Protein AF-A0A536X4B2-F1 (afdb_monomer)

Foldseek 3Di:
DDPVVVVVVVVVVVVVVVVVVVPDAADALFAAQVQVPDDPQWFRQTLAWIAGLVQAIEGADLFAAAPPLLVQLLLLLLCQQLQADSLSYHYDHRDQDLSQFQQVVQLVPDLDDVQCVPVPNPDPVSVSVSRVSSNVSSVVSFRFHDPVCSCVSSVVRSQQSSLLLNLLLLQQVCVVVVHDSVQWDDHNQWIDHPVGDIDGCSVRRVSSSVGGSPDGDGDDPVSGDRPPDDDPRPCPVCVVVVVADDQVNDDDVQEKEKEKDFQLFQQKAWDDKDQPQLCPQPFFDDKDWAPFALRFGTIIMIIGRDPVSRVVSNVRMDTDIGHHPVGGDDQVVVQVVVVVVVVVCVVPVPDDDSDDDDDPPVVVVPDPDDDDDDDKDGWDAQLFPAFAKKKWFDPPLAIEIEGQARGQPVLLVLLCVLNVHPSVSYDYHHGHHSGPNPQRPGNRNSNVLSNVNVVPHRHMYMYGYDSVRSRSRTPTDDID

pLDDT: mean 91.48, std 10.87, range [38.03, 98.88]

Sequence (480 aa):
MKRRTLLLSGLGGAGALLVGWGVLPPRSRLGAARTLAPADGEVGLNGWIKIAADGSVLLAMNRSEMGQGVHTALAMLVADELDVPLASVRLIPAGHDALYGNVALFIGTLPFHPSDSEPGAETRTVKTGQWVISKVARELGINVTGGSTSVADGWDLLRVAAATARAQLLGAASLQWKLPAAELVVTNGVVSHPSGPKAHFGELAKLAAATPPGSVQTKDPKDWKLIGTTAPRTDLAAKVDGSARFGIDVRRPGQLYAVIRHCPMLGGSPGHVDVDAALKLPGVERVVRLGSYGGSTAAVAVVARSSWHAMQGAQALAIEWQAPPAGAADSRIIMRDLERAARDAAKSDDGFTFYSRGDVKAASQAAAQHIEALYRAPYLAHAAMEPINCTAQVKDGKVDIWAPTQAPGFARAIAATVAGVPEDAVTVHVTYLGGGFGRRLDVDFVGQAVRIAIETGARPVQLLWPREEDTTHDFYRPAG

Secondary structure (DSSP, 8-state):
--HHHHHHHHHHHHHHHHHHHHHSPPPPS---GGGG---TTEEE-SSSEEEETTSPEEEEE-S--SSS-HHHHHHHHHHHHHT--GGGEEEEE--S-GGG--HHHHHTTSS--GGGGSTTT--HHHHHHHHHHHHHHHHH------TT-HHHHHHHHHHHHHHHHHHHHHHHHHHHHT--GGG-EEETTEEE-TTS-EEEHHHHHHHHHHS---S--PPPGGG-SSTTS-PPPTTHHHHHHT---BGGG---TT-EEEEEEE-SSTT-EEEEEE-HHHHTSTTEEEEEEE---TTPPPEEEEEESSHHHHHHHHHH-EEEEE--TT----HHHHHHHHHHHHHHHHHHT-S--S---S-HHHHHHT-S-----------B----SS--EEEEEEETTEEEEEE--S-HHHHHHHHHHHHTS-GGGEEEEE-B-S--TTGGG--HHHHHHHHHHHTTTT--EEEE--HHHHHHT--PBPP-

Solvent-accessible surface area (backbone atoms only — not comparable to full-atom values): 25964 Å² total; per-residue (Å²): 134,61,71,68,58,56,51,51,49,48,50,50,50,51,50,49,49,52,49,48,66,66,67,53,77,67,79,80,66,50,63,43,25,77,71,38,66,57,58,93,65,40,35,28,57,22,36,45,40,31,32,28,62,89,32,35,36,36,35,50,41,64,68,60,46,46,86,80,51,56,66,38,56,58,42,32,44,32,19,41,49,43,30,32,55,60,88,45,52,42,80,40,81,44,75,96,48,42,68,52,24,42,37,44,44,59,52,71,67,51,96,61,62,70,72,42,66,35,93,93,53,51,42,72,66,48,55,50,51,45,53,53,48,41,39,53,38,45,72,66,16,54,28,50,51,50,90,88,22,65,62,72,49,40,50,65,54,42,25,50,45,23,17,35,47,43,27,7,39,41,42,24,47,16,65,74,69,72,44,65,50,88,64,50,46,64,56,70,39,29,41,32,36,93,92,63,61,67,47,44,41,27,80,30,33,69,52,12,53,74,33,73,38,80,78,68,63,65,74,55,81,89,73,49,82,46,67,96,54,94,69,84,58,78,66,44,64,36,61,74,75,65,72,51,55,36,31,85,67,68,80,58,87,77,41,34,16,28,20,56,48,65,30,92,31,68,72,12,31,71,53,64,66,51,51,66,66,15,62,69,38,76,54,32,74,50,76,44,83,42,68,61,28,76,84,44,40,9,25,40,30,16,33,10,66,36,63,67,33,4,47,54,24,50,68,47,45,50,70,43,73,36,68,21,97,89,51,62,86,51,72,70,59,51,54,53,51,52,52,48,51,54,57,49,25,71,72,69,74,71,52,89,77,85,75,88,77,85,62,61,66,62,53,56,74,70,47,95,71,86,88,89,83,90,80,76,45,69,67,40,60,66,76,42,81,46,54,53,45,18,31,12,27,35,48,97,79,30,35,45,37,34,28,39,42,26,21,60,52,58,35,34,50,40,35,11,62,63,70,74,40,60,54,89,40,38,48,78,44,74,32,36,29,51,41,42,91,61,57,25,59,58,40,21,63,41,27,50,20,39,54,52,8,64,73,49,75,49,31,31,25,34,30,37,35,50,65,67,51,38,58,76,67,45,81,46,47,76,58,84

Nearest PDB structures (foldseek):
  8gy3-assembly1_C  TM=8.428E-01  e=1.703E-28  Gluconobacter oxydans
  3hrd-assembly1_E  TM=7.434E-01  e=9.140E-15  Eubacterium barkeri
  5g5h-assembly1_C  TM=7.983E-01  e=2.208E-13  Escherichia coli K-12
  2w54-assembly2_D  TM=7.835E-01  e=1.132E-11  Rhodobacter capsulatus
  1rm6-assembly1_D  TM=6.938E-01  e=2.546E-11  Thauera aromatica

Mean predicted aligned error: 6.53 Å

Structure (mmCIF, N/CA/C/O backbone):
data_AF-A0A536X4B2-F1
#
_entry.id   AF-A0A536X4B2-F1
#
loop_
_atom_site.group_PDB
_atom_site.id
_atom_site.type_symbol
_atom_site.label_atom_id
_atom_site.label_alt_id
_atom_site.label_comp_id
_atom_site.label_asym_id
_atom_site.label_entity_id
_atom_site.label_seq_id
_atom_site.pdbx_PDB_ins_code
_atom_site.Cartn_x
_atom_site.Cartn_y
_atom_site.Cartn_z
_atom_site.occupancy
_atom_site.B_iso_or_equiv
_atom_site.auth_seq_id
_atom_site.auth_comp_id
_atom_site.auth_asym_id
_atom_site.auth_atom_id
_atom_site.pdbx_PDB_model_num
ATOM 1 N N . MET A 1 1 ? -44.313 23.819 -20.816 1.00 51.62 1 MET A N 1
ATOM 2 C CA . MET A 1 1 ? -43.383 24.646 -20.007 1.00 51.62 1 MET A CA 1
ATOM 3 C C . MET A 1 1 ? -42.485 25.457 -20.938 1.00 51.62 1 MET A C 1
ATOM 5 O O . MET A 1 1 ? -41.993 24.899 -21.909 1.00 51.62 1 MET A O 1
ATOM 9 N N . LYS A 1 2 ? -42.304 26.767 -20.708 1.00 55.44 2 LYS A N 1
ATOM 10 C CA . LYS A 1 2 ? -41.461 27.630 -21.565 1.00 55.44 2 LYS A CA 1
ATOM 11 C C . LYS A 1 2 ? -39.973 27.329 -21.300 1.00 55.44 2 LYS A C 1
ATOM 13 O O . LYS A 1 2 ? -39.578 27.268 -20.141 1.00 55.44 2 LYS A O 1
ATOM 18 N N . ARG A 1 3 ? -39.141 27.196 -22.349 1.00 48.38 3 ARG A N 1
ATOM 19 C CA . ARG A 1 3 ? -37.680 26.910 -22.274 1.00 48.38 3 ARG A CA 1
ATOM 20 C C . ARG A 1 3 ? -36.934 27.726 -21.206 1.00 48.38 3 ARG A C 1
ATOM 22 O O . ARG A 1 3 ? -36.061 27.205 -20.527 1.00 48.38 3 ARG A O 1
ATOM 29 N N . ARG A 1 4 ? -37.313 28.993 -21.027 1.00 39.91 4 ARG A N 1
ATOM 30 C CA . ARG A 1 4 ? -36.711 29.917 -20.054 1.00 39.91 4 ARG A CA 1
ATOM 31 C C . ARG A 1 4 ? -36.952 29.501 -18.596 1.00 39.91 4 ARG A C 1
ATOM 33 O O . ARG A 1 4 ? -36.060 29.647 -17.773 1.00 39.91 4 ARG A O 1
ATOM 40 N N . THR A 1 5 ? -38.118 28.933 -18.291 1.00 45.50 5 THR A N 1
ATOM 41 C CA . THR A 1 5 ? -38.454 28.421 -16.954 1.00 45.50 5 THR A CA 1
ATOM 42 C C . THR A 1 5 ? -37.692 27.134 -16.648 1.00 45.50 5 THR A C 1
ATOM 44 O O . THR A 1 5 ? -37.229 26.987 -15.528 1.00 45.50 5 THR A O 1
ATOM 47 N N . LEU A 1 6 ? -37.486 26.262 -17.647 1.00 41.88 6 LEU A N 1
ATOM 48 C CA . LEU A 1 6 ? -36.692 25.031 -17.512 1.00 41.88 6 LEU A CA 1
ATOM 49 C C . LEU A 1 6 ? -35.199 25.327 -17.265 1.00 41.88 6 LEU A C 1
ATOM 51 O O . LEU A 1 6 ? -34.562 24.673 -16.445 1.00 41.88 6 LEU A O 1
ATOM 55 N N . LEU A 1 7 ? -34.647 26.339 -17.945 1.00 41.44 7 LEU A N 1
ATOM 56 C CA . LEU A 1 7 ? -33.260 26.779 -17.754 1.00 41.44 7 LEU A CA 1
ATOM 57 C C . LEU A 1 7 ? -33.051 27.455 -16.391 1.00 41.44 7 LEU A C 1
ATOM 59 O O . LEU A 1 7 ? -32.068 27.168 -15.716 1.00 41.44 7 LEU A O 1
ATOM 63 N N . LEU A 1 8 ? -33.987 28.305 -15.955 1.00 38.03 8 LEU A N 1
ATOM 64 C CA . LEU A 1 8 ? -33.929 28.949 -14.637 1.00 38.03 8 LEU A CA 1
ATOM 65 C C . LEU A 1 8 ? -34.153 27.951 -13.490 1.00 38.03 8 LEU A C 1
ATOM 67 O O . LEU A 1 8 ? -33.460 28.035 -12.481 1.00 38.03 8 LEU A O 1
ATOM 71 N N . SER A 1 9 ? -35.052 26.972 -13.648 1.00 42.12 9 SER A N 1
ATOM 72 C CA . SER A 1 9 ? -35.222 25.891 -12.667 1.00 42.12 9 SER A CA 1
ATOM 73 C C . SER A 1 9 ? -34.020 24.944 -12.640 1.00 42.12 9 SER A C 1
ATOM 75 O O . SER A 1 9 ? -33.636 24.487 -11.569 1.00 42.12 9 SER A O 1
ATOM 77 N N . GLY A 1 10 ? -33.394 24.679 -13.793 1.00 41.19 10 GLY A N 1
ATOM 78 C CA . GLY A 1 10 ? -32.158 23.898 -13.889 1.00 41.19 10 GLY A CA 1
ATOM 79 C C . GLY A 1 10 ? -30.967 24.592 -13.222 1.00 41.19 10 GLY A C 1
ATOM 80 O O . GLY A 1 10 ? -30.239 23.956 -12.466 1.00 41.19 10 GLY A O 1
ATOM 81 N N . LEU A 1 11 ? -30.816 25.907 -13.420 1.00 45.22 11 LEU A N 1
ATOM 82 C CA . LEU A 1 11 ? -29.806 26.731 -12.741 1.00 45.22 11 LEU A CA 1
ATOM 83 C C . LEU A 1 11 ? -30.059 26.832 -11.231 1.00 45.22 11 LEU A C 1
ATOM 85 O O . LEU A 1 11 ? -29.117 26.718 -10.453 1.00 45.22 11 LEU A O 1
ATOM 89 N N . GLY A 1 12 ? -31.317 26.990 -10.807 1.00 41.44 12 GLY A N 1
ATOM 90 C CA . GLY A 1 12 ? -31.692 26.984 -9.390 1.00 41.44 12 GLY A CA 1
ATOM 91 C C . GLY A 1 12 ? -31.437 25.632 -8.716 1.00 41.44 12 GLY A C 1
ATOM 92 O O . GLY A 1 12 ? -30.899 25.592 -7.615 1.00 41.44 12 GLY A O 1
ATOM 93 N N . GLY A 1 13 ? -31.748 24.523 -9.396 1.00 43.53 13 GLY A N 1
ATOM 94 C CA . GLY A 1 13 ? -31.473 23.167 -8.915 1.00 43.53 13 GLY A CA 1
ATOM 95 C C . GLY A 1 13 ? -29.978 22.853 -8.832 1.00 43.53 13 GLY A C 1
ATOM 96 O O . GLY A 1 13 ? -29.519 22.346 -7.813 1.00 43.53 13 GLY A O 1
ATOM 97 N N . ALA A 1 14 ? -29.200 23.214 -9.857 1.00 45.81 14 ALA A N 1
ATOM 98 C CA . ALA A 1 14 ? -27.745 23.062 -9.852 1.00 45.81 14 ALA A CA 1
ATOM 99 C C . ALA A 1 14 ? -27.077 23.958 -8.794 1.00 45.81 14 ALA A C 1
ATOM 101 O O . ALA A 1 14 ? -26.202 23.497 -8.067 1.00 45.81 14 ALA A O 1
ATOM 102 N N . GLY A 1 15 ? -27.528 25.207 -8.646 1.00 43.66 15 GLY A N 1
ATOM 103 C CA . GLY A 1 15 ? -27.054 26.126 -7.609 1.00 43.66 15 GLY A CA 1
ATOM 104 C C . GLY A 1 15 ? -27.369 25.631 -6.195 1.00 43.66 15 GLY A C 1
ATOM 105 O O . GLY A 1 15 ? -26.490 25.631 -5.340 1.00 43.66 15 GLY A O 1
ATOM 106 N N . ALA A 1 16 ? -28.582 25.127 -5.953 1.00 58.78 16 ALA A N 1
ATOM 107 C CA . ALA A 1 16 ? -28.964 24.540 -4.669 1.00 58.78 16 ALA A CA 1
ATOM 108 C C . ALA A 1 16 ? -28.203 23.239 -4.362 1.00 58.78 16 ALA A C 1
ATOM 110 O O . ALA A 1 16 ? -27.830 23.014 -3.215 1.00 58.78 16 ALA A O 1
ATOM 111 N N . LEU A 1 17 ? -27.917 22.408 -5.371 1.00 64.62 17 LEU A N 1
ATOM 112 C CA . LEU A 1 17 ? -27.058 21.225 -5.234 1.00 64.62 17 LEU A CA 1
ATOM 113 C C . LEU A 1 17 ? -25.611 21.604 -4.906 1.00 64.62 17 LEU A C 1
ATOM 115 O O . LEU A 1 17 ? -25.014 20.981 -4.033 1.00 64.62 17 LEU A O 1
ATOM 119 N N . LEU A 1 18 ? -25.061 22.637 -5.550 1.00 60.50 18 LEU A N 1
ATOM 120 C CA . LEU A 1 18 ? -23.713 23.141 -5.276 1.00 60.50 18 LEU A CA 1
ATOM 121 C C . LEU A 1 18 ? -23.608 23.779 -3.889 1.00 60.50 18 LEU A C 1
ATOM 123 O O . LEU A 1 18 ? -22.629 23.540 -3.193 1.00 60.50 18 LEU A O 1
ATOM 127 N N . VAL A 1 19 ? -24.618 24.536 -3.453 1.00 66.19 19 VAL A N 1
ATOM 128 C CA . VAL A 1 19 ? -24.680 25.100 -2.094 1.00 66.19 19 VAL A CA 1
ATOM 129 C C . VAL A 1 19 ? -24.910 23.997 -1.058 1.00 66.19 19 VAL A C 1
ATOM 131 O O . VAL A 1 19 ? -24.240 23.975 -0.033 1.00 66.19 19 VAL A O 1
ATOM 134 N N . GLY A 1 20 ? -25.788 23.030 -1.329 1.00 62.34 20 GLY A N 1
ATOM 135 C CA . GLY A 1 20 ? -26.023 21.881 -0.451 1.00 62.34 20 GLY A CA 1
ATOM 136 C C . GLY A 1 20 ? -24.773 21.013 -0.292 1.00 62.34 20 GLY A C 1
ATOM 137 O O . GLY A 1 20 ? -24.362 20.704 0.828 1.00 62.34 20 GLY A O 1
ATOM 138 N N . TRP A 1 21 ? -24.097 20.699 -1.399 1.00 73.88 21 TRP A N 1
ATOM 139 C CA . TRP A 1 21 ? -22.771 20.085 -1.378 1.00 73.88 21 TRP A CA 1
ATOM 140 C C . TRP A 1 21 ? -21.725 21.019 -0.760 1.00 73.88 21 TRP A C 1
ATOM 142 O O . TRP A 1 21 ? -20.787 20.534 -0.155 1.00 73.88 21 TRP A O 1
ATOM 152 N N . GLY A 1 22 ? -21.893 22.337 -0.833 1.00 62.06 22 GLY A N 1
ATOM 153 C CA . GLY A 1 22 ? -21.042 23.366 -0.228 1.00 62.06 22 GLY A CA 1
ATOM 154 C C . GLY A 1 22 ? -21.153 23.498 1.300 1.00 62.06 22 GLY A C 1
ATOM 155 O O . GLY A 1 22 ? -20.224 23.980 1.933 1.00 62.06 22 GLY A O 1
ATOM 156 N N . VAL A 1 23 ? -22.260 23.066 1.911 1.00 71.88 23 VAL A N 1
ATOM 157 C CA . VAL A 1 23 ? -22.540 23.310 3.343 1.00 71.88 23 VAL A CA 1
ATOM 158 C C . VAL A 1 23 ? -22.526 22.027 4.180 1.00 71.88 23 VAL A C 1
ATOM 160 O O . VAL A 1 23 ? -22.183 22.065 5.360 1.00 71.88 23 VAL A O 1
ATOM 163 N N . LEU A 1 24 ? -22.855 20.870 3.597 1.00 73.38 24 LEU A N 1
ATOM 164 C CA . LEU A 1 24 ? -22.846 19.597 4.332 1.00 73.38 24 LEU A CA 1
ATOM 165 C C . LEU A 1 24 ? -21.422 19.192 4.758 1.00 73.38 24 LEU A C 1
ATOM 167 O O . LEU A 1 24 ? -20.469 19.523 4.064 1.00 73.38 24 LEU A O 1
ATOM 171 N N . PRO A 1 25 ? -21.206 18.446 5.847 1.00 71.12 25 PRO A N 1
ATOM 172 C CA . PRO A 1 25 ? -19.886 17.881 6.129 1.00 71.12 25 PRO A CA 1
ATOM 173 C C . PRO A 1 25 ? -19.488 16.828 5.071 1.00 71.12 25 PRO A C 1
ATOM 175 O O . PRO A 1 25 ? -20.355 16.301 4.362 1.00 71.12 25 PRO A O 1
ATOM 178 N N . PRO A 1 26 ? -18.189 16.493 4.935 1.00 74.06 26 PRO A N 1
ATOM 179 C CA . PRO A 1 26 ? -17.769 15.310 4.189 1.00 74.06 26 PRO A CA 1
ATOM 180 C C . PRO A 1 26 ? -18.522 14.063 4.671 1.00 74.06 26 PRO A C 1
ATOM 182 O O . PRO A 1 26 ? -18.796 13.911 5.864 1.00 74.06 26 PRO A O 1
ATOM 185 N N . ARG A 1 27 ? -18.866 13.158 3.747 1.00 78.62 27 ARG A N 1
ATOM 186 C CA . ARG A 1 27 ? -19.566 11.916 4.100 1.00 78.62 27 ARG A CA 1
ATOM 187 C C . ARG A 1 27 ? -18.757 11.104 5.108 1.00 78.62 27 ARG A C 1
ATOM 189 O O . ARG A 1 27 ? -17.552 10.919 4.932 1.00 78.62 27 ARG A O 1
ATOM 196 N N . SER A 1 28 ? -19.456 10.561 6.107 1.00 85.31 28 SER A N 1
ATOM 197 C CA . SER A 1 28 ? -18.857 9.701 7.128 1.00 85.31 28 SER A CA 1
ATOM 198 C C . SER A 1 28 ? -18.027 8.582 6.501 1.00 85.31 28 SER A C 1
ATOM 200 O O . SER A 1 28 ? -18.426 7.954 5.511 1.00 85.31 28 SER A O 1
ATOM 202 N N . ARG A 1 29 ? -16.867 8.324 7.112 1.00 91.69 29 ARG A N 1
ATOM 203 C CA . ARG A 1 29 ? -16.019 7.184 6.774 1.00 91.69 29 ARG A CA 1
ATOM 204 C C . ARG A 1 29 ? -16.223 5.984 7.681 1.00 91.69 29 ARG A C 1
ATOM 206 O O . ARG A 1 29 ? -15.416 5.074 7.634 1.00 91.69 29 ARG A O 1
ATOM 213 N N . LEU A 1 30 ? -17.281 5.944 8.481 1.00 91.06 30 LEU A N 1
ATOM 214 C CA . LEU A 1 30 ? -17.543 4.796 9.345 1.00 91.06 30 LEU A CA 1
ATOM 215 C C . LEU A 1 30 ? -17.978 3.554 8.545 1.00 91.06 30 LEU A C 1
ATOM 217 O O . LEU A 1 30 ? -17.607 2.430 8.880 1.00 91.06 30 LEU A O 1
ATOM 221 N N . GLY A 1 31 ? -18.741 3.768 7.467 1.00 89.94 31 GLY A N 1
ATOM 222 C CA . GLY A 1 31 ? -19.316 2.690 6.663 1.00 89.94 31 GLY A CA 1
ATOM 223 C C . GLY A 1 31 ? -20.360 1.878 7.435 1.00 89.94 31 GLY A C 1
ATOM 224 O O . GLY A 1 31 ? -20.694 2.184 8.578 1.00 89.94 31 GLY A O 1
ATOM 225 N N . ALA A 1 32 ? -20.890 0.838 6.800 1.00 86.56 32 ALA A N 1
ATOM 226 C CA . ALA A 1 32 ? -21.810 -0.106 7.430 1.00 86.56 32 ALA A CA 1
ATOM 227 C C . ALA A 1 32 ? -21.178 -1.500 7.475 1.00 86.56 32 ALA A C 1
ATOM 229 O O . ALA A 1 32 ? -20.250 -1.778 6.720 1.00 86.56 32 ALA A O 1
ATOM 230 N N . ALA A 1 33 ? -21.725 -2.399 8.296 1.00 82.88 33 ALA A N 1
ATOM 231 C CA . ALA A 1 33 ? -21.259 -3.786 8.392 1.00 82.88 33 ALA A CA 1
ATOM 232 C C . ALA A 1 33 ? -21.156 -4.494 7.023 1.00 82.88 33 ALA A C 1
ATOM 234 O O . ALA A 1 33 ? -20.242 -5.275 6.793 1.00 82.88 33 ALA A O 1
ATOM 235 N N . ARG A 1 34 ? -22.049 -4.170 6.075 1.00 83.94 34 ARG A N 1
ATOM 236 C CA . ARG A 1 34 ? -22.021 -4.727 4.709 1.00 83.94 34 ARG A CA 1
ATOM 237 C C . ARG A 1 34 ? -20.802 -4.315 3.874 1.00 83.94 34 ARG A C 1
ATOM 239 O O . ARG A 1 34 ? -20.481 -5.011 2.923 1.00 83.94 34 ARG A O 1
ATOM 246 N N . THR A 1 35 ? -20.154 -3.190 4.193 1.00 85.62 35 THR A N 1
ATOM 247 C CA . THR A 1 35 ? -18.964 -2.706 3.466 1.00 85.62 35 THR A CA 1
ATOM 248 C C . THR A 1 35 ? -17.761 -3.617 3.712 1.00 85.62 35 THR A C 1
ATOM 250 O O . THR A 1 35 ? -16.925 -3.793 2.835 1.00 85.62 35 THR A O 1
ATOM 253 N N . LEU A 1 36 ? -17.711 -4.246 4.887 1.00 87.06 36 LEU A N 1
ATOM 254 C CA . LEU A 1 36 ? -16.712 -5.233 5.268 1.00 87.06 36 LEU A CA 1
ATOM 255 C C . LEU A 1 36 ? -17.436 -6.554 5.561 1.00 87.06 36 LEU A C 1
ATOM 257 O O . LEU A 1 36 ? -17.617 -6.935 6.716 1.00 87.06 36 LEU A O 1
ATOM 261 N N . ALA A 1 37 ? -17.911 -7.214 4.501 1.00 84.69 37 ALA A N 1
ATOM 262 C CA . ALA A 1 37 ? -18.807 -8.367 4.596 1.00 84.69 37 ALA A CA 1
ATOM 263 C C . ALA A 1 37 ? -18.255 -9.469 5.533 1.00 84.69 37 ALA A C 1
ATOM 265 O O . ALA A 1 37 ? -17.117 -9.909 5.335 1.00 84.69 37 ALA A O 1
ATOM 266 N N . PRO A 1 38 ? -19.011 -9.898 6.564 1.00 84.44 38 PRO A N 1
ATOM 267 C CA . PRO A 1 38 ? -18.590 -10.947 7.496 1.00 84.44 38 PRO A CA 1
ATOM 268 C C . PRO A 1 38 ? -18.524 -12.319 6.823 1.00 84.44 38 PRO A C 1
ATOM 270 O O . PRO A 1 38 ? -19.389 -12.655 6.016 1.00 84.44 38 PRO A O 1
ATOM 273 N N . ALA A 1 39 ? -17.500 -13.098 7.173 1.00 89.31 39 ALA A N 1
ATOM 274 C CA . ALA A 1 39 ? -17.456 -14.530 6.903 1.00 89.31 39 ALA A CA 1
ATOM 275 C C . ALA A 1 39 ? -18.217 -15.313 7.990 1.00 89.31 39 ALA A C 1
ATOM 277 O O . ALA A 1 39 ? -18.681 -14.742 8.983 1.00 89.31 39 ALA A O 1
ATOM 278 N N . ASP A 1 40 ? -18.335 -16.630 7.819 1.00 86.94 40 ASP A N 1
ATOM 279 C CA . ASP A 1 40 ? -19.000 -17.497 8.793 1.00 86.94 40 ASP A CA 1
ATOM 280 C C . ASP A 1 40 ? -18.353 -17.384 10.182 1.00 86.94 40 ASP A C 1
ATOM 282 O O . ASP A 1 40 ? -17.142 -17.522 10.346 1.00 86.94 40 ASP A O 1
ATOM 286 N N . GLY A 1 41 ? -19.178 -17.125 11.200 1.00 88.50 41 GLY A N 1
ATOM 287 C CA . GLY A 1 41 ? -18.716 -16.929 12.578 1.00 88.50 41 GLY A CA 1
ATOM 288 C C . GLY A 1 41 ? -18.167 -15.529 12.885 1.00 88.50 41 GLY A C 1
ATOM 289 O O . GLY A 1 41 ? -17.771 -15.279 14.023 1.00 88.50 41 GLY A O 1
ATOM 290 N N . GLU A 1 42 ? -18.179 -14.606 11.923 1.00 95.12 42 GLU A N 1
ATOM 291 C CA . GLU A 1 42 ? -17.853 -13.195 12.126 1.00 95.12 42 GLU A CA 1
ATOM 292 C C . GLU A 1 42 ? -19.124 -12.342 12.169 1.00 95.12 42 GLU A C 1
ATOM 294 O O . GLU A 1 42 ? -20.132 -12.637 11.525 1.00 95.12 42 GLU A O 1
ATOM 299 N N . VAL A 1 43 ? -19.070 -11.225 12.888 1.00 96.88 43 VAL A N 1
ATOM 300 C CA . VAL A 1 43 ? -20.133 -10.220 12.887 1.00 96.88 43 VAL A CA 1
ATOM 301 C C . VAL A 1 43 ? -19.530 -8.854 12.599 1.00 96.88 43 VAL A C 1
ATOM 303 O O . VAL A 1 43 ? -18.691 -8.368 13.354 1.00 96.88 43 VAL A O 1
ATOM 306 N N . GLY A 1 44 ? -19.957 -8.224 11.506 1.00 96.06 44 GLY A N 1
ATOM 307 C CA . GLY A 1 44 ? -19.575 -6.850 11.185 1.00 96.06 44 GLY A CA 1
ATOM 308 C C . GLY A 1 44 ? -20.341 -5.846 12.040 1.00 96.06 44 GLY A C 1
ATOM 309 O O . GLY A 1 44 ? -21.564 -5.925 12.132 1.00 96.06 44 GLY A O 1
ATOM 310 N N . LEU A 1 45 ? -19.630 -4.887 12.633 1.00 95.81 45 LEU A N 1
ATOM 311 C CA . LEU A 1 45 ? -20.236 -3.782 13.387 1.00 95.81 45 LEU A CA 1
ATOM 312 C C . LEU A 1 45 ? -20.280 -2.499 12.550 1.00 95.81 45 LEU A C 1
ATOM 314 O O . LEU A 1 45 ? -21.278 -1.783 12.534 1.00 95.81 45 LEU A O 1
ATOM 318 N N . ASN A 1 46 ? -19.220 -2.237 11.786 1.00 95.81 46 ASN A N 1
ATOM 319 C CA . ASN A 1 46 ? -19.136 -1.129 10.835 1.00 95.81 46 ASN A CA 1
ATOM 320 C C . ASN A 1 46 ? -18.186 -1.488 9.676 1.00 95.81 46 ASN A C 1
ATOM 322 O O . ASN A 1 46 ? -17.807 -2.646 9.523 1.00 95.81 46 ASN A O 1
ATOM 326 N N . GLY A 1 47 ? -17.815 -0.515 8.837 1.00 95.75 47 GLY A N 1
ATOM 327 C CA . GLY A 1 47 ? -16.941 -0.750 7.682 1.00 95.75 47 GLY A CA 1
ATOM 328 C C . GLY A 1 47 ? -15.468 -1.031 8.020 1.00 95.75 47 GLY A C 1
ATOM 329 O O . GLY A 1 47 ? -14.681 -1.280 7.110 1.00 95.75 47 GLY A O 1
ATOM 330 N N . TRP A 1 48 ? -15.083 -0.997 9.298 1.00 97.69 48 TRP A N 1
ATOM 331 C CA . TRP A 1 48 ? -13.702 -1.194 9.758 1.00 97.69 48 TRP A CA 1
ATOM 332 C C . TRP A 1 48 ? -13.540 -2.356 10.728 1.00 97.69 48 TRP A C 1
ATOM 334 O O . TRP A 1 48 ? -12.465 -2.949 10.769 1.00 97.69 48 TRP A O 1
ATOM 344 N N . ILE A 1 49 ? -14.580 -2.664 11.507 1.00 98.12 49 ILE A N 1
ATOM 345 C CA . ILE A 1 49 ? -14.504 -3.594 12.633 1.00 98.12 49 ILE A CA 1
ATOM 346 C C . ILE A 1 49 ? -15.517 -4.721 12.475 1.00 98.12 49 ILE A C 1
ATOM 348 O O . ILE A 1 49 ? -16.726 -4.491 12.343 1.00 98.12 49 ILE A O 1
ATOM 352 N N . LYS A 1 50 ? -15.006 -5.946 12.594 1.00 97.81 50 LYS A N 1
ATOM 353 C CA . LYS A 1 50 ? -15.785 -7.150 12.876 1.00 97.81 50 LYS A CA 1
ATOM 354 C C . LYS A 1 50 ? -15.365 -7.752 14.210 1.00 97.81 50 LYS A C 1
ATOM 356 O O . LYS A 1 50 ? -14.255 -7.521 14.683 1.00 97.81 50 LYS A O 1
ATOM 361 N N . ILE A 1 51 ? -16.233 -8.584 14.763 1.00 98.25 51 ILE A N 1
ATOM 362 C CA . ILE A 1 51 ? -15.963 -9.408 15.936 1.00 98.25 51 ILE A CA 1
ATOM 363 C C . ILE A 1 51 ? -16.084 -10.880 15.534 1.00 98.25 51 ILE A C 1
ATOM 365 O O . ILE A 1 51 ? -17.079 -11.274 14.925 1.00 98.25 51 ILE A O 1
ATOM 369 N N . ALA A 1 52 ? -15.071 -11.682 15.854 1.00 97.56 52 ALA A N 1
ATOM 370 C CA . ALA A 1 52 ? -15.104 -13.134 15.699 1.00 97.56 52 ALA A CA 1
ATOM 371 C C . ALA A 1 52 ? -15.928 -13.797 16.811 1.00 97.56 52 ALA A C 1
ATOM 373 O O . ALA A 1 52 ? -16.104 -13.238 17.895 1.00 97.56 52 ALA A O 1
ATOM 374 N N . ALA A 1 53 ? -16.353 -15.040 16.579 1.00 96.56 53 ALA A N 1
ATOM 375 C CA . ALA A 1 53 ? -17.036 -15.857 17.580 1.00 96.56 53 ALA A CA 1
ATOM 376 C C . ALA A 1 53 ? -16.252 -16.003 18.897 1.00 96.56 53 ALA A C 1
ATOM 378 O O . ALA A 1 53 ? -16.873 -16.095 19.947 1.00 96.56 53 ALA A O 1
ATOM 379 N N . ASP A 1 54 ? -14.914 -15.974 18.863 1.00 96.50 54 ASP A N 1
ATOM 380 C CA . ASP A 1 54 ? -14.046 -16.035 20.052 1.00 96.50 54 ASP A CA 1
ATOM 381 C C . ASP A 1 54 ? -13.870 -14.675 20.768 1.00 96.50 54 ASP A C 1
ATOM 383 O O . ASP A 1 54 ? -13.202 -14.588 21.794 1.00 96.50 54 ASP A O 1
ATOM 387 N N . GLY A 1 55 ? -14.482 -13.601 20.256 1.00 97.12 55 GLY A N 1
ATOM 388 C CA . GLY A 1 55 ? -14.346 -12.236 20.768 1.00 97.12 55 GLY A CA 1
ATOM 389 C C . GLY A 1 55 ? -13.154 -11.447 20.222 1.00 97.12 55 GLY A C 1
ATOM 390 O O . GLY A 1 55 ? -13.017 -10.275 20.570 1.00 97.12 55 GLY A O 1
ATOM 391 N N . SER A 1 56 ? -12.325 -12.033 19.352 1.00 97.62 56 SER A N 1
ATOM 392 C CA . SER A 1 56 ? -11.249 -11.300 18.676 1.00 97.62 56 SER A CA 1
ATOM 393 C C . SER A 1 56 ? -11.815 -10.211 17.768 1.00 97.62 56 SER A C 1
ATOM 395 O O . SER A 1 56 ? -12.862 -10.374 17.137 1.00 97.62 56 SER A O 1
ATOM 397 N N . VAL A 1 57 ? -11.085 -9.106 17.657 1.00 98.50 57 VAL A N 1
ATOM 398 C CA . VAL A 1 57 ? -11.447 -7.964 16.817 1.00 98.50 57 VAL A CA 1
ATOM 399 C C . VAL A 1 57 ? -10.763 -8.130 15.467 1.00 98.50 57 VAL A C 1
ATOM 401 O O . VAL A 1 57 ? -9.544 -8.252 15.422 1.00 98.50 57 VAL A O 1
ATOM 404 N N . LEU A 1 58 ? -11.510 -8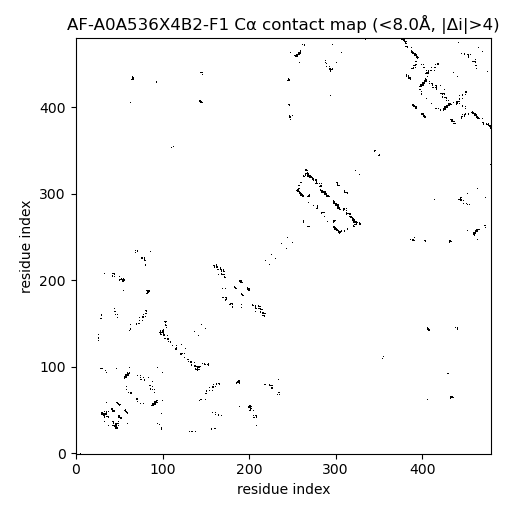.110 14.362 1.00 98.19 58 LEU A N 1
ATOM 405 C CA . LEU A 1 58 ? -10.925 -8.049 13.024 1.00 98.19 58 LEU A CA 1
ATOM 406 C C . LEU A 1 58 ? -10.983 -6.616 12.499 1.00 98.19 58 LEU A C 1
ATOM 408 O O . LEU A 1 58 ? -12.063 -6.032 12.402 1.00 98.19 58 LEU A O 1
ATOM 412 N N . LEU A 1 59 ? -9.820 -6.073 12.151 1.00 98.19 59 LEU A N 1
ATOM 413 C CA . LEU A 1 59 ? -9.639 -4.716 11.652 1.00 98.19 59 LEU A CA 1
ATOM 414 C C . LEU A 1 59 ? -9.338 -4.734 10.151 1.00 98.19 59 LEU A C 1
ATOM 416 O O . LEU A 1 59 ? -8.344 -5.324 9.723 1.00 98.19 59 LEU A O 1
ATOM 420 N N . ALA A 1 60 ? -10.158 -4.037 9.362 1.00 97.19 60 ALA A N 1
ATOM 421 C CA . ALA A 1 60 ? -9.859 -3.760 7.961 1.00 97.19 60 ALA A CA 1
ATOM 422 C C . ALA A 1 60 ? -8.583 -2.921 7.839 1.00 97.19 60 ALA A C 1
ATOM 424 O O . ALA A 1 60 ? -8.524 -1.774 8.283 1.00 97.19 60 ALA A O 1
ATOM 425 N N . MET A 1 61 ? -7.566 -3.492 7.204 1.00 95.94 61 MET A N 1
ATOM 426 C CA . MET A 1 61 ? -6.274 -2.866 6.999 1.00 95.94 61 MET A CA 1
ATOM 427 C C . MET A 1 61 ? -6.148 -2.398 5.555 1.00 95.94 61 MET A C 1
ATOM 429 O O . MET A 1 61 ? -5.961 -3.190 4.632 1.00 95.94 61 MET A O 1
ATOM 433 N N . ASN A 1 62 ? -6.250 -1.084 5.363 1.00 94.94 62 ASN A N 1
ATOM 434 C CA . ASN A 1 62 ? -6.087 -0.438 4.064 1.00 94.94 62 ASN A CA 1
ATOM 435 C C . ASN A 1 62 ? -4.657 0.058 3.809 1.00 94.94 62 ASN A C 1
ATOM 437 O O . ASN A 1 62 ? -4.401 0.630 2.754 1.00 94.94 62 ASN A O 1
ATOM 441 N N . ARG A 1 63 ? -3.733 -0.126 4.761 1.00 95.94 63 ARG A N 1
ATOM 442 C CA . ARG A 1 63 ? -2.357 0.380 4.681 1.00 95.94 63 ARG A CA 1
ATOM 443 C C . ARG A 1 63 ? -1.349 -0.731 4.426 1.00 95.94 63 ARG A C 1
ATOM 445 O O . ARG A 1 63 ? -1.500 -1.848 4.914 1.00 95.94 63 ARG A O 1
ATOM 452 N N . SER A 1 64 ? -0.289 -0.389 3.703 1.00 95.38 64 SER A N 1
ATOM 453 C CA . SER A 1 64 ? 0.807 -1.304 3.385 1.00 95.38 64 SER A CA 1
ATOM 454 C C . SER A 1 64 ? 1.896 -1.224 4.457 1.00 95.38 64 SER A C 1
ATOM 456 O O . SER A 1 64 ? 2.287 -0.134 4.885 1.00 95.38 64 SER A O 1
ATOM 458 N N . GLU A 1 65 ? 2.407 -2.378 4.882 1.00 94.62 65 GLU A N 1
ATOM 459 C CA . GLU A 1 65 ? 3.479 -2.478 5.875 1.00 94.62 65 GLU A CA 1
ATOM 460 C C . GLU A 1 65 ? 4.808 -2.818 5.201 1.00 94.62 65 GLU A C 1
ATOM 462 O O . GLU A 1 65 ? 4.909 -3.758 4.413 1.00 94.62 65 GLU A O 1
ATOM 467 N N . MET A 1 66 ? 5.829 -2.026 5.528 1.00 93.00 66 MET A N 1
ATOM 468 C CA . MET A 1 66 ? 7.135 -2.057 4.862 1.00 93.00 66 MET A CA 1
ATOM 469 C C . MET A 1 66 ? 8.322 -1.890 5.820 1.00 93.00 66 MET A C 1
ATOM 471 O O . MET A 1 66 ? 9.415 -1.530 5.405 1.00 93.00 66 MET A O 1
ATOM 475 N N . GLY A 1 67 ? 8.102 -2.103 7.119 1.00 88.88 67 GLY A N 1
ATOM 476 C CA . GLY A 1 67 ? 9.091 -1.897 8.181 1.00 88.88 67 GLY A CA 1
ATOM 477 C C . GLY A 1 67 ? 8.796 -0.704 9.094 1.00 88.88 67 GLY A C 1
ATOM 478 O O . GLY A 1 67 ? 9.468 -0.559 10.107 1.00 88.88 67 GLY A O 1
ATOM 479 N N . GLN A 1 68 ? 7.761 0.091 8.818 1.00 89.81 68 GLN A N 1
ATOM 480 C CA . GLN A 1 68 ? 7.429 1.314 9.564 1.00 89.81 68 GLN A CA 1
ATOM 481 C C . GLN A 1 68 ? 6.546 1.094 10.805 1.00 89.81 68 GLN A C 1
ATOM 483 O O . GLN A 1 68 ? 6.494 1.957 11.672 1.00 89.81 68 GLN A O 1
ATOM 488 N N . GLY A 1 69 ? 5.857 -0.049 10.914 1.00 92.62 69 GLY A N 1
ATOM 489 C CA . GLY A 1 69 ? 5.022 -0.369 12.081 1.00 92.62 69 GLY A CA 1
ATOM 490 C C . GLY A 1 69 ? 3.613 0.224 12.026 1.00 92.62 69 GLY A C 1
ATOM 491 O O . GLY A 1 69 ? 2.936 0.294 13.051 1.00 92.62 69 GLY A O 1
ATOM 492 N N . VAL A 1 70 ? 3.145 0.613 10.837 1.00 94.25 70 VAL A N 1
ATOM 493 C CA . VAL A 1 70 ? 1.814 1.206 10.640 1.00 94.25 70 VAL A CA 1
ATOM 494 C C . VAL A 1 70 ? 0.703 0.224 11.001 1.00 94.25 70 VAL A C 1
ATOM 496 O O . VAL A 1 70 ? -0.294 0.622 11.595 1.00 94.25 70 VAL A O 1
ATOM 499 N N . HIS A 1 71 ? 0.890 -1.065 10.704 1.00 95.69 71 HIS A N 1
ATOM 500 C CA . HIS A 1 71 ? -0.059 -2.119 11.079 1.00 95.69 71 HIS A CA 1
ATOM 501 C C . HIS A 1 71 ? -0.260 -2.178 12.593 1.00 95.69 71 HIS A C 1
ATOM 503 O O . HIS A 1 71 ? -1.394 -2.211 13.063 1.00 95.69 71 HIS A O 1
ATOM 509 N N . THR A 1 72 ? 0.836 -2.091 13.351 1.00 95.81 72 THR A N 1
ATOM 510 C CA . THR A 1 72 ? 0.798 -2.065 14.817 1.00 95.81 72 THR A CA 1
ATOM 511 C C . THR A 1 72 ? 0.169 -0.772 15.330 1.00 95.81 72 THR A C 1
ATOM 513 O O . THR A 1 72 ? -0.740 -0.833 16.148 1.00 95.81 72 THR A O 1
ATOM 516 N N . ALA A 1 73 ? 0.594 0.390 14.824 1.00 96.00 73 ALA A N 1
ATOM 517 C CA . ALA A 1 73 ? 0.084 1.683 15.278 1.00 96.00 73 ALA A CA 1
ATOM 518 C C . ALA A 1 73 ? -1.438 1.806 15.093 1.00 96.00 73 ALA A C 1
ATOM 520 O O . ALA A 1 73 ? -2.144 2.206 16.014 1.00 96.00 73 ALA A O 1
ATOM 521 N N . LEU A 1 74 ? -1.964 1.405 13.932 1.00 97.50 74 LEU A N 1
ATOM 522 C CA . LEU A 1 74 ? -3.403 1.441 13.660 1.00 97.50 74 LEU A CA 1
ATOM 523 C C . LEU A 1 74 ? -4.181 0.397 14.477 1.00 97.50 74 LEU A C 1
ATOM 525 O O . LEU A 1 74 ? -5.284 0.688 14.938 1.00 97.50 74 LEU A O 1
ATOM 529 N N . ALA A 1 75 ? -3.606 -0.788 14.708 1.00 97.69 75 ALA A N 1
ATOM 530 C CA . ALA A 1 75 ? -4.194 -1.783 15.602 1.00 97.69 75 ALA A CA 1
ATOM 531 C C . ALA A 1 75 ? -4.251 -1.287 17.056 1.00 97.69 75 ALA A C 1
ATOM 533 O O . ALA A 1 75 ? -5.249 -1.525 17.730 1.00 97.69 75 ALA A O 1
ATOM 534 N N . MET A 1 76 ? -3.234 -0.553 17.524 1.00 97.50 76 MET A N 1
ATOM 535 C CA . MET A 1 76 ? -3.219 0.045 18.864 1.00 97.50 76 MET A CA 1
ATOM 536 C C . MET A 1 76 ? -4.355 1.048 19.057 1.00 97.50 76 MET A C 1
ATOM 538 O O . MET A 1 76 ? -4.980 1.018 20.110 1.00 97.50 76 MET A O 1
ATOM 542 N N . LEU A 1 77 ? -4.671 1.878 18.053 1.00 98.25 77 LEU A N 1
ATOM 543 C CA . LEU A 1 77 ? -5.809 2.808 18.134 1.00 98.25 77 LEU A CA 1
ATOM 544 C C . LEU A 1 77 ? -7.120 2.072 18.430 1.00 98.25 77 LEU A C 1
ATOM 546 O O . LEU A 1 77 ? -7.899 2.493 19.279 1.00 98.25 77 LEU A O 1
ATOM 550 N N . VAL A 1 78 ? -7.348 0.957 17.735 1.00 98.56 78 VAL A N 1
ATOM 551 C CA . VAL A 1 78 ? -8.559 0.143 17.892 1.00 98.56 78 VAL A CA 1
ATOM 552 C C . VAL A 1 78 ? -8.535 -0.643 19.199 1.00 98.56 78 VAL A C 1
ATOM 554 O O . VAL A 1 78 ? -9.546 -0.690 19.896 1.00 98.56 78 VAL A O 1
ATOM 557 N N . ALA A 1 79 ? -7.393 -1.242 19.540 1.00 98.31 79 ALA A N 1
ATOM 558 C CA . ALA A 1 79 ? -7.231 -2.042 20.747 1.00 98.31 79 ALA A CA 1
ATOM 559 C C . ALA A 1 79 ? -7.465 -1.213 22.012 1.00 98.31 79 ALA A C 1
ATOM 561 O O . ALA A 1 79 ? -8.199 -1.627 22.909 1.00 98.31 79 ALA A O 1
ATOM 562 N N . ASP A 1 80 ? -6.872 -0.022 22.051 1.00 97.94 80 ASP A N 1
ATOM 563 C CA . ASP A 1 80 ? -6.971 0.892 23.176 1.00 97.94 80 ASP A CA 1
ATOM 564 C C . ASP A 1 80 ? -8.410 1.362 23.385 1.00 97.94 80 ASP A C 1
ATOM 566 O O . ASP A 1 80 ? -8.976 1.236 24.474 1.00 97.94 80 ASP A O 1
ATOM 570 N N . GLU A 1 81 ? -9.042 1.806 22.300 1.00 98.44 81 GLU A N 1
ATOM 571 C CA . GLU A 1 81 ? -10.409 2.299 22.310 1.00 98.44 81 GLU A CA 1
ATOM 572 C C . GLU A 1 81 ? -11.406 1.187 22.692 1.00 98.44 81 GLU A C 1
ATOM 574 O O . GLU A 1 81 ? -12.312 1.424 23.488 1.00 98.44 81 GLU A O 1
ATOM 579 N N . LEU A 1 82 ? -11.221 -0.051 22.224 1.00 98.44 82 LEU A N 1
ATOM 580 C CA . LEU A 1 82 ? -12.068 -1.191 22.609 1.00 98.44 82 LEU A CA 1
ATOM 581 C C . LEU A 1 82 ? -11.725 -1.805 23.976 1.00 98.44 82 LEU A C 1
ATOM 583 O O . LEU A 1 82 ? -12.476 -2.654 24.443 1.00 98.44 82 LEU A O 1
ATOM 587 N N . ASP A 1 83 ? -10.632 -1.388 24.618 1.00 98.06 83 ASP A N 1
ATOM 588 C CA . ASP A 1 83 ? -10.095 -2.024 25.829 1.00 98.06 83 ASP A CA 1
ATOM 589 C C . ASP A 1 83 ? -9.864 -3.534 25.646 1.00 98.06 83 ASP A C 1
ATOM 591 O O . ASP A 1 83 ? -10.362 -4.367 26.403 1.00 98.06 83 ASP A O 1
ATOM 595 N N . VAL A 1 84 ? -9.132 -3.897 24.590 1.00 98.25 84 VAL A N 1
ATOM 596 C CA . VAL A 1 84 ? -8.708 -5.277 24.305 1.00 98.25 84 VAL A CA 1
ATOM 597 C C . VAL A 1 84 ? -7.184 -5.380 24.293 1.00 98.25 84 VAL A C 1
ATOM 599 O O . VAL A 1 84 ? -6.502 -4.407 23.964 1.00 98.25 84 VAL A O 1
ATOM 602 N N . PRO A 1 85 ? -6.611 -6.562 24.581 1.00 96.44 85 PRO A N 1
ATOM 603 C CA . PRO A 1 85 ? -5.200 -6.800 24.319 1.00 96.44 85 PRO A CA 1
ATOM 604 C C . PRO A 1 85 ? -4.885 -6.574 22.836 1.00 96.44 85 PRO A C 1
ATOM 606 O O . PRO A 1 85 ? -5.641 -7.007 21.966 1.00 96.44 85 PRO A O 1
ATOM 609 N N . LEU A 1 86 ? -3.735 -5.965 22.532 1.00 96.50 86 LEU A N 1
ATOM 610 C CA . LEU A 1 86 ? -3.302 -5.733 21.147 1.00 96.50 86 LEU A CA 1
ATOM 611 C C . LEU A 1 86 ? -3.260 -7.033 20.321 1.00 96.50 86 LEU A C 1
ATOM 613 O O . LEU A 1 86 ? -3.646 -7.037 19.157 1.00 96.50 86 LEU A O 1
ATOM 617 N N . ALA A 1 87 ? -2.862 -8.148 20.941 1.00 94.81 87 ALA A N 1
ATOM 618 C CA . ALA A 1 87 ? -2.822 -9.468 20.305 1.00 94.81 87 ALA A CA 1
ATOM 619 C C . ALA A 1 87 ? -4.207 -10.015 19.900 1.00 94.81 87 ALA A C 1
ATOM 621 O O . ALA A 1 87 ? -4.289 -10.915 19.067 1.00 94.81 87 ALA A O 1
ATOM 622 N N . SER A 1 88 ? -5.294 -9.473 20.458 1.00 96.06 88 SER A N 1
ATOM 623 C CA . SER A 1 88 ? -6.668 -9.840 20.095 1.00 96.06 88 SER A CA 1
ATOM 624 C C . SER A 1 88 ? -7.175 -9.095 18.854 1.00 96.06 88 SER A C 1
ATOM 626 O O . SER A 1 88 ? -8.280 -9.383 18.391 1.00 96.06 88 SER A O 1
ATOM 628 N N . VAL A 1 89 ? -6.398 -8.148 18.308 1.00 97.94 89 VAL A N 1
ATOM 629 C CA . VAL A 1 89 ? -6.710 -7.448 17.055 1.00 97.94 89 VAL A CA 1
ATOM 630 C C . VAL A 1 89 ? -6.041 -8.164 15.883 1.00 97.94 89 VAL A C 1
ATOM 632 O O . VAL A 1 89 ? -4.821 -8.163 15.740 1.00 97.94 89 VAL A O 1
ATOM 635 N N . ARG A 1 90 ? -6.854 -8.760 15.011 1.00 96.56 90 ARG A N 1
ATOM 636 C CA . ARG A 1 90 ? -6.428 -9.440 13.784 1.00 96.56 90 ARG A CA 1
ATOM 637 C C . ARG A 1 90 ? -6.626 -8.513 12.590 1.00 96.56 90 ARG A C 1
ATOM 639 O O . ARG A 1 90 ? -7.701 -7.951 12.404 1.00 96.56 90 ARG A O 1
ATOM 646 N N . LEU A 1 91 ? -5.600 -8.359 11.764 1.00 95.88 91 LEU A N 1
ATOM 647 C CA . LEU A 1 91 ? -5.683 -7.535 10.560 1.00 95.88 91 LEU A CA 1
ATOM 648 C C . LEU A 1 91 ? -6.237 -8.357 9.400 1.00 95.88 91 LEU A C 1
ATOM 650 O O . LEU A 1 91 ? -5.762 -9.461 9.141 1.00 95.88 91 LEU A O 1
ATOM 654 N N . ILE A 1 92 ? -7.211 -7.804 8.685 1.00 94.50 92 ILE A N 1
ATOM 655 C CA . ILE A 1 92 ? -7.743 -8.383 7.449 1.00 94.50 92 ILE A CA 1
ATOM 656 C C . ILE A 1 92 ? -7.589 -7.382 6.303 1.00 94.50 92 ILE A C 1
ATOM 658 O O . ILE A 1 92 ? -7.690 -6.179 6.547 1.00 94.50 92 ILE A O 1
ATOM 662 N N . PRO A 1 93 ? -7.349 -7.823 5.057 1.00 91.56 93 PRO A N 1
ATOM 663 C CA . PRO A 1 93 ? -7.275 -6.909 3.924 1.00 91.56 93 PRO A CA 1
ATOM 664 C C . PRO A 1 93 ? -8.546 -6.062 3.814 1.00 91.56 93 PRO A C 1
ATOM 666 O O . PRO A 1 93 ? -9.658 -6.593 3.846 1.00 91.56 93 PRO A O 1
ATOM 669 N N . ALA A 1 94 ? -8.387 -4.746 3.683 1.00 90.12 94 ALA A N 1
ATOM 670 C CA . ALA A 1 94 ? -9.502 -3.892 3.305 1.00 90.12 94 ALA A CA 1
ATOM 671 C C . ALA A 1 94 ? -9.892 -4.165 1.844 1.00 90.12 94 ALA A C 1
ATOM 673 O O . ALA A 1 94 ? -9.024 -4.333 0.984 1.00 90.12 94 ALA A O 1
ATOM 674 N N . GLY A 1 95 ? -11.196 -4.206 1.569 1.00 85.69 95 GLY A N 1
ATOM 675 C CA . GLY A 1 95 ? -11.713 -4.337 0.208 1.00 85.69 95 GLY A CA 1
ATOM 676 C C . GLY A 1 95 ? -11.510 -3.073 -0.635 1.00 85.69 95 GLY A C 1
ATOM 677 O O . GLY A 1 95 ? -10.819 -2.126 -0.254 1.00 85.69 95 GLY A O 1
ATOM 678 N N . HIS A 1 96 ? -12.162 -3.040 -1.794 1.00 83.88 96 HIS A N 1
ATOM 679 C CA . HIS A 1 96 ? -12.126 -1.905 -2.714 1.00 83.88 96 HIS A CA 1
ATOM 680 C C . HIS A 1 96 ? -13.374 -1.036 -2.520 1.00 83.88 96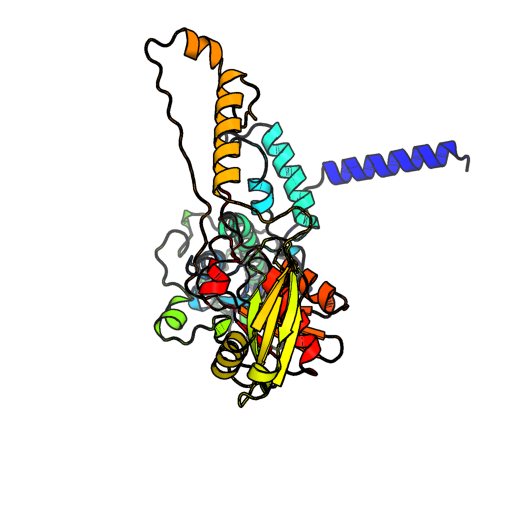 HIS A C 1
ATOM 682 O O . HIS A 1 96 ? -14.382 -1.221 -3.192 1.00 83.88 96 HIS A O 1
ATOM 688 N N . ASP A 1 97 ? -13.310 -0.104 -1.570 1.00 90.50 97 ASP A N 1
ATOM 689 C CA . ASP A 1 97 ? -14.373 0.869 -1.296 1.00 90.50 97 ASP A CA 1
ATOM 690 C C . ASP A 1 97 ? -13.752 2.247 -1.030 1.00 90.50 97 ASP A C 1
ATOM 692 O O . ASP A 1 97 ? -12.687 2.349 -0.409 1.00 90.50 97 ASP A O 1
ATOM 696 N N . ALA A 1 98 ? -14.433 3.316 -1.455 1.00 89.38 98 ALA A N 1
ATOM 697 C CA . ALA A 1 98 ? -14.003 4.692 -1.215 1.00 89.38 98 ALA A CA 1
ATOM 698 C C . ALA A 1 98 ? -13.836 5.015 0.283 1.00 89.38 98 ALA A C 1
ATOM 700 O O . ALA A 1 98 ? -13.095 5.929 0.660 1.00 89.38 98 ALA A O 1
ATOM 701 N N . LEU A 1 99 ? -14.461 4.221 1.163 1.00 91.62 99 LEU A N 1
ATOM 702 C CA . LEU A 1 99 ? -14.225 4.180 2.601 1.00 91.62 99 LEU A CA 1
ATOM 703 C C . LEU A 1 99 ? -12.741 4.229 2.967 1.00 91.62 99 LEU A C 1
ATOM 705 O O . LEU A 1 99 ? -12.351 5.010 3.840 1.00 91.62 99 LEU A O 1
ATOM 709 N N . TYR A 1 100 ? -11.946 3.438 2.255 1.00 93.62 100 TYR A N 1
ATOM 710 C CA . TYR A 1 100 ? -10.549 3.159 2.543 1.00 93.62 100 TYR A CA 1
ATOM 711 C C . TYR A 1 100 ? -9.576 4.136 1.870 1.00 93.62 100 TYR A C 1
ATOM 713 O O . TYR A 1 100 ? -8.364 3.954 1.985 1.00 93.62 100 TYR A O 1
ATOM 721 N N . GLY A 1 101 ? -10.079 5.180 1.200 1.00 92.31 101 GLY A N 1
ATOM 722 C CA . GLY A 1 101 ? -9.249 6.210 0.577 1.00 92.31 101 GLY A CA 1
ATOM 723 C C . GLY A 1 101 ? -8.400 6.997 1.580 1.00 92.31 101 GLY A C 1
ATOM 724 O O . GLY A 1 101 ? -8.795 7.190 2.727 1.00 92.31 101 GLY A O 1
ATOM 725 N N . ASN A 1 102 ? -7.230 7.469 1.155 1.00 91.75 102 ASN A N 1
ATOM 726 C CA . ASN A 1 102 ? -6.328 8.259 1.987 1.00 91.75 102 ASN A CA 1
ATOM 727 C C . ASN A 1 102 ? -6.603 9.756 1.821 1.00 91.75 102 ASN A C 1
ATOM 729 O O . ASN A 1 102 ? -6.073 10.373 0.903 1.00 91.75 102 ASN A O 1
ATOM 733 N N . VAL A 1 103 ? -7.414 10.347 2.695 1.00 90.38 103 VAL A N 1
ATOM 734 C CA . VAL A 1 103 ? -7.805 11.759 2.583 1.00 90.38 103 VAL A CA 1
ATOM 735 C C . VAL A 1 103 ? -6.669 12.679 3.029 1.00 90.38 103 VAL A C 1
ATOM 737 O O . VAL A 1 103 ? -6.405 13.686 2.369 1.00 90.38 103 VAL A O 1
ATOM 740 N N . ALA A 1 104 ? -5.954 12.313 4.098 1.00 89.50 104 ALA A N 1
ATOM 741 C CA . ALA A 1 104 ? -4.852 13.121 4.622 1.00 89.50 104 ALA A CA 1
ATOM 742 C C . ALA A 1 104 ? -3.726 13.334 3.595 1.00 89.50 104 ALA A C 1
ATOM 744 O O . ALA A 1 104 ? -3.109 14.397 3.581 1.00 89.50 104 ALA A O 1
ATOM 745 N N . LEU A 1 105 ? -3.497 12.369 2.694 1.00 89.00 105 LEU A N 1
ATOM 746 C CA . LEU A 1 105 ? -2.546 12.525 1.589 1.00 89.00 105 LEU A CA 1
ATOM 747 C C . LEU A 1 105 ? -2.882 13.733 0.711 1.00 89.00 105 LEU A C 1
ATOM 749 O O . LEU A 1 105 ? -2.009 14.553 0.460 1.00 89.00 105 LEU A O 1
ATOM 753 N N . PHE A 1 106 ? -4.138 13.873 0.282 1.00 86.00 106 PHE A N 1
ATOM 754 C CA . PHE A 1 106 ? -4.554 14.988 -0.575 1.00 86.00 106 PHE A CA 1
ATOM 755 C C . PHE A 1 106 ? -4.513 16.322 0.164 1.00 86.00 106 PHE A C 1
ATOM 757 O O . PHE A 1 106 ? -4.099 17.327 -0.408 1.00 86.00 106 PHE A O 1
ATOM 764 N N . ILE A 1 107 ? -4.881 16.336 1.447 1.00 85.31 107 ILE A N 1
ATOM 765 C CA . ILE A 1 107 ? -4.747 17.533 2.285 1.00 85.31 107 ILE A CA 1
ATOM 766 C C . ILE A 1 107 ? -3.285 18.000 2.326 1.00 85.31 107 ILE A C 1
ATOM 768 O O . ILE A 1 107 ? -3.024 19.187 2.145 1.00 85.31 107 ILE A O 1
ATOM 772 N N . GLY A 1 108 ? -2.339 17.070 2.482 1.00 81.81 108 GLY A N 1
ATOM 773 C CA . GLY A 1 108 ? -0.905 17.366 2.490 1.00 81.81 108 GLY A CA 1
ATOM 774 C C . GLY A 1 108 ? -0.333 17.858 1.154 1.00 81.81 108 GLY A C 1
ATOM 775 O O . GLY A 1 108 ? 0.793 18.338 1.134 1.00 81.81 108 GLY A O 1
ATOM 776 N N . THR A 1 109 ? -1.081 17.761 0.047 1.00 80.19 109 THR A N 1
ATOM 777 C CA . THR A 1 109 ? -0.655 18.286 -1.269 1.00 80.19 109 THR A CA 1
ATOM 778 C C . THR A 1 109 ? -1.082 19.728 -1.527 1.00 80.19 109 THR A C 1
ATOM 780 O O . THR A 1 109 ? -0.719 20.298 -2.555 1.00 80.19 109 THR A O 1
ATOM 783 N N . LEU A 1 110 ? -1.868 20.329 -0.629 1.00 82.06 110 LEU A N 1
ATOM 784 C CA . LEU A 1 110 ? -2.285 21.715 -0.793 1.00 82.06 110 LEU A CA 1
ATOM 785 C C . LEU A 1 110 ? -1.067 22.649 -0.715 1.00 82.06 110 LEU A C 1
ATOM 787 O O . LEU A 1 110 ? -0.211 22.453 0.148 1.00 82.06 110 LEU A O 1
ATOM 791 N N . PRO A 1 111 ? -0.993 23.689 -1.567 1.00 79.62 111 PRO A N 1
ATOM 792 C CA . PRO A 1 111 ? 0.141 24.609 -1.635 1.00 79.62 111 PRO A CA 1
ATOM 793 C C . PRO A 1 111 ? 0.073 25.652 -0.509 1.00 79.62 111 PRO A C 1
ATOM 795 O O . PRO A 1 111 ? 0.146 26.856 -0.744 1.00 79.62 111 PRO A O 1
ATOM 798 N N . PHE A 1 112 ? -0.148 25.193 0.718 1.00 82.12 112 PHE A N 1
ATOM 799 C CA . PHE A 1 112 ? -0.170 26.027 1.907 1.00 82.12 112 PHE A CA 1
ATOM 800 C C . PHE A 1 112 ? 1.107 25.804 2.701 1.00 82.12 112 PHE A C 1
ATOM 802 O O . PHE A 1 112 ? 1.610 24.682 2.794 1.00 82.12 112 PHE A O 1
ATOM 809 N N . HIS A 1 113 ? 1.636 26.880 3.278 1.00 79.88 113 HIS A N 1
ATOM 810 C CA . HIS A 1 113 ? 2.796 26.769 4.144 1.00 79.88 113 HIS A CA 1
ATOM 811 C C . HIS A 1 113 ? 2.417 25.956 5.399 1.00 79.88 113 HIS A C 1
ATOM 813 O O . HIS A 1 113 ? 1.340 26.189 5.957 1.00 79.88 113 HIS A O 1
ATOM 819 N N . PRO A 1 114 ? 3.265 25.026 5.882 1.00 75.94 114 PRO A N 1
ATOM 820 C CA . PRO A 1 114 ? 2.921 24.160 7.012 1.00 75.94 114 PRO A CA 1
ATOM 821 C C . PRO A 1 114 ? 2.459 24.913 8.267 1.00 75.94 114 PRO A C 1
ATOM 823 O O . PRO A 1 114 ? 1.475 24.506 8.883 1.00 75.94 114 PRO A O 1
ATOM 826 N N . SER A 1 115 ? 3.086 26.053 8.591 1.00 76.94 115 SER A N 1
ATOM 827 C CA . SER A 1 115 ? 2.692 26.885 9.745 1.00 76.94 115 SER A CA 1
ATOM 828 C C . SER A 1 115 ? 1.257 27.400 9.663 1.00 76.94 115 SER A C 1
ATOM 830 O O . SER A 1 115 ? 0.609 27.587 10.685 1.00 76.94 115 SER A O 1
ATOM 832 N N . ASP A 1 116 ? 0.740 27.611 8.452 1.00 77.62 116 ASP A N 1
ATOM 833 C CA . ASP A 1 116 ? -0.604 28.153 8.239 1.00 77.62 116 ASP A CA 1
ATOM 834 C C . ASP A 1 116 ? -1.681 27.071 8.379 1.00 77.62 116 ASP A C 1
ATOM 836 O O . ASP A 1 116 ? -2.873 27.352 8.245 1.00 77.62 116 ASP A O 1
ATOM 840 N N . SER A 1 117 ? -1.263 25.826 8.615 1.00 72.50 117 SER A N 1
ATOM 841 C CA . SER A 1 117 ? -2.116 24.663 8.846 1.00 72.50 117 SER A CA 1
ATOM 842 C C . SER A 1 117 ? -1.990 24.091 10.261 1.00 72.50 117 SER A C 1
ATOM 844 O O . SER A 1 117 ? -2.651 23.100 10.567 1.00 72.50 117 SER A O 1
ATOM 846 N N . GLU A 1 118 ? -1.172 24.704 11.126 1.00 76.19 118 GLU A N 1
ATOM 847 C CA . GLU A 1 118 ? -1.011 24.265 12.513 1.00 76.19 118 GLU A CA 1
ATOM 848 C C . GLU A 1 118 ? -2.268 24.548 13.353 1.00 76.19 118 GLU A C 1
ATOM 850 O O . GLU A 1 118 ? -2.849 25.633 13.239 1.00 76.19 118 GLU A O 1
ATOM 855 N N . PRO A 1 119 ? -2.677 23.620 14.242 1.00 72.50 119 PRO A N 1
ATOM 856 C CA . PRO A 1 119 ? -3.837 23.812 15.106 1.00 72.50 119 PRO A CA 1
ATOM 857 C C . PRO A 1 119 ? -3.800 25.148 15.858 1.00 72.50 119 PRO A C 1
ATOM 859 O O . PRO A 1 119 ? -2.893 25.407 16.646 1.00 72.50 119 PRO A O 1
ATOM 862 N N . GLY A 1 120 ? -4.803 26.000 15.628 1.00 73.81 120 GLY A N 1
ATOM 863 C CA . GLY A 1 120 ? -4.911 27.323 16.256 1.00 73.81 120 GLY A CA 1
ATOM 864 C C . GLY A 1 120 ? -4.249 28.470 15.482 1.00 73.81 120 GLY A C 1
ATOM 865 O O . GLY A 1 120 ? -4.543 29.629 15.775 1.00 73.81 120 GLY A O 1
ATOM 866 N N . ALA A 1 121 ? -3.436 28.171 14.468 1.00 74.38 121 ALA A N 1
ATOM 867 C CA . ALA A 1 121 ? -2.860 29.145 13.541 1.00 74.38 121 ALA A CA 1
ATOM 868 C C . ALA A 1 121 ? -3.550 29.135 12.165 1.00 74.38 121 ALA A C 1
ATOM 870 O O . ALA A 1 121 ? -3.198 29.936 11.295 1.00 74.38 121 ALA A O 1
ATOM 871 N N . GLU A 1 122 ? -4.538 28.255 11.937 1.00 81.00 122 GLU A N 1
ATOM 872 C CA . GLU A 1 122 ? -5.022 28.044 10.578 1.00 81.00 122 GLU A CA 1
ATOM 873 C C . GLU A 1 122 ? -5.883 29.197 10.062 1.00 81.00 122 GLU A C 1
ATOM 875 O O . GLU A 1 122 ? -6.920 29.569 10.631 1.00 81.00 122 GLU A O 1
ATOM 880 N N . THR A 1 123 ? -5.492 29.727 8.905 1.00 80.75 123 THR A N 1
ATOM 881 C CA . THR A 1 123 ? -6.244 30.791 8.238 1.00 80.75 123 THR A CA 1
ATOM 882 C C . THR A 1 123 ? -7.573 30.262 7.683 1.00 80.75 123 THR A C 1
ATOM 884 O O . THR A 1 123 ? -7.725 29.080 7.359 1.00 80.75 123 THR A O 1
ATOM 887 N N . ARG A 1 124 ? -8.571 31.143 7.512 1.00 81.88 124 ARG A N 1
ATOM 888 C CA . ARG A 1 124 ? -9.869 30.762 6.908 1.00 81.88 124 ARG A CA 1
ATOM 889 C C . ARG A 1 124 ? -9.707 30.146 5.514 1.00 81.88 124 ARG A C 1
ATOM 891 O O . ARG A 1 124 ? -10.453 29.232 5.162 1.00 81.88 124 ARG A O 1
ATOM 898 N N . THR A 1 125 ? -8.735 30.628 4.743 1.00 82.06 125 THR A N 1
ATOM 899 C CA . THR A 1 125 ? -8.413 30.117 3.406 1.00 82.06 125 THR A CA 1
ATOM 900 C C . THR A 1 125 ? -7.923 28.676 3.472 1.00 82.06 125 THR A C 1
ATOM 902 O O . THR A 1 125 ? -8.437 27.832 2.738 1.00 82.06 125 THR A O 1
ATOM 905 N N . VAL A 1 126 ? -7.013 28.371 4.403 1.00 82.06 126 VAL A N 1
ATOM 906 C CA . VAL A 1 126 ? -6.504 27.009 4.618 1.00 82.06 126 VAL A CA 1
ATOM 907 C C . VAL A 1 126 ? -7.637 26.072 5.028 1.00 82.06 126 VAL A C 1
ATOM 909 O O . VAL A 1 126 ? -7.839 25.054 4.369 1.00 82.06 126 VAL A O 1
ATOM 912 N N . LYS A 1 127 ? -8.461 26.453 6.018 1.00 83.12 127 LYS A N 1
ATOM 913 C CA . LYS A 1 127 ? -9.612 25.636 6.459 1.00 83.12 127 LYS A CA 1
ATOM 914 C C . LYS A 1 127 ? -10.584 25.341 5.316 1.00 83.12 127 LYS A C 1
ATOM 916 O O . LYS A 1 127 ? -11.046 24.212 5.167 1.00 83.12 127 LYS A O 1
ATOM 921 N N . THR A 1 128 ? -10.871 26.340 4.482 1.00 83.94 128 THR A N 1
ATOM 922 C CA . THR A 1 128 ? -11.774 26.180 3.332 1.00 83.94 128 THR A CA 1
ATOM 923 C C . THR A 1 128 ? -11.165 25.262 2.269 1.00 83.94 128 THR A C 1
ATOM 925 O O . THR A 1 128 ? -11.843 24.357 1.786 1.00 83.94 128 THR A O 1
ATOM 928 N N . GLY A 1 129 ? -9.881 25.435 1.939 1.00 83.81 129 GLY A N 1
ATOM 929 C CA . GLY A 1 129 ? -9.175 24.576 0.984 1.00 83.81 129 GLY A CA 1
ATOM 930 C C . GLY A 1 129 ? -9.104 23.118 1.445 1.00 83.81 129 GLY A C 1
ATOM 931 O O . GLY A 1 129 ? -9.442 22.212 0.682 1.00 83.81 129 GLY A O 1
ATOM 932 N N . GLN A 1 130 ? -8.763 22.893 2.717 1.00 85.00 130 GLN A N 1
ATOM 933 C CA . GLN A 1 130 ? -8.764 21.568 3.342 1.00 85.00 130 GLN A CA 1
ATOM 934 C C . GLN A 1 130 ? -10.156 20.929 3.319 1.00 85.00 130 GLN A C 1
ATOM 936 O O . GLN A 1 130 ? -10.292 19.751 2.991 1.00 85.00 130 GLN A O 1
ATOM 941 N N . TRP A 1 131 ? -11.205 21.697 3.613 1.00 83.62 131 TRP A N 1
ATOM 942 C CA . TRP A 1 131 ? -12.581 21.206 3.581 1.00 83.62 131 TRP A CA 1
ATOM 943 C C . TRP A 1 131 ? -13.009 20.780 2.167 1.00 83.62 131 TRP A C 1
ATOM 945 O O . TRP A 1 131 ? -13.551 19.685 1.998 1.00 83.62 131 TRP A O 1
ATOM 955 N N . VAL A 1 132 ? -12.710 21.587 1.140 1.00 84.25 132 VAL A N 1
ATOM 956 C CA . VAL A 1 132 ? -13.046 21.260 -0.258 1.00 84.25 132 VAL A CA 1
ATOM 957 C C . VAL A 1 132 ? -12.280 20.021 -0.716 1.00 84.25 132 VAL A C 1
ATOM 959 O O . VAL A 1 132 ? -12.892 19.083 -1.235 1.00 84.25 132 VAL A O 1
ATOM 962 N N . ILE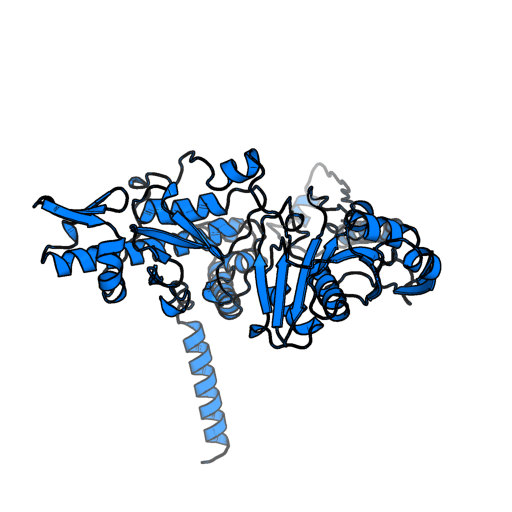 A 1 133 ? -10.960 19.975 -0.495 1.00 85.25 133 ILE A N 1
ATOM 963 C CA . ILE A 1 133 ? -10.155 18.838 -0.956 1.00 85.25 133 ILE A CA 1
ATOM 964 C C . ILE A 1 133 ? -10.537 17.554 -0.225 1.00 85.25 133 ILE A C 1
ATOM 966 O O . ILE A 1 133 ? -10.597 16.500 -0.849 1.00 85.25 133 ILE A O 1
ATOM 970 N N . SER A 1 134 ? -10.890 17.642 1.063 1.00 83.94 134 SER A N 1
ATOM 971 C CA . SER A 1 134 ? -11.351 16.488 1.838 1.00 83.94 134 SER A CA 1
ATOM 972 C C . SER A 1 134 ? -12.580 15.850 1.207 1.00 83.94 134 SER A C 1
ATOM 974 O O . SER A 1 134 ? -12.681 14.627 1.159 1.00 83.94 134 SER A O 1
ATOM 976 N N . LYS A 1 135 ? -13.509 16.656 0.682 1.00 83.62 135 LYS A N 1
ATOM 977 C CA . LYS A 1 135 ? -14.702 16.144 0.001 1.00 83.62 135 LYS A CA 1
ATOM 978 C C . LYS A 1 135 ? -14.387 15.471 -1.316 1.00 83.62 135 LYS A C 1
ATOM 980 O O . LYS A 1 135 ? -14.900 14.390 -1.575 1.00 83.62 135 LYS A O 1
ATOM 985 N N . VAL A 1 136 ? -13.550 16.099 -2.132 1.00 83.38 136 VAL A N 1
ATOM 986 C CA . VAL A 1 136 ? -13.163 15.531 -3.426 1.00 83.38 136 VAL A CA 1
ATOM 987 C C . VAL A 1 136 ? -12.394 14.228 -3.212 1.00 83.38 136 VAL A C 1
ATOM 989 O O . VAL A 1 136 ? -12.784 13.192 -3.743 1.00 83.38 136 VAL A O 1
ATOM 992 N N . ALA A 1 137 ? -11.368 14.246 -2.359 1.00 82.81 137 ALA A N 1
ATOM 993 C CA . ALA A 1 137 ? -10.577 13.069 -2.010 1.00 82.81 137 ALA A CA 1
ATOM 994 C C . ALA A 1 137 ? -11.444 11.939 -1.438 1.00 82.81 137 ALA A C 1
ATOM 996 O O . ALA A 1 137 ? -11.215 10.764 -1.732 1.00 82.81 137 ALA A O 1
ATOM 997 N N . ARG A 1 138 ? -12.473 12.291 -0.654 1.00 84.25 138 ARG A N 1
ATOM 998 C CA . ARG A 1 138 ? -13.418 11.327 -0.094 1.00 84.25 138 ARG A CA 1
ATOM 999 C C . ARG A 1 138 ? -14.207 10.583 -1.166 1.00 84.25 138 ARG A C 1
ATOM 1001 O O . ARG A 1 138 ? -14.365 9.374 -1.038 1.00 84.25 138 ARG A O 1
ATOM 1008 N N . GLU A 1 139 ? -14.703 11.287 -2.177 1.00 83.62 139 GLU A N 1
ATOM 1009 C CA . GLU A 1 139 ? -15.473 10.674 -3.266 1.00 83.62 139 GLU A CA 1
ATOM 1010 C C . GLU A 1 139 ? -14.565 9.906 -4.241 1.00 83.62 139 GLU A C 1
ATOM 1012 O O . GLU A 1 139 ? -14.977 8.877 -4.768 1.00 83.62 139 GLU A O 1
ATOM 1017 N N . LEU A 1 140 ? -13.312 10.344 -4.429 1.00 83.50 140 LEU A N 1
ATOM 1018 C CA . LEU A 1 140 ? -12.330 9.620 -5.247 1.00 83.50 140 LEU A CA 1
ATOM 1019 C C . LEU A 1 140 ? -11.910 8.282 -4.627 1.00 83.50 140 LEU A C 1
ATOM 1021 O O . LEU A 1 140 ? -11.596 7.345 -5.354 1.00 83.50 140 LEU A O 1
ATOM 1025 N N . GLY A 1 141 ? -11.865 8.182 -3.294 1.00 86.31 141 GLY A N 1
ATOM 1026 C CA . GLY A 1 141 ? -11.641 6.901 -2.622 1.00 86.31 141 GLY A CA 1
ATOM 1027 C C . GLY A 1 141 ? -10.258 6.279 -2.848 1.00 86.31 141 GLY A C 1
ATOM 1028 O O . GLY A 1 141 ? -10.084 5.079 -2.644 1.00 86.31 141 GLY A O 1
ATOM 1029 N N . ILE A 1 142 ? -9.271 7.072 -3.271 1.00 87.25 142 ILE A N 1
ATOM 1030 C CA . ILE A 1 142 ? -7.948 6.583 -3.676 1.00 87.25 142 ILE A CA 1
ATOM 1031 C C . ILE A 1 142 ? -7.197 6.025 -2.461 1.00 87.25 142 ILE A C 1
ATOM 1033 O O . ILE A 1 142 ? -6.765 6.769 -1.576 1.00 87.25 142 ILE A O 1
ATOM 1037 N N . ASN A 1 143 ? -7.043 4.700 -2.409 1.00 91.44 143 ASN A N 1
ATOM 1038 C CA . ASN A 1 143 ? -6.301 4.021 -1.352 1.00 91.44 143 ASN A CA 1
ATOM 1039 C C . ASN A 1 143 ? -4.810 3.921 -1.705 1.00 91.44 143 ASN A C 1
ATOM 1041 O O . ASN A 1 143 ? -4.417 3.140 -2.577 1.00 91.44 143 ASN A O 1
ATOM 1045 N N . VAL A 1 144 ? -3.999 4.718 -1.006 1.00 92.00 144 VAL A N 1
ATOM 1046 C CA . VAL A 1 144 ? -2.548 4.823 -1.192 1.00 92.00 144 VAL A CA 1
ATOM 1047 C C . VAL A 1 144 ? -1.852 5.008 0.156 1.00 92.00 144 VAL A C 1
ATOM 1049 O O . VAL A 1 144 ? -2.240 5.865 0.948 1.00 92.00 144 VAL A O 1
ATOM 1052 N N . THR A 1 145 ? -0.780 4.261 0.407 1.00 93.31 145 THR A N 1
ATOM 1053 C CA . THR A 1 145 ? 0.131 4.428 1.550 1.00 93.31 145 THR A CA 1
ATOM 1054 C C . THR A 1 145 ? 1.315 5.300 1.132 1.00 93.31 145 THR A C 1
ATOM 1056 O O . THR A 1 145 ? 2.261 4.800 0.540 1.00 93.31 145 THR A O 1
ATOM 1059 N N . GLY A 1 146 ? 1.293 6.600 1.431 1.00 90.12 146 GLY A N 1
ATOM 1060 C CA . GLY A 1 146 ? 2.351 7.542 1.037 1.00 90.12 146 GLY A CA 1
ATOM 1061 C C . GLY A 1 146 ? 2.305 8.851 1.830 1.00 90.12 146 GLY A C 1
ATOM 1062 O O . GLY A 1 146 ? 1.390 9.061 2.629 1.00 90.12 146 GLY A O 1
ATOM 1063 N N . GLY A 1 147 ? 3.310 9.713 1.647 1.00 85.62 147 GLY A N 1
ATOM 1064 C CA . GLY A 1 147 ? 3.380 11.034 2.295 1.00 85.62 147 GLY A CA 1
ATOM 1065 C C . GLY A 1 147 ? 3.394 11.004 3.830 1.00 85.62 147 GLY A C 1
ATOM 1066 O O . GLY A 1 147 ? 3.005 11.980 4.456 1.00 85.62 147 GLY A O 1
ATOM 1067 N N . SER A 1 148 ? 3.760 9.871 4.442 1.00 89.69 148 SER A N 1
ATOM 1068 C CA . SER A 1 148 ? 3.730 9.664 5.902 1.00 89.69 148 SER A CA 1
ATOM 1069 C C . SER A 1 148 ? 2.356 9.899 6.553 1.00 89.69 148 SER A C 1
ATOM 1071 O O . SER A 1 148 ? 2.258 10.237 7.727 1.00 89.69 148 SER A O 1
ATOM 1073 N N . THR A 1 149 ? 1.273 9.684 5.801 1.00 93.06 149 THR A N 1
ATOM 1074 C CA . THR A 1 149 ? -0.085 10.080 6.219 1.00 93.06 149 THR A CA 1
ATOM 1075 C C . THR A 1 149 ? -0.919 8.972 6.861 1.00 93.06 149 THR A C 1
ATOM 1077 O O . THR A 1 149 ? -2.011 9.243 7.344 1.00 93.06 149 THR A O 1
ATOM 1080 N N . SER A 1 150 ? -0.445 7.723 6.902 1.00 94.94 150 SER A N 1
ATOM 1081 C CA . SER A 1 150 ? -1.274 6.578 7.313 1.00 94.94 150 SER A CA 1
ATOM 1082 C C . SER A 1 150 ? -1.855 6.688 8.724 1.00 94.94 150 SER A C 1
ATOM 1084 O O . SER A 1 150 ? -3.038 6.415 8.909 1.00 94.94 150 SER A O 1
ATOM 1086 N N . VAL A 1 151 ? -1.038 7.076 9.712 1.00 95.50 151 VAL A N 1
ATOM 1087 C CA . VAL A 1 151 ? -1.507 7.257 11.097 1.00 95.50 151 VAL A CA 1
ATOM 1088 C C . VAL A 1 151 ? -2.373 8.506 11.200 1.00 95.50 151 VAL A C 1
ATOM 1090 O O . VAL A 1 151 ? -3.437 8.431 11.795 1.00 95.50 151 VAL A O 1
ATOM 1093 N N . ALA A 1 152 ? -1.977 9.613 10.563 1.00 93.44 152 ALA A N 1
ATOM 1094 C CA . ALA A 1 152 ? -2.754 10.852 10.561 1.00 93.44 152 ALA A CA 1
ATOM 1095 C C . ALA A 1 152 ? -4.166 10.662 9.970 1.00 93.44 152 ALA A C 1
ATOM 1097 O O . ALA A 1 152 ? -5.142 11.112 10.557 1.00 93.44 152 ALA A O 1
ATOM 1098 N N . ASP A 1 153 ? -4.297 9.938 8.853 1.00 94.88 153 ASP A N 1
ATOM 1099 C CA . ASP A 1 153 ? -5.594 9.625 8.232 1.00 94.88 153 ASP A CA 1
ATOM 1100 C C . ASP A 1 153 ? -6.438 8.662 9.080 1.00 94.88 153 ASP A C 1
ATOM 1102 O O . ASP A 1 153 ? -7.664 8.760 9.112 1.00 94.88 153 ASP A O 1
ATOM 1106 N N . GLY A 1 154 ? -5.780 7.705 9.742 1.00 95.75 154 GLY A N 1
ATOM 1107 C CA . GLY A 1 154 ? -6.434 6.691 10.566 1.00 95.75 154 GLY A CA 1
ATOM 1108 C C . GLY A 1 154 ? -6.764 7.145 11.988 1.00 95.75 154 GLY A C 1
ATOM 1109 O O . GLY A 1 154 ? -7.572 6.483 12.635 1.00 95.75 154 GLY A O 1
ATOM 1110 N N . TRP A 1 155 ? -6.166 8.241 12.468 1.00 96.00 155 TRP A N 1
ATOM 1111 C CA . TRP A 1 155 ? -6.170 8.644 13.877 1.00 96.00 155 TRP A CA 1
ATOM 1112 C C . TRP A 1 155 ? -7.580 8.780 14.447 1.00 96.00 155 TRP A C 1
ATOM 1114 O O . TRP A 1 155 ? -7.993 7.980 15.287 1.00 96.00 155 TRP A O 1
ATOM 1124 N N . ASP A 1 156 ? -8.350 9.747 13.951 1.00 94.12 156 ASP A N 1
ATOM 1125 C CA . ASP A 1 156 ? -9.718 9.959 14.425 1.00 94.12 156 ASP A CA 1
ATOM 1126 C C . ASP A 1 156 ? -10.660 8.884 13.894 1.00 94.12 156 ASP A C 1
ATOM 1128 O O . ASP A 1 156 ? -11.554 8.419 14.597 1.00 94.12 156 ASP A O 1
ATOM 1132 N N . LEU A 1 157 ? -10.445 8.445 12.654 1.00 95.31 157 LEU A N 1
ATOM 1133 C CA . LEU A 1 157 ? -11.330 7.506 11.984 1.00 95.31 157 LEU A CA 1
ATOM 1134 C C . LEU A 1 157 ? -11.422 6.162 12.710 1.00 95.31 157 LEU A C 1
ATOM 1136 O O . LEU A 1 157 ? -12.522 5.707 13.028 1.00 95.31 157 LEU A O 1
ATOM 1140 N N . LEU A 1 158 ? -10.283 5.523 12.975 1.00 97.94 158 LEU A N 1
ATOM 1141 C CA . LEU A 1 158 ? -10.274 4.209 13.610 1.00 97.94 158 LEU A CA 1
ATOM 1142 C C . LEU A 1 158 ? -10.716 4.290 15.068 1.00 97.94 158 LEU A C 1
ATOM 1144 O O . LEU A 1 158 ? -11.417 3.391 15.530 1.00 97.94 158 LEU A O 1
ATOM 1148 N N . ARG A 1 159 ? -10.392 5.383 15.768 1.00 97.94 159 ARG A N 1
ATOM 1149 C CA . ARG A 1 159 ? -10.882 5.625 17.130 1.00 97.94 159 ARG A CA 1
ATOM 1150 C C . ARG A 1 159 ? -12.395 5.818 17.158 1.00 97.94 159 ARG A C 1
ATOM 1152 O O . ARG A 1 159 ? -13.070 5.186 17.957 1.00 97.94 159 ARG A O 1
ATOM 1159 N N . VAL A 1 160 ? -12.976 6.598 16.247 1.00 97.44 160 VAL A N 1
ATOM 1160 C CA . VAL A 1 160 ? -14.440 6.738 16.151 1.00 97.44 160 VAL A CA 1
ATOM 1161 C C . VAL A 1 160 ? -15.099 5.412 15.759 1.00 97.44 160 VAL A C 1
ATOM 1163 O O . VAL A 1 160 ? -16.140 5.059 16.318 1.00 97.44 160 VAL A O 1
ATOM 1166 N N . ALA A 1 161 ? -14.500 4.641 14.847 1.00 97.94 161 ALA A N 1
ATOM 1167 C CA . ALA A 1 161 ? -15.011 3.323 14.478 1.00 97.94 161 ALA A CA 1
ATOM 1168 C C . ALA A 1 161 ? -15.007 2.348 15.664 1.00 97.94 161 ALA A C 1
ATOM 1170 O O . ALA A 1 161 ? -16.004 1.661 15.900 1.00 97.94 161 ALA A O 1
ATOM 1171 N N . ALA A 1 162 ? -13.925 2.330 16.440 1.00 98.44 162 ALA A N 1
ATOM 1172 C CA . ALA A 1 162 ? -13.789 1.518 17.641 1.00 98.44 162 ALA A CA 1
ATOM 1173 C C . ALA A 1 162 ? -14.707 1.985 18.777 1.00 98.44 162 ALA A C 1
ATOM 1175 O O . ALA A 1 162 ? -15.389 1.161 19.381 1.00 98.44 162 ALA A O 1
ATOM 1176 N N . ALA A 1 163 ? -14.829 3.291 19.011 1.00 98.25 163 ALA A N 1
ATOM 1177 C CA . ALA A 1 163 ? -15.764 3.854 19.982 1.00 98.25 163 ALA A CA 1
ATOM 1178 C C . ALA A 1 163 ? -17.219 3.516 19.629 1.00 98.25 163 ALA A C 1
ATOM 1180 O O . ALA A 1 163 ? -18.010 3.175 20.506 1.00 98.25 163 ALA A O 1
ATOM 1181 N N . THR A 1 164 ? -17.562 3.553 18.337 1.00 97.88 164 THR A N 1
ATOM 1182 C CA . THR A 1 164 ? -18.890 3.154 17.855 1.00 97.88 164 THR A CA 1
ATOM 1183 C C . THR A 1 164 ? -19.144 1.676 18.135 1.00 97.88 164 THR A C 1
ATOM 1185 O O . THR A 1 164 ? -20.172 1.337 18.714 1.00 97.88 164 THR A O 1
ATOM 1188 N N . ALA A 1 165 ? -18.192 0.804 17.789 1.00 98.00 165 ALA A N 1
ATOM 1189 C CA . ALA A 1 165 ? -18.285 -0.624 18.079 1.00 98.00 165 ALA A CA 1
ATOM 1190 C C . ALA A 1 165 ? -18.421 -0.894 19.590 1.00 98.00 165 ALA A C 1
ATOM 1192 O O . ALA A 1 165 ? -19.292 -1.664 19.995 1.00 98.00 165 ALA A O 1
ATOM 1193 N N . ARG A 1 166 ? -17.636 -0.208 20.437 1.00 98.12 166 ARG A N 1
ATOM 1194 C CA . ARG A 1 166 ? -17.749 -0.289 21.903 1.00 98.12 166 ARG A CA 1
ATOM 1195 C C . ARG A 1 166 ? -19.146 0.103 22.376 1.00 98.12 166 ARG A C 1
ATOM 1197 O O . ARG A 1 166 ? -19.735 -0.615 23.175 1.00 98.12 166 ARG A O 1
ATOM 1204 N N . ALA A 1 167 ? -19.684 1.213 21.879 1.00 97.88 167 ALA A N 1
ATOM 1205 C CA . ALA A 1 167 ? -21.001 1.695 22.277 1.00 97.88 167 ALA A CA 1
ATOM 1206 C C . ALA A 1 167 ? -22.120 0.714 21.878 1.00 97.88 167 ALA A C 1
ATOM 1208 O O . ALA A 1 167 ? -23.019 0.455 22.674 1.00 97.88 167 ALA A O 1
ATOM 1209 N N . GLN A 1 168 ? -22.023 0.081 20.702 1.00 97.75 168 GLN A N 1
ATOM 1210 C CA . GLN A 1 168 ? -22.948 -0.984 20.287 1.00 97.75 168 GLN A CA 1
ATOM 1211 C C . GLN A 1 168 ? -22.855 -2.227 21.180 1.00 97.75 168 GLN A C 1
ATOM 1213 O O . GLN A 1 168 ? -23.883 -2.796 21.541 1.00 97.75 168 GLN A O 1
ATOM 1218 N N . LEU A 1 169 ? -21.642 -2.641 21.560 1.00 98.31 169 LEU A N 1
ATOM 1219 C CA . LEU A 1 169 ? -21.412 -3.783 22.456 1.00 98.31 169 LEU A CA 1
ATOM 1220 C C . LEU A 1 169 ? -21.959 -3.519 23.867 1.00 98.31 169 LEU A C 1
ATOM 1222 O O . LEU A 1 169 ? -22.639 -4.373 24.434 1.00 98.31 169 LEU A O 1
ATOM 1226 N N . LEU A 1 170 ? -21.724 -2.322 24.410 1.00 97.88 170 LEU A N 1
ATOM 1227 C CA . LEU A 1 170 ? -22.285 -1.892 25.693 1.00 97.88 170 LEU A CA 1
ATOM 1228 C C . LEU A 1 170 ? -23.812 -1.773 25.630 1.00 97.88 170 LEU A C 1
ATOM 1230 O O . LEU A 1 170 ? -24.497 -2.212 26.549 1.00 97.88 170 LEU A O 1
ATOM 1234 N N . GLY A 1 171 ? -24.358 -1.238 24.536 1.00 97.50 171 GLY A N 1
ATOM 1235 C CA . GLY A 1 171 ? -25.800 -1.177 24.306 1.00 97.50 171 GLY A CA 1
ATOM 1236 C C . GLY A 1 171 ? -26.435 -2.567 24.241 1.00 97.50 171 GLY A C 1
ATOM 1237 O O . GLY A 1 171 ? -27.458 -2.806 24.877 1.00 97.50 171 GLY A O 1
ATOM 1238 N N . ALA A 1 172 ? -25.800 -3.511 23.545 1.00 98.06 172 ALA A N 1
ATOM 1239 C CA . ALA A 1 172 ? -26.249 -4.898 23.486 1.00 98.06 172 ALA A CA 1
ATOM 1240 C C . ALA A 1 172 ? -26.267 -5.557 24.870 1.00 98.06 172 ALA A C 1
ATOM 1242 O O . ALA A 1 172 ? -27.278 -6.139 25.258 1.00 98.06 172 ALA A O 1
ATOM 1243 N N . ALA A 1 173 ? -25.189 -5.412 25.643 1.00 98.19 173 ALA A N 1
ATOM 1244 C CA . ALA A 1 173 ? -25.127 -5.910 27.015 1.00 98.19 173 ALA A CA 1
ATOM 1245 C C . ALA A 1 173 ? -26.182 -5.247 27.919 1.00 98.19 173 ALA A C 1
ATOM 1247 O O . ALA A 1 173 ? -26.865 -5.929 28.679 1.00 98.19 173 ALA A O 1
ATOM 1248 N N . SER A 1 174 ? -26.375 -3.933 27.786 1.00 97.81 174 SER A N 1
ATOM 1249 C CA . SER A 1 174 ? -27.395 -3.169 28.511 1.00 97.81 174 SER A CA 1
ATOM 1250 C C . SER A 1 174 ? -28.804 -3.695 28.227 1.00 97.81 174 SER A C 1
ATOM 1252 O O . SER A 1 174 ? -29.562 -3.944 29.164 1.00 97.81 174 SER A O 1
ATOM 1254 N N . LEU A 1 175 ? -29.137 -3.953 26.958 1.00 97.19 175 LEU A N 1
ATOM 1255 C CA . LEU A 1 175 ? -30.421 -4.534 26.556 1.00 97.19 175 LEU A CA 1
ATOM 1256 C C . LEU A 1 175 ? -30.587 -5.975 27.053 1.00 97.19 175 LEU A C 1
ATOM 1258 O O . LEU A 1 175 ? -31.649 -6.334 27.561 1.00 97.19 175 LEU A O 1
ATOM 1262 N N . GLN A 1 176 ? -29.540 -6.793 26.929 1.00 97.69 176 GLN A N 1
ATOM 1263 C CA . GLN A 1 176 ? -29.563 -8.199 27.326 1.00 97.69 176 GLN A CA 1
ATOM 1264 C C . GLN A 1 176 ? -29.708 -8.367 28.844 1.00 97.69 176 GLN A C 1
ATOM 1266 O O . GLN A 1 176 ? -30.453 -9.235 29.298 1.00 97.69 176 GLN A O 1
ATOM 1271 N N . TRP A 1 177 ? -29.015 -7.543 29.632 1.00 98.19 177 TRP A N 1
ATOM 1272 C CA . TRP A 1 177 ? -29.009 -7.628 31.095 1.00 98.19 177 TRP A CA 1
ATOM 1273 C C . TRP A 1 177 ? -30.028 -6.706 31.763 1.00 98.19 177 TRP A C 1
ATOM 1275 O O . TRP A 1 177 ? -30.261 -6.841 32.961 1.00 98.19 177 TRP A O 1
ATOM 1285 N N . LYS A 1 178 ? -30.663 -5.806 30.999 1.00 97.62 178 LYS A N 1
ATOM 1286 C CA . LYS A 1 178 ? -31.574 -4.760 31.492 1.00 97.62 178 LYS A CA 1
ATOM 1287 C C . LYS A 1 178 ? -30.908 -3.856 32.539 1.00 97.62 178 LYS A C 1
ATOM 1289 O O . LYS A 1 178 ? -31.521 -3.510 33.545 1.00 97.62 178 LYS A O 1
ATOM 1294 N N . LEU A 1 179 ? -29.649 -3.493 32.296 1.00 97.44 179 LEU A N 1
ATOM 1295 C CA . LEU A 1 179 ? -28.824 -2.661 33.181 1.00 97.44 179 LEU A CA 1
ATOM 1296 C C . LEU A 1 179 ? -28.406 -1.368 32.472 1.00 97.44 179 LEU A C 1
ATOM 1298 O O . LEU A 1 179 ? -28.250 -1.389 31.248 1.00 97.44 179 LEU A O 1
ATOM 1302 N N . PRO A 1 180 ? -28.203 -0.246 33.183 1.00 96.00 180 PRO A N 1
ATOM 1303 C CA . PRO A 1 180 ? -27.767 1.003 32.563 1.00 96.00 180 PRO A CA 1
ATOM 1304 C C . PRO A 1 180 ? -26.399 0.854 31.884 1.00 96.00 180 PRO A C 1
ATOM 1306 O O . PRO A 1 180 ? -25.437 0.411 32.503 1.00 96.00 180 PRO A O 1
ATOM 1309 N N . ALA A 1 181 ? -26.278 1.280 30.621 1.00 93.94 181 ALA A N 1
ATOM 1310 C CA . ALA A 1 181 ? -25.016 1.187 29.876 1.00 93.94 181 ALA A CA 1
ATOM 1311 C C . ALA A 1 181 ? -23.848 1.932 30.555 1.00 93.94 181 ALA A C 1
ATOM 1313 O O . ALA A 1 181 ? -22.698 1.535 30.396 1.00 93.94 181 ALA A O 1
ATOM 1314 N N . ALA A 1 182 ? -24.143 2.983 31.329 1.00 94.31 182 ALA A N 1
ATOM 1315 C CA . ALA A 1 182 ? -23.152 3.753 32.082 1.00 94.31 182 ALA A CA 1
ATOM 1316 C C . ALA A 1 182 ? -22.527 2.981 33.261 1.00 94.31 182 ALA A C 1
ATOM 1318 O O . ALA A 1 182 ? -21.468 3.372 33.741 1.00 94.31 182 ALA A O 1
ATOM 1319 N N . GLU A 1 183 ? -23.161 1.898 33.724 1.00 96.62 183 GLU A N 1
ATOM 1320 C CA . GLU A 1 183 ? -22.655 1.041 34.809 1.00 96.62 183 GLU A CA 1
ATOM 1321 C C . GLU A 1 183 ? -21.838 -0.150 34.275 1.00 96.62 183 GLU A C 1
ATOM 1323 O O . GLU A 1 183 ? -21.265 -0.923 35.045 1.00 96.62 183 GLU A O 1
ATOM 1328 N N . LEU A 1 184 ? -21.782 -0.317 32.950 1.00 97.44 184 LEU A N 1
ATOM 1329 C CA . LEU A 1 184 ? -21.052 -1.392 32.292 1.00 97.44 184 LEU A CA 1
ATOM 1330 C C . LEU A 1 184 ? -19.603 -0.986 32.031 1.00 97.44 184 LEU A C 1
ATOM 1332 O O . LEU A 1 184 ? -19.319 0.104 31.535 1.00 97.44 184 LEU A O 1
ATOM 1336 N N . VAL A 1 185 ? -18.682 -1.908 32.296 1.00 96.75 185 VAL A N 1
ATOM 1337 C CA . VAL A 1 185 ? -17.246 -1.698 32.095 1.00 96.75 185 VAL A CA 1
ATOM 1338 C C . VAL A 1 185 ? -16.715 -2.712 31.097 1.00 96.75 185 VAL A C 1
ATOM 1340 O O . VAL A 1 185 ? -17.071 -3.892 31.152 1.00 96.75 185 VAL A O 1
ATOM 1343 N N . VAL A 1 186 ? -15.835 -2.254 30.205 1.00 97.88 186 VAL A N 1
ATOM 1344 C CA . VAL A 1 186 ? -15.054 -3.123 29.323 1.00 97.88 186 VAL A CA 1
ATOM 1345 C C . VAL A 1 186 ? -13.636 -3.232 29.859 1.00 97.88 186 VAL A C 1
ATOM 1347 O O . VAL A 1 186 ? -12.958 -2.220 30.012 1.00 97.88 186 VAL A O 1
ATOM 1350 N N . THR A 1 187 ? -13.186 -4.458 30.104 1.00 97.38 187 THR A N 1
ATOM 1351 C CA . THR A 1 187 ? -11.795 -4.747 30.462 1.00 97.38 187 THR A CA 1
ATOM 1352 C C . THR A 1 187 ? -11.331 -5.960 29.673 1.00 97.38 187 THR A C 1
ATOM 1354 O O . THR A 1 187 ? -11.946 -7.022 29.760 1.00 97.38 187 THR A O 1
ATOM 1357 N N . ASN A 1 188 ? -10.241 -5.820 28.919 1.00 97.00 188 ASN A N 1
ATOM 1358 C CA . ASN A 1 188 ? -9.646 -6.895 28.118 1.00 97.00 188 ASN A CA 1
ATOM 1359 C C . ASN A 1 188 ? -10.656 -7.647 27.218 1.00 97.00 188 ASN A C 1
ATOM 1361 O O . ASN A 1 188 ? -10.614 -8.872 27.118 1.00 97.00 188 ASN A O 1
ATOM 1365 N N . GLY A 1 189 ? -11.578 -6.926 26.571 1.00 97.56 189 GLY A N 1
ATOM 1366 C CA . GLY A 1 189 ? -12.589 -7.501 25.669 1.00 97.56 189 GLY A CA 1
ATOM 1367 C C . GLY A 1 189 ? -13.775 -8.189 26.344 1.00 97.56 189 GLY A C 1
ATOM 1368 O O . GLY A 1 189 ? -14.569 -8.849 25.670 1.00 97.56 189 GLY A O 1
ATOM 1369 N N . VAL A 1 190 ? -13.908 -8.036 27.662 1.00 98.44 190 VAL A N 1
ATOM 1370 C CA . VAL A 1 190 ? -15.043 -8.537 28.439 1.00 98.44 190 VAL A CA 1
ATOM 1371 C C . VAL A 1 190 ? -15.863 -7.356 28.931 1.00 98.44 190 VAL A C 1
ATOM 1373 O O . VAL A 1 190 ? -15.349 -6.482 29.629 1.00 98.44 190 VAL A O 1
ATOM 1376 N N . VAL A 1 191 ? -17.148 -7.345 28.578 1.00 98.62 191 VAL A N 1
ATOM 1377 C CA . VAL A 1 191 ? -18.132 -6.434 29.165 1.00 98.62 191 VAL A CA 1
ATOM 1378 C C . VAL A 1 191 ? -18.598 -7.040 30.482 1.00 98.62 191 VAL A C 1
ATOM 1380 O O . VAL A 1 191 ? -18.867 -8.240 30.547 1.00 98.62 191 VAL A O 1
ATOM 1383 N N . SER A 1 192 ? -18.692 -6.235 31.535 1.00 98.56 192 SER A N 1
ATOM 1384 C CA . SER A 1 192 ? -19.104 -6.696 32.862 1.00 98.56 192 SER A CA 1
ATOM 1385 C C . SER A 1 192 ? -19.867 -5.630 33.640 1.00 98.56 192 SER A C 1
ATOM 1387 O O . SER A 1 192 ? -19.768 -4.440 33.339 1.00 98.56 192 SER A O 1
ATOM 1389 N N . HIS A 1 193 ? -20.621 -6.073 34.644 1.00 98.31 193 HIS A N 1
ATOM 1390 C CA . HIS A 1 193 ? -21.330 -5.218 35.590 1.00 98.31 193 HIS A CA 1
ATOM 1391 C C . HIS A 1 193 ? -21.055 -5.660 37.043 1.00 98.31 193 HIS A C 1
ATOM 1393 O O . HIS A 1 193 ? -20.970 -6.868 37.290 1.00 98.31 193 HIS A O 1
ATOM 1399 N N . PRO A 1 194 ? -20.987 -4.742 38.031 1.00 96.50 194 PRO A N 1
ATOM 1400 C CA . PRO A 1 194 ? -20.749 -5.088 39.439 1.00 96.50 194 PRO A CA 1
ATOM 1401 C C . PRO A 1 194 ? -21.748 -6.080 40.055 1.00 96.50 194 PRO A C 1
ATOM 1403 O O . PRO A 1 194 ? -21.405 -6.790 40.995 1.00 96.50 194 PRO A O 1
ATOM 1406 N N . SER A 1 195 ? -22.971 -6.169 39.522 1.00 96.75 195 SER A N 1
ATOM 1407 C CA . SER A 1 195 ? -23.977 -7.148 39.971 1.00 96.75 195 SER A CA 1
ATOM 1408 C C . SER A 1 195 ? -23.694 -8.595 39.540 1.00 96.75 195 SER A C 1
ATOM 1410 O O . SER A 1 195 ? -24.410 -9.494 39.977 1.00 96.75 195 SER A O 1
ATOM 1412 N N . GLY A 1 196 ? -22.683 -8.840 38.695 1.00 97.19 196 GLY A N 1
ATOM 1413 C CA . GLY A 1 196 ? -22.237 -10.184 38.308 1.00 97.19 196 GLY A CA 1
ATOM 1414 C C . GLY A 1 196 ? -22.255 -10.539 36.810 1.00 97.19 196 GLY A C 1
ATOM 1415 O O . GLY A 1 196 ? -21.405 -11.342 36.413 1.00 97.19 196 GLY A O 1
ATOM 1416 N N . PRO A 1 197 ? -23.153 -10.002 35.952 1.00 97.88 197 PRO A N 1
ATOM 1417 C CA . PRO A 1 197 ? -23.158 -10.332 34.529 1.00 97.88 197 PRO A CA 1
ATOM 1418 C C . PRO A 1 197 ? -21.836 -9.995 33.837 1.00 97.88 197 PRO A C 1
ATOM 1420 O O . PRO A 1 197 ? -21.242 -8.941 34.073 1.00 97.88 197 PRO A O 1
ATOM 1423 N N . LYS A 1 198 ? -21.395 -10.901 32.961 1.00 98.25 198 LYS A N 1
ATOM 1424 C CA . LYS A 1 198 ? -20.220 -10.734 32.105 1.00 98.25 198 LYS A CA 1
ATOM 1425 C C . LYS A 1 198 ? -20.410 -11.476 30.786 1.00 98.25 198 LYS A C 1
ATOM 1427 O O . LYS A 1 198 ? -21.026 -12.538 30.778 1.00 98.25 198 LYS A O 1
ATOM 1432 N N . ALA A 1 199 ? -19.870 -10.926 29.707 1.00 98.44 199 ALA A N 1
ATOM 1433 C CA . ALA A 1 199 ? -19.820 -11.566 28.395 1.00 98.44 199 ALA A CA 1
ATOM 1434 C C . ALA A 1 199 ? -18.631 -11.023 27.596 1.00 98.44 199 ALA A C 1
ATOM 1436 O O . ALA A 1 199 ? -18.312 -9.832 27.683 1.00 98.44 199 ALA A O 1
ATOM 1437 N N . HIS A 1 200 ? -17.972 -11.876 26.815 1.00 98.12 200 HIS A N 1
ATOM 1438 C CA . HIS A 1 200 ? -16.974 -11.406 25.855 1.00 98.12 200 HIS A CA 1
ATOM 1439 C C . HIS A 1 200 ? -17.653 -10.875 24.585 1.00 98.12 200 HIS A C 1
ATOM 1441 O O . HIS A 1 200 ? -18.835 -11.117 24.329 1.00 98.12 200 HIS A O 1
ATOM 1447 N N . PHE A 1 201 ? -16.912 -10.139 23.755 1.00 98.50 201 PHE A N 1
ATOM 1448 C CA . PHE A 1 201 ? -17.494 -9.489 22.575 1.00 98.50 201 PHE A CA 1
ATOM 1449 C C . PHE A 1 201 ? -18.201 -10.443 21.606 1.00 98.50 201 PHE A C 1
ATOM 1451 O O . PHE A 1 201 ? -19.214 -10.060 21.029 1.00 98.50 201 PHE A O 1
ATOM 1458 N N . GLY A 1 202 ? -17.716 -11.677 21.448 1.00 97.75 202 GLY A N 1
ATOM 1459 C CA . GLY A 1 202 ? -18.303 -12.672 20.543 1.00 97.75 202 GLY A CA 1
ATOM 1460 C C . GLY A 1 202 ? -19.736 -13.058 20.924 1.00 97.75 202 GLY A C 1
ATOM 1461 O O . GLY A 1 202 ? -20.584 -13.213 20.047 1.00 97.75 202 GLY A O 1
ATOM 1462 N N . GLU A 1 203 ? -20.034 -13.121 22.225 1.00 98.38 203 GLU A N 1
ATOM 1463 C CA . GLU A 1 203 ? -21.380 -13.397 22.747 1.00 98.38 203 GLU A CA 1
ATOM 1464 C C . GLU A 1 203 ? -22.350 -12.236 22.484 1.00 98.38 203 GLU A C 1
ATOM 1466 O O . GLU A 1 203 ? -23.538 -12.452 22.247 1.00 98.38 203 GLU A O 1
ATOM 1471 N N . LEU A 1 204 ? -21.840 -11.000 22.485 1.00 98.31 204 LEU A N 1
ATOM 1472 C CA . LEU A 1 204 ? -22.636 -9.779 22.325 1.00 98.31 204 LEU A CA 1
ATOM 1473 C C . LEU A 1 204 ? -22.755 -9.319 20.867 1.00 98.31 204 LEU A C 1
ATOM 1475 O O . LEU A 1 204 ? -23.673 -8.570 20.533 1.00 98.31 204 LEU A O 1
ATOM 1479 N N . ALA A 1 205 ? -21.846 -9.749 19.988 1.00 97.44 205 ALA A N 1
ATOM 1480 C CA . ALA A 1 205 ? -21.647 -9.147 18.673 1.00 97.44 205 ALA A CA 1
ATOM 1481 C C . ALA A 1 205 ? -22.909 -9.144 17.800 1.00 97.44 205 ALA A C 1
ATOM 1483 O O . ALA A 1 205 ? -23.215 -8.137 17.163 1.00 97.44 205 ALA A O 1
ATOM 1484 N N . LYS A 1 206 ? -23.676 -10.245 17.794 1.00 96.50 206 LYS A N 1
ATOM 1485 C CA . LYS A 1 206 ? -24.918 -10.351 17.004 1.00 96.50 206 LYS A CA 1
ATOM 1486 C C . LYS A 1 206 ? -25.960 -9.321 17.435 1.00 96.50 206 LYS A C 1
ATOM 1488 O O . LYS A 1 206 ? -26.566 -8.676 16.583 1.00 96.50 206 LYS A O 1
ATOM 1493 N N . LEU A 1 207 ? -26.152 -9.154 18.744 1.00 96.94 207 LEU A N 1
ATOM 1494 C CA . LEU A 1 207 ? -27.074 -8.155 19.278 1.00 96.94 207 LEU A CA 1
ATOM 1495 C C . LEU A 1 207 ? -26.521 -6.738 19.063 1.00 96.94 207 LEU A C 1
ATOM 1497 O O . LEU A 1 207 ? -27.273 -5.842 18.689 1.00 96.94 207 LEU A O 1
ATOM 1501 N N . ALA A 1 208 ? -25.207 -6.547 19.203 1.00 96.81 208 ALA A N 1
ATOM 1502 C CA . ALA A 1 208 ? -24.528 -5.275 18.957 1.00 96.81 208 ALA A CA 1
ATOM 1503 C C . ALA A 1 208 ? -24.705 -4.778 17.516 1.00 96.81 208 ALA A C 1
ATOM 1505 O O . ALA A 1 208 ? -25.014 -3.608 17.309 1.00 96.81 208 ALA A O 1
ATOM 1506 N N . ALA A 1 209 ? -24.609 -5.661 16.519 1.00 94.94 209 ALA A N 1
ATOM 1507 C CA . ALA A 1 209 ? -24.842 -5.307 15.118 1.00 94.94 209 ALA A CA 1
ATOM 1508 C C . ALA A 1 209 ? -26.270 -4.792 14.845 1.00 94.94 209 ALA A C 1
ATOM 1510 O O . ALA A 1 209 ? -26.470 -3.991 13.933 1.00 94.94 209 ALA A O 1
ATOM 1511 N N . ALA A 1 210 ? -27.255 -5.222 15.642 1.00 93.31 210 ALA A N 1
ATOM 1512 C CA . ALA A 1 210 ? -28.639 -4.750 15.573 1.00 93.31 210 ALA A CA 1
ATOM 1513 C C . ALA A 1 210 ? -28.921 -3.548 16.495 1.00 93.31 210 ALA A C 1
ATOM 1515 O O . ALA A 1 210 ? -30.008 -2.973 16.442 1.00 93.31 210 ALA A O 1
ATOM 1516 N N . THR A 1 211 ? -27.963 -3.166 17.341 1.00 91.69 211 THR A N 1
ATOM 1517 C CA . THR A 1 211 ? -28.131 -2.109 18.338 1.00 91.69 211 THR A CA 1
ATOM 1518 C C . THR A 1 211 ? -27.572 -0.793 17.787 1.00 91.69 211 THR A C 1
ATOM 1520 O O . THR A 1 211 ? -26.402 -0.737 17.390 1.00 91.69 211 THR A O 1
ATOM 1523 N N . PRO A 1 212 ? -28.368 0.292 17.741 1.00 91.19 212 PRO A N 1
ATOM 1524 C CA . PRO A 1 212 ? -27.847 1.617 17.434 1.00 91.19 212 PRO A CA 1
ATOM 1525 C C . PRO A 1 212 ? -26.805 2.024 18.487 1.00 91.19 212 PRO A C 1
ATOM 1527 O O . PRO A 1 212 ? -27.033 1.800 19.674 1.00 91.19 212 PRO A O 1
ATOM 1530 N N . PRO A 1 213 ? -25.687 2.659 18.101 1.00 85.88 213 PRO A N 1
ATOM 1531 C CA . PRO A 1 213 ? -24.588 2.954 19.023 1.00 85.88 213 PRO A CA 1
ATOM 1532 C C . PRO A 1 213 ? -24.942 3.944 20.144 1.00 85.88 213 PRO A C 1
ATOM 1534 O O . PRO A 1 213 ? -24.173 4.090 21.084 1.00 85.88 213 PRO A O 1
ATOM 1537 N N . GLY A 1 214 ? -26.075 4.649 20.066 1.00 87.62 214 GLY A N 1
ATOM 1538 C CA . GLY A 1 214 ? -26.408 5.700 21.027 1.00 87.62 214 GLY A CA 1
ATOM 1539 C C . GLY A 1 214 ? -25.376 6.834 20.997 1.00 87.62 214 GLY A C 1
ATOM 1540 O O . GLY A 1 214 ? -25.035 7.331 19.923 1.00 87.62 214 GLY A O 1
ATOM 1541 N N . SER A 1 215 ? -24.892 7.251 22.171 1.00 88.12 215 SER A N 1
ATOM 1542 C CA . SER A 1 215 ? -23.840 8.269 22.287 1.00 88.12 215 SER A CA 1
ATOM 1543 C C . SER A 1 215 ? -22.461 7.654 22.047 1.00 88.12 215 SER A C 1
ATOM 1545 O O . SER A 1 215 ? -22.050 6.739 22.759 1.00 88.12 215 SER A O 1
ATOM 1547 N N . VAL A 1 216 ? -21.733 8.184 21.063 1.00 94.12 216 VAL A N 1
ATOM 1548 C CA . VAL A 1 216 ? -20.371 7.754 20.724 1.00 94.12 216 VAL A CA 1
ATOM 1549 C C . VAL A 1 216 ? -19.382 8.803 21.208 1.00 94.12 216 VAL A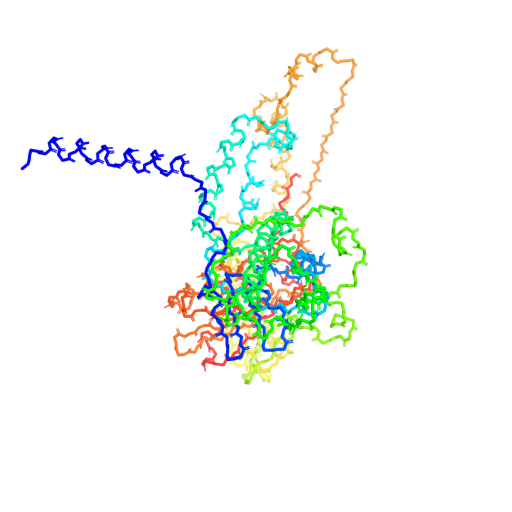 C 1
ATOM 1551 O O . VAL A 1 216 ? -19.462 9.961 20.805 1.00 94.12 216 VAL A O 1
ATOM 1554 N N . GLN A 1 217 ? -18.441 8.389 22.053 1.00 93.50 217 GLN A N 1
ATOM 1555 C CA . GLN A 1 217 ? -17.338 9.218 22.539 1.00 93.50 217 GLN A CA 1
ATOM 1556 C C . GLN A 1 217 ? -16.048 8.408 22.496 1.00 93.50 217 GLN A C 1
ATOM 1558 O O . GLN A 1 217 ? -16.029 7.254 22.931 1.00 93.50 217 GLN A O 1
ATOM 1563 N N . THR A 1 218 ? -14.977 8.999 21.974 1.00 97.19 218 THR A N 1
ATOM 1564 C CA . THR A 1 218 ? -13.648 8.382 22.036 1.00 97.19 218 THR A CA 1
ATOM 1565 C C . THR A 1 218 ? -13.069 8.490 23.445 1.00 97.19 218 THR A C 1
ATOM 1567 O O . THR A 1 218 ? -13.370 9.459 24.142 1.00 97.19 218 THR A O 1
ATOM 1570 N N . LYS A 1 219 ? -12.210 7.552 23.854 1.00 96.69 219 LYS A N 1
ATOM 1571 C CA . LYS A 1 219 ? -11.512 7.609 25.148 1.00 96.69 219 LYS A CA 1
ATOM 1572 C C . LYS A 1 219 ? -10.682 8.888 25.283 1.00 96.69 219 LYS A C 1
ATOM 1574 O O . LYS A 1 219 ? -10.054 9.321 24.311 1.00 96.69 219 LYS A O 1
ATOM 1579 N N . ASP A 1 220 ? -10.657 9.459 26.484 1.00 96.44 220 ASP A N 1
ATOM 1580 C CA . ASP A 1 220 ? -9.784 10.586 26.815 1.00 96.44 220 ASP A CA 1
ATOM 1581 C C . ASP A 1 220 ? -8.313 10.129 26.802 1.00 96.44 220 ASP A C 1
ATOM 1583 O O . ASP A 1 220 ? -8.041 8.990 27.191 1.00 96.44 220 ASP A O 1
ATOM 1587 N N . PRO A 1 221 ? -7.355 10.978 26.381 1.00 96.12 221 PRO A N 1
ATOM 1588 C CA . PRO A 1 221 ? -5.932 10.650 26.417 1.00 96.12 221 PRO A CA 1
ATOM 1589 C C . PRO A 1 221 ? -5.416 10.069 27.734 1.00 96.12 221 PRO A C 1
ATOM 1591 O O . PRO A 1 221 ? -4.542 9.205 27.717 1.00 96.12 221 PRO A O 1
ATOM 1594 N N . LYS A 1 222 ? -5.962 10.504 28.876 1.00 96.69 222 LYS A N 1
ATOM 1595 C CA . LYS A 1 222 ? -5.560 9.987 30.195 1.00 96.69 222 LYS A CA 1
ATOM 1596 C C . LYS A 1 222 ? -5.977 8.529 30.441 1.00 96.69 222 LYS A C 1
ATOM 1598 O O . LYS A 1 222 ? -5.425 7.891 31.331 1.00 96.69 222 LYS A O 1
ATOM 1603 N N . ASP A 1 223 ? -6.960 8.033 29.688 1.00 95.94 223 ASP A N 1
ATOM 1604 C CA . ASP A 1 223 ? -7.529 6.689 29.827 1.00 95.94 223 ASP A CA 1
ATOM 1605 C C . ASP A 1 223 ? -6.902 5.689 28.837 1.00 95.94 223 ASP A C 1
ATOM 1607 O O . ASP A 1 223 ? -7.280 4.511 28.813 1.00 95.94 223 ASP A O 1
ATOM 1611 N N . TRP A 1 224 ? -5.960 6.146 28.004 1.00 97.12 224 TRP A N 1
ATOM 1612 C CA . TRP A 1 224 ? -5.217 5.278 27.099 1.00 97.12 224 TRP A CA 1
ATOM 1613 C C . TRP A 1 224 ? -4.262 4.367 27.872 1.00 97.12 224 TRP A C 1
ATOM 1615 O O . TRP A 1 224 ? -3.579 4.781 28.808 1.00 97.12 224 TRP A O 1
ATOM 1625 N N . LYS A 1 225 ? -4.196 3.104 27.453 1.00 95.50 225 LYS A N 1
ATOM 1626 C CA . LYS A 1 225 ? -3.343 2.055 28.035 1.00 95.50 225 LYS A CA 1
ATOM 1627 C C . LYS A 1 225 ? -2.213 1.629 27.094 1.00 95.50 225 LYS A C 1
ATOM 1629 O O . LYS A 1 225 ? -1.184 1.146 27.553 1.00 95.50 225 LYS A O 1
ATOM 1634 N N . LEU A 1 226 ? -2.412 1.777 25.785 1.00 94.75 226 LEU A N 1
ATOM 1635 C CA . LEU A 1 226 ? -1.499 1.381 24.715 1.00 94.75 226 LEU A CA 1
ATOM 1636 C C . LEU A 1 226 ? -0.966 2.594 23.948 1.00 94.75 226 LEU A C 1
ATOM 1638 O O . LEU A 1 226 ? 0.230 2.649 23.659 1.00 94.75 226 LEU A O 1
ATOM 1642 N N . ILE A 1 227 ? -1.819 3.562 23.598 1.00 95.38 227 ILE A N 1
ATOM 1643 C CA . ILE A 1 227 ? -1.399 4.744 22.828 1.00 95.38 227 ILE A CA 1
ATOM 1644 C C . ILE A 1 227 ? -0.355 5.535 23.632 1.00 95.38 227 ILE A C 1
ATOM 1646 O O . ILE A 1 227 ? -0.541 5.804 24.813 1.00 95.38 227 ILE A O 1
ATOM 1650 N N . GLY A 1 228 ? 0.763 5.892 22.990 1.00 91.81 228 GLY A N 1
ATOM 1651 C CA . GLY A 1 228 ? 1.885 6.585 23.638 1.00 91.81 228 GLY A CA 1
ATOM 1652 C C . GLY A 1 228 ? 2.856 5.672 24.400 1.00 91.81 228 GLY A C 1
ATOM 1653 O O . GLY A 1 228 ? 3.867 6.154 24.903 1.00 91.81 228 GLY A O 1
ATOM 1654 N N . THR A 1 229 ? 2.599 4.361 24.455 1.00 93.06 229 THR A N 1
ATOM 1655 C CA . THR A 1 229 ? 3.497 3.379 25.085 1.00 93.06 229 THR A CA 1
ATOM 1656 C C . THR A 1 229 ? 4.382 2.662 24.061 1.00 93.06 229 THR A C 1
ATOM 1658 O O . THR A 1 229 ? 4.106 2.651 22.859 1.00 93.06 229 THR A O 1
ATOM 1661 N N . THR A 1 230 ? 5.449 2.018 24.542 1.00 90.69 230 THR A N 1
ATOM 1662 C CA . THR A 1 230 ? 6.239 1.085 23.726 1.00 90.69 230 THR A CA 1
ATOM 1663 C C . THR A 1 230 ? 5.560 -0.285 23.727 1.00 90.69 230 THR A C 1
ATOM 1665 O O . THR A 1 230 ? 5.725 -1.060 24.666 1.00 90.69 230 THR A O 1
ATOM 1668 N N . ALA A 1 231 ? 4.794 -0.590 22.678 1.00 87.88 231 ALA A N 1
ATOM 1669 C CA . ALA A 1 231 ? 4.171 -1.900 22.490 1.00 87.88 231 ALA A CA 1
ATOM 1670 C C . ALA A 1 231 ? 5.010 -2.795 21.554 1.00 87.88 231 ALA A C 1
ATOM 1672 O O . ALA A 1 231 ? 5.560 -2.299 20.563 1.00 87.88 231 ALA A O 1
ATOM 1673 N N . PRO A 1 232 ? 5.089 -4.119 21.802 1.00 89.38 232 PRO A N 1
ATOM 1674 C CA . PRO A 1 232 ? 5.670 -5.053 20.847 1.00 89.38 232 PRO A CA 1
ATOM 1675 C C . PRO A 1 232 ? 4.950 -4.984 19.499 1.00 89.38 232 PRO A C 1
ATOM 1677 O O . PRO A 1 232 ? 3.721 -4.991 19.419 1.00 89.38 232 PRO A O 1
ATOM 1680 N N . ARG A 1 233 ? 5.730 -4.942 18.421 1.00 91.38 233 ARG A N 1
ATOM 1681 C CA . ARG A 1 233 ? 5.206 -4.919 17.057 1.00 91.38 233 ARG A CA 1
ATOM 1682 C C . ARG A 1 233 ? 4.507 -6.232 16.711 1.00 91.38 233 ARG A C 1
ATOM 1684 O O . ARG A 1 233 ? 5.116 -7.297 16.774 1.00 91.38 233 ARG A O 1
ATOM 1691 N N . THR A 1 234 ? 3.255 -6.131 16.272 1.00 89.25 234 THR A N 1
ATOM 1692 C CA . THR A 1 234 ? 2.414 -7.276 15.868 1.00 89.25 234 THR A CA 1
ATOM 1693 C C . THR A 1 234 ? 2.992 -8.062 14.691 1.00 89.25 234 THR A C 1
ATOM 1695 O O . THR A 1 234 ? 2.757 -9.257 14.563 1.00 89.25 234 THR A O 1
ATOM 1698 N N . ASP A 1 235 ? 3.794 -7.408 13.853 1.00 90.94 235 ASP A N 1
ATOM 1699 C CA . ASP A 1 235 ? 4.425 -7.982 12.668 1.00 90.94 235 ASP A CA 1
ATOM 1700 C C . ASP A 1 235 ? 5.877 -8.436 12.901 1.00 90.94 235 ASP A C 1
ATOM 1702 O O . ASP A 1 235 ? 6.521 -8.928 11.976 1.00 90.94 235 ASP A O 1
ATOM 1706 N N . LEU A 1 236 ? 6.419 -8.264 14.114 1.00 92.19 236 LEU A N 1
ATOM 1707 C CA . LEU A 1 236 ? 7.831 -8.534 14.396 1.00 92.19 236 LEU A CA 1
ATOM 1708 C C . LEU A 1 236 ? 8.157 -10.025 14.392 1.00 92.19 236 LEU A C 1
ATOM 1710 O O . LEU A 1 236 ? 9.126 -10.412 13.749 1.00 92.19 236 LEU A O 1
ATOM 1714 N N . ALA A 1 237 ? 7.361 -10.848 15.083 1.00 92.00 237 ALA A N 1
ATOM 1715 C CA . ALA A 1 237 ? 7.633 -12.281 15.213 1.00 92.00 237 ALA A CA 1
ATOM 1716 C C . ALA A 1 237 ? 7.819 -12.934 13.835 1.00 92.00 237 ALA A C 1
ATOM 1718 O O . ALA A 1 237 ? 8.869 -13.515 13.569 1.00 92.00 237 ALA A O 1
ATOM 1719 N N . ALA A 1 238 ? 6.875 -12.682 12.922 1.00 93.38 238 ALA A N 1
ATOM 1720 C CA . ALA A 1 238 ? 6.911 -13.224 11.570 1.00 93.38 238 ALA A CA 1
ATOM 1721 C C . ALA A 1 238 ? 8.117 -12.741 10.742 1.00 93.38 238 ALA A C 1
ATOM 1723 O O . ALA A 1 238 ? 8.628 -13.454 9.880 1.00 93.38 238 ALA A O 1
ATOM 1724 N N . LYS A 1 239 ? 8.587 -11.510 10.976 1.00 93.81 239 LYS A N 1
ATOM 1725 C CA . LYS A 1 239 ? 9.767 -10.964 10.289 1.00 93.81 239 LYS A CA 1
ATOM 1726 C C . LYS A 1 239 ? 11.073 -11.552 10.818 1.00 93.81 239 LYS A C 1
ATOM 1728 O O . LYS A 1 239 ? 12.025 -11.662 10.053 1.00 93.81 239 LYS A O 1
ATOM 1733 N N . VAL A 1 240 ? 11.125 -11.909 12.101 1.00 94.81 240 VAL A N 1
ATOM 1734 C CA . VAL A 1 240 ? 12.324 -12.463 12.747 1.00 94.81 240 VAL A CA 1
ATOM 1735 C C . VAL A 1 240 ? 12.471 -13.960 12.474 1.00 94.81 240 VAL A C 1
ATOM 1737 O O . VAL A 1 240 ? 13.587 -14.422 12.260 1.00 94.81 240 VAL A O 1
ATOM 1740 N N . ASP A 1 241 ? 11.370 -14.715 12.443 1.00 95.69 241 ASP A N 1
ATOM 1741 C CA . ASP A 1 241 ? 11.392 -16.166 12.202 1.00 95.69 241 ASP A CA 1
ATOM 1742 C C . ASP A 1 241 ? 11.287 -16.568 10.715 1.00 95.69 241 ASP A C 1
ATOM 1744 O O . ASP A 1 241 ? 11.351 -17.751 10.382 1.00 95.69 241 ASP A O 1
ATOM 1748 N N . GLY A 1 242 ? 11.139 -15.593 9.810 1.00 95.25 242 GLY A N 1
ATOM 1749 C CA . GLY A 1 242 ? 11.035 -15.818 8.364 1.00 95.25 242 GLY A CA 1
ATOM 1750 C C . GLY A 1 242 ? 9.668 -16.325 7.886 1.00 95.25 242 GLY A C 1
ATOM 1751 O O . GLY A 1 242 ? 9.527 -16.720 6.726 1.00 95.25 242 GLY A O 1
ATOM 1752 N N . SER A 1 243 ? 8.642 -16.331 8.741 1.00 95.88 243 SER A N 1
ATOM 1753 C CA . SER A 1 243 ? 7.276 -16.702 8.348 1.00 95.88 243 SER A CA 1
ATOM 1754 C C . SER A 1 243 ? 6.509 -15.572 7.649 1.00 95.88 243 SER A C 1
ATOM 1756 O O . SER A 1 243 ? 5.529 -15.847 6.949 1.00 95.88 243 SER A O 1
ATOM 1758 N N . ALA A 1 244 ? 6.966 -14.319 7.768 1.00 94.88 244 ALA A N 1
ATOM 1759 C CA . ALA A 1 244 ? 6.439 -13.184 7.017 1.00 94.88 244 ALA A CA 1
ATOM 1760 C C . ALA A 1 244 ? 6.505 -13.457 5.507 1.00 94.88 244 ALA A C 1
ATOM 1762 O O . ALA A 1 244 ? 7.475 -14.015 5.000 1.00 94.88 244 ALA A O 1
ATOM 1763 N N . ARG A 1 245 ? 5.452 -13.067 4.784 1.00 95.50 245 ARG A N 1
ATOM 1764 C CA . ARG A 1 245 ? 5.341 -13.275 3.335 1.00 95.50 245 ARG A CA 1
ATOM 1765 C C . ARG A 1 245 ? 5.445 -11.946 2.595 1.00 95.50 245 ARG A C 1
ATOM 1767 O O . ARG A 1 245 ? 4.514 -11.136 2.627 1.00 95.50 245 ARG A O 1
ATOM 1774 N N . PHE A 1 246 ? 6.574 -11.742 1.930 1.00 97.75 246 PHE A N 1
ATOM 1775 C CA . PHE A 1 246 ? 6.798 -10.655 0.981 1.00 97.75 246 PHE A CA 1
ATOM 1776 C C . PHE A 1 246 ? 6.304 -11.061 -0.415 1.00 97.75 246 PHE A C 1
ATOM 1778 O O . PHE A 1 246 ? 5.908 -12.211 -0.633 1.00 97.75 246 PHE A O 1
ATOM 1785 N N . GLY A 1 247 ? 6.281 -10.140 -1.381 1.00 97.19 247 GLY A N 1
ATOM 1786 C CA . GLY A 1 247 ? 5.766 -10.470 -2.719 1.00 97.19 247 GLY A CA 1
ATOM 1787 C C . GLY A 1 247 ? 6.617 -11.514 -3.426 1.00 97.19 247 GLY A C 1
ATOM 1788 O O . GLY A 1 247 ? 6.083 -12.404 -4.094 1.00 97.19 247 GLY A O 1
ATOM 1789 N N . ILE A 1 248 ? 7.934 -11.477 -3.203 1.00 96.00 248 ILE A N 1
ATOM 1790 C CA . ILE A 1 248 ? 8.849 -12.466 -3.772 1.00 96.00 248 ILE A CA 1
ATOM 1791 C C . ILE A 1 248 ? 8.626 -13.878 -3.203 1.00 96.00 248 ILE A C 1
ATOM 1793 O O . ILE A 1 248 ? 8.938 -14.862 -3.877 1.00 96.00 248 ILE A O 1
ATOM 1797 N N . ASP A 1 249 ? 8.003 -14.011 -2.029 1.00 97.50 249 ASP A N 1
ATOM 1798 C CA . ASP A 1 249 ? 7.704 -15.299 -1.385 1.00 97.50 249 ASP A CA 1
ATOM 1799 C C . ASP A 1 249 ? 6.424 -15.954 -1.908 1.00 97.50 249 ASP A C 1
ATOM 1801 O O . ASP A 1 249 ? 6.129 -17.103 -1.574 1.00 97.50 249 ASP A O 1
ATOM 1805 N N . VAL A 1 250 ? 5.647 -15.253 -2.738 1.00 97.94 250 VAL A N 1
ATOM 1806 C CA . VAL A 1 250 ? 4.389 -15.779 -3.272 1.00 97.94 250 VAL A CA 1
ATOM 1807 C C . VAL A 1 250 ? 4.658 -17.031 -4.109 1.00 97.94 250 VAL A C 1
ATOM 1809 O O . VAL A 1 250 ? 5.463 -17.035 -5.047 1.00 97.94 250 VAL A O 1
ATOM 1812 N N . ARG A 1 251 ? 3.977 -18.122 -3.750 1.00 96.81 251 ARG A N 1
ATOM 1813 C CA . ARG A 1 251 ? 3.991 -19.403 -4.465 1.00 96.81 251 ARG A CA 1
ATOM 1814 C C . ARG A 1 251 ? 2.557 -19.851 -4.721 1.00 96.81 251 ARG A C 1
ATOM 1816 O O . ARG A 1 251 ? 1.758 -19.954 -3.790 1.00 96.81 251 ARG A O 1
ATOM 1823 N N . ARG A 1 252 ? 2.230 -20.125 -5.982 1.00 97.56 252 ARG A N 1
ATOM 1824 C CA . ARG A 1 252 ? 0.928 -20.620 -6.441 1.00 97.56 252 ARG A CA 1
ATOM 1825 C C . ARG A 1 252 ? 1.086 -21.986 -7.124 1.00 97.56 252 ARG A C 1
ATOM 1827 O O . ARG A 1 252 ? 2.140 -22.261 -7.702 1.00 97.56 252 ARG A O 1
ATOM 1834 N N . PRO A 1 253 ? 0.059 -22.852 -7.096 1.00 97.12 253 PRO A N 1
ATOM 1835 C CA . PRO A 1 253 ? 0.100 -24.115 -7.828 1.00 97.12 253 PRO A CA 1
ATOM 1836 C C . PRO A 1 253 ? 0.374 -23.895 -9.323 1.00 97.12 253 PRO A C 1
ATOM 1838 O O . PRO A 1 253 ? -0.296 -23.088 -9.964 1.00 97.12 253 PRO A O 1
ATOM 1841 N N . GLY A 1 254 ? 1.369 -24.602 -9.871 1.00 96.31 254 GLY A N 1
ATOM 1842 C CA . GLY A 1 254 ? 1.748 -24.500 -11.287 1.00 96.31 254 GLY A CA 1
ATOM 1843 C C . GLY A 1 254 ? 2.377 -23.161 -11.700 1.00 96.31 254 GLY A C 1
ATOM 1844 O O . GLY A 1 254 ? 2.370 -22.844 -12.888 1.00 96.31 254 GLY A O 1
ATOM 1845 N N . GLN A 1 255 ? 2.879 -22.375 -10.740 1.00 98.31 255 GLN A N 1
ATOM 1846 C CA . GLN A 1 255 ? 3.471 -21.059 -10.982 1.00 98.31 255 GLN A CA 1
ATOM 1847 C C . GLN A 1 255 ? 4.704 -21.113 -11.890 1.00 98.31 255 GLN A C 1
ATOM 1849 O O . GLN A 1 255 ? 5.612 -21.920 -11.694 1.00 98.31 255 GLN A O 1
ATOM 1854 N N . LEU A 1 256 ? 4.738 -20.188 -12.845 1.00 98.81 256 LEU A N 1
ATOM 1855 C CA . LEU A 1 256 ? 5.902 -19.841 -13.650 1.00 98.81 256 LEU A CA 1
ATOM 1856 C C . LEU A 1 256 ? 6.625 -18.627 -13.065 1.00 98.81 256 LEU A C 1
ATOM 1858 O O . LEU A 1 256 ? 6.108 -17.906 -12.209 1.00 98.81 256 LEU A O 1
ATOM 1862 N N . TYR A 1 257 ? 7.811 -18.362 -13.586 1.00 98.88 257 TYR A N 1
ATOM 1863 C CA . TYR A 1 257 ? 8.622 -17.208 -13.229 1.00 98.88 257 TYR A CA 1
ATOM 1864 C C . TYR A 1 257 ? 8.973 -16.437 -14.487 1.00 98.88 257 TYR A C 1
ATOM 1866 O O . TYR A 1 257 ? 9.230 -17.041 -15.526 1.00 98.88 257 TYR A O 1
ATOM 1874 N N . ALA A 1 258 ? 8.987 -15.114 -14.390 1.00 98.88 258 ALA A N 1
ATOM 1875 C CA . ALA A 1 258 ? 9.389 -14.239 -15.470 1.00 98.88 258 ALA A CA 1
ATOM 1876 C C . ALA A 1 258 ? 10.493 -13.289 -15.014 1.00 98.88 258 ALA A C 1
ATOM 1878 O O . ALA A 1 258 ? 10.429 -12.745 -13.913 1.00 98.88 258 ALA A O 1
ATOM 1879 N N . VAL A 1 259 ? 11.486 -13.078 -15.872 1.00 98.75 259 VAL A N 1
ATOM 1880 C CA . VAL A 1 259 ? 12.550 -12.088 -15.672 1.00 98.75 259 VAL A CA 1
ATOM 1881 C C . VAL A 1 259 ? 12.540 -11.134 -16.849 1.00 98.75 259 VAL A C 1
ATOM 1883 O O . VAL A 1 259 ? 12.475 -11.566 -18.000 1.00 98.75 259 VAL A O 1
ATOM 1886 N N . ILE A 1 260 ? 12.571 -9.842 -16.548 1.00 98.19 260 ILE A N 1
ATOM 1887 C CA . ILE A 1 260 ? 12.443 -8.766 -17.529 1.00 98.19 260 ILE A CA 1
ATOM 1888 C C . ILE A 1 260 ? 13.794 -8.136 -17.865 1.00 98.19 260 ILE A C 1
ATOM 1890 O O . ILE A 1 260 ? 14.700 -8.106 -17.035 1.00 98.19 260 ILE A O 1
ATOM 1894 N N . ARG A 1 261 ? 13.898 -7.641 -19.097 1.00 98.06 261 ARG A N 1
ATOM 1895 C CA . ARG A 1 261 ? 14.959 -6.784 -19.620 1.00 98.06 261 ARG A CA 1
ATOM 1896 C C . ARG A 1 261 ? 14.306 -5.564 -20.250 1.00 98.06 261 ARG A C 1
ATOM 1898 O O . ARG A 1 261 ? 13.594 -5.700 -21.249 1.00 98.06 261 ARG A O 1
ATOM 1905 N N . HIS A 1 262 ? 14.502 -4.398 -19.660 1.00 97.69 262 HIS A N 1
ATOM 1906 C CA . HIS A 1 262 ? 13.935 -3.154 -20.159 1.00 97.69 262 HIS A CA 1
ATOM 1907 C C . HIS A 1 262 ? 14.807 -2.522 -21.235 1.00 97.69 262 HIS A C 1
ATOM 1909 O O . HIS A 1 262 ? 16.021 -2.729 -21.296 1.00 97.69 262 HIS A O 1
ATOM 1915 N N . CYS A 1 263 ? 14.174 -1.712 -22.082 1.00 96.81 263 CYS A N 1
ATOM 1916 C CA . CYS A 1 263 ? 14.908 -0.801 -22.936 1.00 96.81 263 CYS A CA 1
ATOM 1917 C C . CYS A 1 263 ? 15.641 0.222 -22.054 1.00 96.81 263 CYS A C 1
ATOM 1919 O O . CYS A 1 263 ? 14.966 0.959 -21.327 1.00 96.81 263 CYS A O 1
ATOM 1921 N N . PRO A 1 264 ? 16.981 0.332 -22.168 1.00 94.81 264 PRO A N 1
ATOM 1922 C CA . PRO A 1 264 ? 17.793 1.204 -21.317 1.00 94.81 264 PRO A CA 1
ATOM 1923 C C . PRO A 1 264 ? 17.589 2.696 -21.613 1.00 94.81 264 PRO A C 1
ATOM 1925 O O . PRO A 1 264 ? 18.061 3.556 -20.877 1.00 94.81 264 PRO A O 1
ATOM 1928 N N . MET A 1 265 ? 16.917 3.021 -22.718 1.00 93.06 265 MET A N 1
ATOM 1929 C CA . MET A 1 265 ? 16.596 4.389 -23.108 1.00 93.06 265 MET A CA 1
ATOM 1930 C C . MET A 1 265 ? 15.139 4.684 -22.763 1.00 93.06 265 MET A C 1
ATOM 1932 O O . MET A 1 265 ? 14.236 4.014 -23.272 1.00 93.06 265 MET A O 1
ATOM 1936 N N . LEU A 1 266 ? 14.911 5.712 -21.940 1.00 89.50 266 LEU A N 1
ATOM 1937 C CA . LEU A 1 266 ? 13.570 6.201 -21.613 1.00 89.50 266 LEU A CA 1
ATOM 1938 C C . LEU A 1 266 ? 12.785 6.527 -22.893 1.00 89.50 266 LEU A C 1
ATOM 1940 O O . LEU A 1 266 ? 13.289 7.216 -23.774 1.00 89.50 266 LEU A O 1
ATOM 1944 N N . GLY A 1 267 ? 11.567 5.992 -23.013 1.00 89.50 267 GLY A N 1
ATOM 1945 C CA . GLY A 1 267 ? 10.729 6.122 -24.214 1.00 89.50 267 GLY A CA 1
ATOM 1946 C C . GLY A 1 267 ? 11.181 5.300 -25.432 1.00 89.50 267 GLY A C 1
ATOM 1947 O O . GLY A 1 267 ? 10.529 5.362 -26.473 1.00 89.50 267 GLY A O 1
ATOM 1948 N N . GLY A 1 268 ? 12.281 4.549 -25.329 1.00 94.50 268 GLY A N 1
ATOM 1949 C CA . GLY A 1 268 ? 12.750 3.632 -26.367 1.00 94.50 268 GLY A CA 1
ATOM 1950 C C . GLY A 1 268 ? 11.991 2.302 -26.382 1.00 94.50 268 GLY A C 1
ATOM 1951 O O . GLY A 1 268 ? 11.058 2.077 -25.603 1.00 94.50 268 GLY A O 1
ATOM 1952 N N . SER A 1 269 ? 12.396 1.402 -27.280 1.00 95.50 269 SER A N 1
ATOM 1953 C CA . SER A 1 269 ? 11.737 0.103 -27.452 1.00 95.50 269 SER A CA 1
ATOM 1954 C C . SER A 1 269 ? 12.687 -1.025 -27.879 1.00 95.50 269 SER A C 1
ATOM 1956 O O . SER A 1 269 ? 13.787 -0.753 -28.367 1.00 95.50 269 SER A O 1
ATOM 1958 N N . PRO A 1 270 ? 12.296 -2.303 -27.706 1.00 96.00 270 PRO A N 1
ATOM 1959 C CA . PRO A 1 270 ? 13.025 -3.412 -28.306 1.00 96.00 270 PRO A CA 1
ATOM 1960 C C . PRO A 1 270 ? 12.854 -3.388 -29.834 1.00 96.00 270 PRO A C 1
ATOM 1962 O O . PRO A 1 270 ? 11.729 -3.385 -30.341 1.00 96.00 270 PRO A O 1
ATOM 1965 N N . GLY A 1 271 ? 13.968 -3.424 -30.560 1.00 94.75 271 GLY A N 1
ATOM 1966 C CA . GLY A 1 271 ? 14.074 -3.682 -31.995 1.00 94.75 271 GLY A CA 1
ATOM 1967 C C . GLY A 1 271 ? 14.125 -5.183 -32.285 1.00 94.75 271 GLY A C 1
ATOM 1968 O O . GLY A 1 271 ? 13.306 -5.939 -31.761 1.00 94.75 271 GLY A O 1
ATOM 1969 N N . HIS A 1 272 ? 15.057 -5.655 -33.113 1.00 96.69 272 HIS A N 1
ATOM 1970 C CA . HIS A 1 272 ? 15.207 -7.098 -33.308 1.00 96.69 272 HIS A CA 1
ATOM 1971 C C . HIS A 1 272 ? 15.584 -7.796 -31.986 1.00 96.69 272 HIS A C 1
ATOM 1973 O O . HIS A 1 272 ? 16.378 -7.283 -31.197 1.00 96.69 272 HIS A O 1
ATOM 1979 N N . VAL A 1 273 ? 14.970 -8.951 -31.724 1.00 97.50 273 VAL A N 1
ATOM 1980 C CA . VAL A 1 273 ? 15.225 -9.771 -30.533 1.00 97.50 273 VAL A CA 1
ATOM 1981 C C . VAL A 1 273 ? 15.514 -11.185 -31.011 1.00 97.50 273 VAL A C 1
ATOM 1983 O O . VAL A 1 273 ? 14.595 -11.860 -31.478 1.00 97.50 273 VAL A O 1
ATOM 1986 N N . ASP A 1 274 ? 16.760 -11.630 -30.876 1.00 97.44 274 ASP A N 1
ATOM 1987 C CA . ASP A 1 274 ? 17.110 -13.033 -31.091 1.00 97.44 274 ASP A CA 1
ATOM 1988 C C . ASP A 1 274 ? 16.756 -13.827 -29.828 1.00 97.44 274 ASP A C 1
ATOM 1990 O O . ASP A 1 274 ? 17.279 -13.591 -28.732 1.00 97.44 274 ASP A O 1
ATOM 1994 N N . VAL A 1 275 ? 15.808 -14.748 -29.991 1.00 97.88 275 VAL A N 1
ATOM 1995 C CA . VAL A 1 275 ? 15.256 -15.576 -28.917 1.00 97.88 275 VAL A CA 1
ATOM 1996 C C . VAL A 1 275 ? 15.796 -17.003 -28.937 1.00 97.88 275 VAL A C 1
ATOM 1998 O O . VAL A 1 275 ? 15.550 -17.746 -27.987 1.00 97.88 275 VAL A O 1
ATOM 2001 N N . ASP A 1 276 ? 16.524 -17.407 -29.980 1.00 97.31 276 ASP A N 1
ATOM 2002 C CA . ASP A 1 276 ? 16.844 -18.814 -30.233 1.00 97.31 276 ASP A CA 1
ATOM 2003 C C . ASP A 1 276 ? 17.727 -19.400 -29.134 1.00 97.31 276 ASP A C 1
ATOM 2005 O O . ASP A 1 276 ? 17.489 -20.516 -28.665 1.00 97.31 276 ASP A O 1
ATOM 2009 N N . ALA A 1 277 ? 18.739 -18.646 -28.697 1.00 97.19 277 ALA A N 1
ATOM 2010 C CA . ALA A 1 277 ? 19.613 -19.060 -27.605 1.00 97.19 277 ALA A CA 1
ATOM 2011 C C . ALA A 1 277 ? 18.830 -19.237 -26.295 1.00 97.19 277 ALA A C 1
ATOM 2013 O O . ALA A 1 277 ? 19.011 -20.239 -25.605 1.00 97.19 277 ALA A O 1
ATOM 2014 N N . ALA A 1 278 ? 17.914 -18.313 -25.986 1.00 97.88 278 AL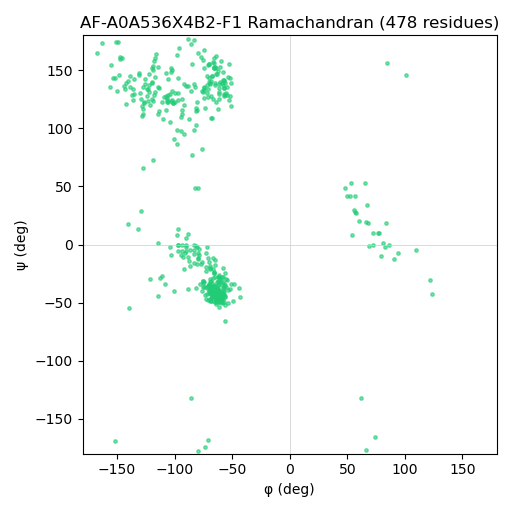A A N 1
ATOM 2015 C CA . ALA A 1 278 ? 17.096 -18.372 -24.780 1.00 97.88 278 ALA A CA 1
ATOM 2016 C C . ALA A 1 278 ? 16.103 -19.545 -24.808 1.00 97.88 278 ALA A C 1
ATOM 2018 O O . ALA A 1 278 ? 15.995 -20.273 -23.826 1.00 97.88 278 ALA A O 1
ATOM 2019 N N . LEU A 1 279 ? 15.406 -19.768 -25.928 1.00 98.06 279 LEU A N 1
ATOM 2020 C CA . LEU A 1 279 ? 14.399 -20.831 -26.059 1.00 98.06 279 LEU A CA 1
ATOM 2021 C C . LEU A 1 279 ? 14.996 -22.246 -26.065 1.00 98.06 279 LEU A C 1
ATOM 2023 O O . LEU A 1 279 ? 14.291 -23.205 -25.759 1.00 98.06 279 LEU A O 1
ATOM 2027 N N . LYS A 1 280 ? 16.287 -22.393 -26.386 1.00 98.00 280 LYS A N 1
ATOM 2028 C CA . LYS A 1 280 ? 17.008 -23.675 -26.293 1.00 98.00 280 LYS A CA 1
ATOM 2029 C C . LYS A 1 280 ? 17.395 -24.042 -24.858 1.00 98.00 280 LYS A C 1
ATOM 2031 O O . LYS A 1 280 ? 17.727 -25.202 -24.608 1.00 98.00 280 LYS A O 1
ATOM 2036 N N . LEU A 1 281 ? 17.383 -23.092 -23.919 1.00 98.25 281 LEU A N 1
ATOM 2037 C CA . LEU A 1 281 ? 17.758 -23.367 -22.535 1.00 98.25 281 LEU A CA 1
ATOM 2038 C C . LEU A 1 281 ? 16.676 -24.194 -21.821 1.00 98.25 281 LEU A C 1
ATOM 2040 O O . LEU A 1 281 ? 15.485 -23.888 -21.928 1.00 98.25 281 LEU A O 1
ATOM 2044 N N . PRO A 1 282 ? 17.064 -25.216 -21.033 1.00 97.56 282 PRO A N 1
ATOM 2045 C CA . PRO A 1 282 ? 16.114 -26.006 -20.265 1.00 97.56 282 PRO A CA 1
ATOM 2046 C C . PRO A 1 282 ? 15.224 -25.140 -19.372 1.00 97.56 282 PRO A C 1
ATOM 2048 O O . PRO A 1 282 ? 15.687 -24.231 -18.686 1.00 97.56 282 PRO A O 1
ATOM 2051 N N . GLY A 1 283 ? 13.929 -25.445 -19.362 1.00 97.75 283 GLY A N 1
ATOM 2052 C CA . GLY A 1 283 ? 12.958 -24.791 -18.489 1.00 97.75 283 GLY A CA 1
ATOM 2053 C C . GLY A 1 283 ? 12.486 -23.410 -18.947 1.00 97.75 283 GLY A C 1
ATOM 2054 O O . GLY A 1 283 ? 11.512 -22.932 -18.363 1.00 97.75 283 GLY A O 1
ATOM 2055 N N . VAL A 1 284 ? 13.100 -22.798 -19.967 1.00 98.69 284 VAL A N 1
ATOM 2056 C CA . VAL A 1 284 ? 12.556 -21.610 -20.642 1.00 98.69 284 VAL A CA 1
ATOM 2057 C C . VAL A 1 284 ? 11.357 -22.033 -21.485 1.00 98.69 284 VAL A C 1
ATOM 2059 O O . VAL A 1 284 ? 11.422 -23.005 -22.231 1.00 98.69 284 VAL A O 1
ATOM 2062 N N . GLU A 1 285 ? 10.236 -21.329 -21.339 1.00 98.25 285 GLU A N 1
ATOM 2063 C CA . GLU A 1 285 ? 8.994 -21.670 -22.040 1.00 98.25 285 GLU A CA 1
ATOM 2064 C C . GLU A 1 285 ? 8.648 -20.686 -23.152 1.00 98.25 285 GLU A C 1
ATOM 2066 O O . GLU A 1 285 ? 8.050 -21.087 -24.148 1.00 98.25 285 GLU A O 1
ATOM 2071 N N . ARG A 1 286 ? 8.963 -19.397 -22.975 1.00 98.00 286 ARG A N 1
ATOM 2072 C CA . ARG A 1 286 ? 8.680 -18.357 -23.974 1.00 98.00 286 ARG A CA 1
ATOM 2073 C C . ARG A 1 286 ? 9.396 -17.047 -23.675 1.00 98.00 286 ARG A C 1
ATOM 2075 O O . ARG A 1 286 ? 9.809 -16.788 -22.546 1.00 98.00 286 ARG A O 1
ATOM 2082 N N . VAL A 1 287 ? 9.426 -16.193 -24.691 1.00 98.44 287 VAL A N 1
ATOM 2083 C CA . VAL A 1 287 ? 9.849 -14.795 -24.615 1.00 98.44 287 VAL A CA 1
ATOM 2084 C C . VAL A 1 287 ? 8.653 -13.910 -24.968 1.00 98.44 287 VAL A C 1
ATOM 2086 O O . VAL A 1 287 ? 7.965 -14.159 -25.955 1.00 98.44 287 VAL A O 1
ATOM 2089 N N . VAL A 1 288 ? 8.380 -12.895 -24.153 1.00 98.31 288 VAL A N 1
ATOM 2090 C CA . VAL A 1 288 ? 7.228 -11.995 -24.276 1.00 98.31 288 VAL A CA 1
ATOM 2091 C C . VAL A 1 288 ? 7.731 -10.574 -24.491 1.00 98.31 288 VAL A C 1
ATOM 2093 O O . VAL A 1 288 ? 8.475 -10.047 -23.669 1.00 98.31 288 VAL A O 1
ATOM 2096 N N . ARG A 1 289 ? 7.310 -9.928 -25.581 1.00 97.38 289 ARG A N 1
ATOM 2097 C CA . ARG A 1 289 ? 7.571 -8.498 -25.812 1.00 97.38 289 ARG A CA 1
ATOM 2098 C C . ARG A 1 289 ? 6.529 -7.662 -25.072 1.00 97.38 289 ARG A C 1
ATOM 2100 O O . ARG A 1 289 ? 5.341 -7.983 -25.091 1.00 97.38 289 ARG A O 1
ATOM 2107 N N . LEU A 1 290 ? 6.974 -6.585 -24.439 1.00 97.25 290 LEU A N 1
ATOM 2108 C CA . LEU A 1 290 ? 6.164 -5.711 -23.599 1.00 97.25 290 LEU A CA 1
ATOM 2109 C C . LEU A 1 290 ? 6.260 -4.273 -24.109 1.00 97.25 290 LEU A C 1
ATOM 2111 O O . LEU A 1 290 ? 7.350 -3.776 -24.392 1.00 97.25 290 LEU A O 1
ATOM 2115 N N . GLY A 1 291 ? 5.112 -3.603 -24.212 1.00 94.94 291 GLY A N 1
ATOM 2116 C CA . GLY A 1 291 ? 5.066 -2.150 -24.370 1.00 94.94 291 GLY A CA 1
ATOM 2117 C C . GLY A 1 291 ? 5.422 -1.424 -23.068 1.00 94.94 291 GLY A C 1
ATOM 2118 O O . GLY A 1 291 ? 5.775 -2.050 -22.070 1.00 94.94 291 GLY A O 1
ATOM 2119 N N . SER A 1 292 ? 5.294 -0.099 -23.086 1.00 93.38 292 SER A N 1
ATOM 2120 C CA . SER A 1 292 ? 5.343 0.722 -21.873 1.00 93.38 292 SER A CA 1
ATOM 2121 C C . SER A 1 292 ? 4.041 0.568 -21.084 1.00 93.38 292 SER A C 1
ATOM 2123 O O . SER A 1 292 ? 2.952 0.667 -21.653 1.00 93.38 292 SER A O 1
ATOM 2125 N N . TYR A 1 293 ? 4.152 0.352 -19.775 1.00 94.50 293 TYR A N 1
ATOM 2126 C CA . TYR A 1 293 ? 3.013 0.307 -18.857 1.00 94.50 293 TYR A CA 1
ATOM 2127 C C . TYR A 1 293 ? 3.278 1.208 -17.661 1.00 94.50 293 TYR A C 1
ATOM 2129 O O . TYR A 1 293 ? 4.339 1.117 -17.047 1.00 94.50 293 TYR A O 1
ATOM 2137 N N . GLY A 1 294 ? 2.320 2.071 -17.318 1.00 89.25 294 GLY A N 1
ATOM 2138 C CA . GLY A 1 294 ? 2.399 2.892 -16.105 1.00 89.25 294 GLY A CA 1
ATOM 2139 C C . GLY A 1 294 ? 3.663 3.755 -16.001 1.00 89.25 294 GLY A C 1
ATOM 2140 O O . GLY A 1 294 ? 4.132 3.976 -14.896 1.00 89.25 294 GLY A O 1
ATOM 2141 N N . GLY A 1 295 ? 4.240 4.191 -17.128 1.00 90.19 295 GLY A N 1
ATOM 2142 C CA . GLY A 1 295 ? 5.457 5.013 -17.166 1.00 90.19 295 GLY A CA 1
ATOM 2143 C C . GLY A 1 295 ? 6.778 4.246 -17.327 1.00 90.19 295 GLY A C 1
ATOM 2144 O O . GLY A 1 295 ? 7.799 4.883 -17.564 1.00 90.19 295 GLY A O 1
ATOM 2145 N N . SER A 1 296 ? 6.778 2.907 -17.267 1.00 93.50 296 SER A N 1
ATOM 2146 C CA . SER A 1 296 ? 7.978 2.101 -17.572 1.00 93.50 296 SER A CA 1
ATOM 2147 C C . SER A 1 296 ? 8.427 2.243 -19.028 1.00 93.50 296 SER A C 1
ATOM 2149 O O . SER A 1 296 ? 7.647 2.623 -19.903 1.00 93.50 296 SER A O 1
ATOM 2151 N N . THR A 1 297 ? 9.671 1.880 -19.333 1.00 93.69 297 THR A N 1
ATOM 2152 C CA . THR A 1 297 ? 10.094 1.675 -20.725 1.00 93.69 297 THR A CA 1
ATOM 2153 C C . THR A 1 297 ? 9.547 0.359 -21.277 1.00 93.69 297 THR A C 1
ATOM 2155 O O . THR A 1 297 ? 9.173 -0.548 -20.531 1.00 93.69 297 THR A O 1
ATOM 2158 N N . ALA A 1 298 ? 9.472 0.249 -22.606 1.00 96.69 298 ALA A N 1
ATOM 2159 C CA . ALA A 1 298 ? 9.152 -1.024 -23.243 1.00 96.69 298 ALA A CA 1
ATOM 2160 C C . ALA A 1 298 ? 10.259 -2.057 -22.974 1.00 96.69 298 ALA A C 1
ATOM 2162 O O . ALA A 1 298 ? 11.418 -1.703 -22.756 1.00 96.69 298 ALA A O 1
ATOM 2163 N N . ALA A 1 299 ? 9.905 -3.340 -22.988 1.00 97.75 299 ALA A N 1
ATOM 2164 C CA . ALA A 1 299 ? 10.758 -4.393 -22.448 1.00 97.75 299 ALA A CA 1
ATOM 2165 C C . ALA A 1 299 ? 10.553 -5.746 -23.140 1.00 97.75 299 ALA A C 1
ATOM 2167 O O . ALA A 1 299 ? 9.654 -5.934 -23.964 1.00 97.75 299 ALA A O 1
ATOM 2168 N N . VAL A 1 300 ? 11.384 -6.717 -22.773 1.00 98.31 300 VAL A N 1
ATOM 2169 C CA . VAL A 1 300 ? 11.228 -8.132 -23.114 1.00 98.31 300 VAL A CA 1
ATOM 2170 C C . VAL A 1 300 ? 11.307 -8.947 -21.828 1.00 98.31 300 VAL A C 1
ATOM 2172 O O . VAL A 1 300 ? 12.172 -8.698 -20.996 1.00 98.31 300 VAL A O 1
ATOM 2175 N N . ALA A 1 301 ? 10.422 -9.922 -21.648 1.00 98.62 301 ALA A N 1
ATOM 2176 C CA . ALA A 1 301 ? 10.439 -10.826 -20.504 1.00 98.62 301 ALA A CA 1
ATOM 2177 C C . ALA A 1 301 ? 10.612 -12.279 -20.944 1.00 98.62 301 ALA A C 1
ATOM 2179 O O . ALA A 1 301 ? 9.994 -12.722 -21.909 1.00 98.62 301 ALA A O 1
ATOM 2180 N N . VAL A 1 302 ? 11.417 -13.040 -20.209 1.00 98.88 302 VAL A N 1
ATOM 2181 C CA . VAL A 1 302 ? 11.564 -14.486 -20.398 1.00 98.88 302 VAL A CA 1
ATOM 2182 C C . VAL A 1 302 ? 10.773 -15.208 -19.328 1.00 98.88 302 VAL A C 1
ATOM 2184 O O . VAL A 1 302 ? 10.997 -14.972 -18.145 1.00 98.88 302 VAL A O 1
ATOM 2187 N N . VAL A 1 303 ? 9.867 -16.094 -19.742 1.00 98.88 303 VAL A N 1
ATOM 2188 C CA . VAL A 1 303 ? 9.037 -16.909 -18.850 1.00 98.88 303 VAL A CA 1
ATOM 2189 C C . VAL A 1 303 ? 9.592 -18.328 -18.794 1.00 98.88 303 VAL A C 1
ATOM 2191 O O . VAL A 1 303 ? 9.858 -18.940 -19.830 1.00 98.88 303 VAL A O 1
ATOM 2194 N N . ALA A 1 304 ? 9.738 -18.868 -17.588 1.00 98.81 304 ALA A N 1
ATOM 2195 C CA . ALA A 1 304 ? 10.344 -20.166 -17.342 1.00 98.81 304 ALA A CA 1
ATOM 2196 C C . ALA A 1 304 ? 9.763 -20.872 -16.103 1.00 98.81 304 ALA A C 1
ATOM 2198 O O . ALA A 1 304 ? 8.982 -20.310 -15.334 1.00 98.81 304 ALA A O 1
ATOM 2199 N N . ARG A 1 305 ? 10.182 -22.123 -15.886 1.00 98.06 305 ARG A N 1
ATOM 2200 C CA . ARG A 1 305 ? 9.729 -22.982 -14.772 1.00 98.06 305 ARG A CA 1
ATOM 2201 C C . ARG A 1 305 ? 10.341 -22.649 -13.410 1.00 98.06 305 ARG A C 1
ATOM 2203 O O . ARG A 1 305 ? 9.856 -23.123 -12.390 1.00 98.06 305 ARG A O 1
ATOM 2210 N N . SER A 1 306 ? 11.418 -21.871 -13.382 1.00 97.62 306 SER A N 1
ATOM 2211 C CA . SER A 1 306 ? 12.033 -21.360 -12.153 1.00 97.62 306 SER A CA 1
ATOM 2212 C C . SER A 1 306 ? 12.607 -19.968 -12.400 1.00 97.62 306 SER A C 1
ATOM 2214 O O . SER A 1 306 ? 12.878 -19.603 -13.547 1.00 97.62 306 SER A O 1
ATOM 2216 N N . SER A 1 307 ? 12.828 -19.205 -11.328 1.00 95.62 307 SER A N 1
ATOM 2217 C CA . SER A 1 307 ? 13.506 -17.907 -11.408 1.00 95.62 307 SER A CA 1
ATOM 2218 C C . SER A 1 307 ? 14.894 -18.035 -12.039 1.00 95.62 307 SER A C 1
ATOM 2220 O O . SER A 1 307 ? 15.241 -17.233 -12.897 1.00 95.62 307 SER A O 1
ATOM 2222 N N . TRP A 1 308 ? 15.647 -19.088 -11.703 1.00 97.31 308 TRP A N 1
ATOM 2223 C CA . TRP A 1 308 ? 16.956 -19.362 -12.303 1.00 97.31 308 TRP A CA 1
ATOM 2224 C C . TRP A 1 308 ? 16.881 -19.540 -13.824 1.00 97.31 308 TRP A C 1
ATOM 2226 O O . TRP A 1 308 ? 17.602 -18.862 -14.550 1.00 97.31 308 TRP A O 1
ATOM 2236 N N . HIS A 1 309 ? 15.977 -20.391 -14.324 1.00 98.50 309 HIS A N 1
ATOM 2237 C CA . HIS A 1 309 ? 15.822 -20.588 -15.770 1.00 98.50 309 HIS A CA 1
ATOM 2238 C C . HIS A 1 309 ? 15.396 -19.291 -16.477 1.00 98.50 309 HIS A C 1
ATOM 2240 O O . HIS A 1 309 ? 15.899 -18.993 -17.557 1.00 98.50 309 HIS A O 1
ATOM 2246 N N . ALA A 1 310 ? 14.521 -18.491 -15.856 1.00 98.56 310 ALA A N 1
ATOM 2247 C CA . ALA A 1 310 ? 14.111 -17.198 -16.403 1.00 98.56 310 ALA A CA 1
ATOM 2248 C C . ALA A 1 310 ? 15.290 -16.211 -16.466 1.00 98.56 310 ALA A C 1
ATOM 2250 O O . ALA A 1 310 ? 15.466 -15.543 -17.482 1.00 98.56 310 ALA A O 1
ATOM 2251 N N . MET A 1 311 ? 16.131 -16.159 -15.425 1.00 97.94 311 MET A N 1
ATOM 2252 C CA . MET A 1 311 ? 17.335 -15.319 -15.396 1.00 97.94 311 MET A CA 1
ATOM 2253 C C . MET A 1 311 ? 18.338 -15.735 -16.473 1.00 97.94 311 MET A C 1
ATOM 2255 O O . MET A 1 311 ? 18.815 -14.880 -17.214 1.00 97.94 311 MET A O 1
ATOM 2259 N N . GLN A 1 312 ? 18.621 -17.035 -16.600 1.00 98.38 312 GLN A N 1
ATOM 2260 C CA . GLN A 1 312 ? 19.532 -17.551 -17.626 1.00 98.38 312 GLN A CA 1
ATOM 2261 C C . GLN A 1 312 ? 19.015 -17.254 -19.038 1.00 98.38 312 GLN A C 1
ATOM 2263 O O . GLN A 1 312 ? 19.764 -16.776 -19.886 1.00 98.38 312 GLN A O 1
ATOM 2268 N N . GLY A 1 313 ? 17.716 -17.448 -19.280 1.00 98.50 313 GLY A N 1
ATOM 2269 C CA . GLY A 1 313 ? 17.105 -17.091 -20.557 1.00 98.50 313 GLY A CA 1
ATOM 2270 C C . GLY A 1 313 ? 17.157 -15.591 -20.850 1.00 98.50 313 GLY A C 1
ATOM 2271 O O . GLY A 1 313 ? 17.505 -15.208 -21.960 1.00 98.50 313 GLY A O 1
ATOM 2272 N N . ALA A 1 314 ? 16.886 -14.731 -19.865 1.00 98.12 314 ALA A N 1
ATOM 2273 C CA . ALA A 1 314 ? 16.957 -13.276 -20.029 1.00 98.12 314 ALA A CA 1
ATOM 2274 C C . ALA A 1 314 ? 18.388 -12.757 -20.274 1.00 98.12 314 ALA A C 1
ATOM 2276 O O . ALA A 1 314 ? 18.569 -11.729 -20.932 1.00 98.12 314 ALA A O 1
ATOM 2277 N N . GLN A 1 315 ? 19.401 -13.457 -19.756 1.00 97.38 315 GLN A N 1
ATOM 2278 C CA . GLN A 1 315 ? 20.815 -13.187 -20.035 1.00 97.38 315 GLN A CA 1
ATOM 2279 C C . GLN A 1 315 ? 21.227 -13.644 -21.440 1.00 97.38 315 GLN A C 1
ATOM 2281 O O . GLN A 1 315 ? 22.068 -12.998 -22.057 1.00 97.38 315 GLN A O 1
ATOM 2286 N N . ALA A 1 316 ? 20.623 -14.718 -21.957 1.00 98.06 316 ALA A N 1
ATOM 2287 C CA . ALA A 1 316 ? 20.918 -15.264 -23.282 1.00 98.06 316 ALA A CA 1
ATOM 2288 C C . ALA A 1 316 ? 20.269 -14.493 -24.448 1.00 98.06 316 ALA A C 1
ATOM 2290 O O . ALA A 1 316 ? 20.580 -14.778 -25.602 1.00 98.06 316 ALA A O 1
ATOM 2291 N N . LEU A 1 317 ? 19.367 -13.542 -24.176 1.00 97.81 317 LEU A N 1
ATOM 2292 C CA . LEU A 1 317 ? 18.750 -12.717 -25.216 1.00 97.81 317 LEU A CA 1
ATOM 2293 C C . LEU A 1 317 ? 19.756 -11.724 -25.809 1.00 97.81 317 LEU A C 1
ATOM 2295 O O . LEU A 1 317 ? 20.315 -10.894 -25.087 1.00 97.81 317 LEU A O 1
ATOM 2299 N N . ALA A 1 318 ? 19.888 -11.730 -27.135 1.00 96.38 318 ALA A N 1
ATOM 2300 C CA . ALA A 1 318 ? 20.496 -10.628 -27.870 1.00 96.38 318 ALA A CA 1
ATOM 2301 C C . ALA A 1 318 ? 19.387 -9.667 -28.323 1.00 96.38 318 ALA A C 1
ATOM 2303 O O . ALA A 1 318 ? 18.487 -10.041 -29.077 1.00 96.38 318 ALA A O 1
ATOM 2304 N N . ILE A 1 319 ? 19.427 -8.435 -27.810 1.00 97.69 319 ILE A N 1
ATOM 2305 C CA . ILE A 1 319 ? 18.384 -7.430 -28.030 1.00 97.69 319 ILE A CA 1
ATOM 2306 C C . IL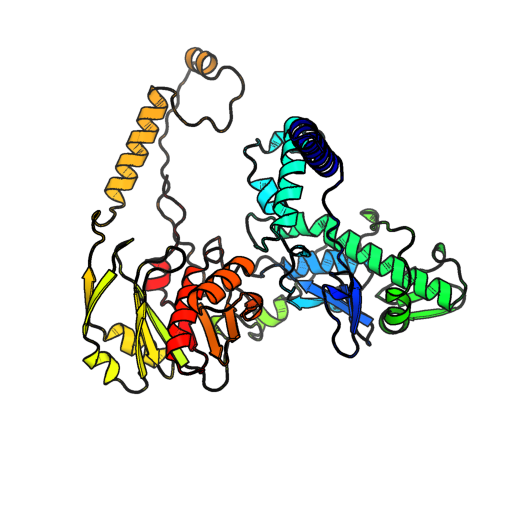E A 1 319 ? 19.006 -6.200 -28.676 1.00 97.69 319 ILE A C 1
ATOM 2308 O O . ILE A 1 319 ? 19.864 -5.544 -28.085 1.00 97.69 319 ILE A O 1
ATOM 2312 N N . GLU A 1 320 ? 18.528 -5.856 -29.865 1.00 97.50 320 GLU A N 1
ATOM 2313 C CA . GLU A 1 320 ? 18.799 -4.562 -30.472 1.00 97.50 320 GLU A CA 1
ATOM 2314 C C . GLU A 1 320 ? 17.833 -3.534 -29.885 1.00 97.50 320 GLU A C 1
ATOM 2316 O O . GLU A 1 320 ? 16.619 -3.652 -30.041 1.00 97.50 320 GLU A O 1
ATOM 2321 N N . TRP A 1 321 ? 18.348 -2.518 -29.195 1.00 97.06 321 TRP A N 1
ATOM 2322 C CA . TRP A 1 321 ? 17.518 -1.464 -28.612 1.00 97.06 321 TRP A CA 1
ATOM 2323 C C . TRP A 1 321 ? 17.355 -0.288 -29.568 1.00 97.06 321 TRP A C 1
ATOM 2325 O O . TRP A 1 321 ? 18.317 0.172 -30.179 1.00 97.06 321 TRP A O 1
ATOM 2335 N N . GLN A 1 322 ? 16.138 0.239 -29.647 1.00 95.38 322 GLN A N 1
ATOM 2336 C CA . GLN A 1 322 ? 15.812 1.417 -30.440 1.00 95.38 322 GLN A CA 1
ATOM 2337 C C . GLN A 1 322 ? 15.612 2.625 -29.528 1.00 95.38 322 GLN A C 1
ATOM 2339 O O . GLN A 1 322 ? 14.850 2.570 -28.558 1.00 95.38 322 GLN A O 1
ATOM 2344 N N . ALA A 1 323 ? 16.298 3.721 -29.851 1.00 94.38 323 ALA A N 1
ATOM 2345 C CA . ALA A 1 323 ? 16.138 4.994 -29.162 1.00 94.38 323 ALA A CA 1
ATOM 2346 C C . ALA A 1 323 ? 14.731 5.578 -29.395 1.00 94.38 323 ALA A C 1
ATOM 2348 O O . ALA A 1 323 ? 14.124 5.319 -30.439 1.00 94.38 323 ALA A O 1
ATOM 2349 N N . PRO A 1 324 ? 14.205 6.392 -28.462 1.00 93.50 324 PRO A N 1
ATOM 2350 C CA . PRO A 1 324 ? 13.000 7.174 -28.726 1.00 93.50 324 PRO A CA 1
ATOM 2351 C C . PRO A 1 324 ? 13.224 8.138 -29.908 1.00 93.50 324 PRO A C 1
ATOM 2353 O O . PRO A 1 324 ? 14.344 8.623 -30.094 1.00 93.50 324 PRO A O 1
ATOM 2356 N N . PRO A 1 325 ? 12.168 8.522 -30.653 1.00 90.38 325 PRO A N 1
ATOM 2357 C CA . PRO A 1 325 ? 12.280 9.493 -31.747 1.00 90.38 325 PRO A CA 1
ATOM 2358 C C . PRO A 1 325 ? 12.890 10.843 -31.337 1.00 90.38 325 PRO A C 1
ATOM 2360 O O . PRO A 1 325 ? 13.536 11.497 -32.147 1.00 90.38 325 PRO A O 1
ATOM 2363 N N . ALA A 1 326 ? 12.705 11.250 -30.077 1.00 89.62 326 ALA A N 1
ATOM 2364 C CA . ALA A 1 326 ? 13.251 12.491 -29.525 1.00 89.62 326 ALA A CA 1
ATOM 2365 C C . ALA A 1 326 ? 14.747 12.409 -29.146 1.00 89.62 326 ALA A C 1
ATOM 2367 O O . ALA A 1 326 ? 15.326 13.415 -28.743 1.00 89.62 326 ALA A O 1
ATOM 2368 N N . GLY A 1 327 ? 15.376 11.235 -29.270 1.00 90.44 327 GLY A N 1
ATOM 2369 C CA . GLY A 1 327 ? 16.727 10.972 -28.775 1.00 90.44 327 GLY A CA 1
ATOM 2370 C C . GLY A 1 327 ? 16.758 10.587 -27.291 1.00 90.44 327 GLY A C 1
ATOM 2371 O O . GLY A 1 327 ? 15.841 10.880 -26.525 1.00 90.44 327 GLY A O 1
ATOM 2372 N N . ALA A 1 328 ? 17.808 9.869 -26.889 1.00 89.31 328 ALA A N 1
ATOM 2373 C CA . ALA A 1 328 ? 17.970 9.418 -25.510 1.00 89.31 328 ALA A CA 1
ATOM 2374 C C . ALA A 1 328 ? 18.285 10.590 -24.565 1.00 89.31 328 ALA A C 1
ATOM 2376 O O . ALA A 1 328 ? 19.023 11.510 -24.919 1.00 89.31 328 ALA A O 1
ATOM 2377 N N . ALA A 1 329 ? 17.749 10.530 -23.345 1.00 89.44 329 ALA A N 1
ATOM 2378 C CA . ALA A 1 329 ? 18.060 11.498 -22.300 1.00 89.44 329 ALA A CA 1
ATOM 2379 C C . ALA A 1 329 ? 19.527 11.380 -21.838 1.00 89.44 329 ALA A C 1
ATOM 2381 O O . ALA A 1 329 ? 20.067 10.278 -21.743 1.00 89.44 329 ALA A O 1
ATOM 2382 N N . ASP A 1 330 ? 20.149 12.514 -21.497 1.00 90.69 330 ASP A N 1
ATOM 2383 C CA . ASP A 1 330 ? 21.505 12.582 -20.939 1.00 90.69 330 ASP A CA 1
ATOM 2384 C C . ASP A 1 330 ? 21.495 13.403 -19.645 1.00 90.69 330 ASP A C 1
ATOM 2386 O O . ASP A 1 330 ? 21.221 14.608 -19.650 1.00 90.69 330 ASP A O 1
ATOM 2390 N N . SER A 1 331 ? 21.830 12.757 -18.527 1.00 90.25 331 SER A N 1
ATOM 2391 C CA . SER A 1 331 ? 21.841 13.388 -17.204 1.00 90.25 331 SER A CA 1
ATOM 2392 C C . SER A 1 331 ? 22.783 14.592 -17.117 1.00 90.25 331 SER A C 1
ATOM 2394 O O . SER A 1 331 ? 22.518 15.514 -16.351 1.00 90.25 331 SER A O 1
ATOM 2396 N N . ARG A 1 332 ? 23.864 14.642 -17.908 1.00 92.31 332 ARG A N 1
ATOM 2397 C CA . ARG A 1 332 ? 24.786 15.791 -17.937 1.00 92.31 332 ARG A CA 1
ATOM 2398 C C . ARG A 1 332 ? 24.123 17.007 -18.571 1.00 92.31 332 ARG A C 1
ATOM 2400 O O . ARG A 1 332 ? 24.311 18.121 -18.088 1.00 92.31 332 ARG A O 1
ATOM 2407 N N . ILE A 1 333 ? 23.345 16.790 -19.633 1.00 93.75 333 ILE A N 1
ATOM 2408 C CA . ILE A 1 333 ? 22.575 17.846 -20.298 1.00 93.75 333 ILE A CA 1
ATOM 2409 C C . ILE A 1 333 ? 21.480 18.345 -19.353 1.00 93.75 333 ILE A C 1
ATOM 2411 O O . ILE A 1 333 ? 21.404 19.547 -19.111 1.00 93.75 333 ILE A O 1
ATOM 2415 N N . ILE A 1 334 ? 20.722 17.428 -18.742 1.00 93.75 334 ILE A N 1
ATOM 2416 C CA . ILE A 1 334 ? 19.662 17.764 -17.780 1.00 93.75 334 ILE A CA 1
ATOM 2417 C C . ILE A 1 334 ? 20.217 18.598 -16.618 1.00 93.75 334 ILE A C 1
ATOM 2419 O O . ILE A 1 334 ? 19.712 19.686 -16.356 1.00 93.75 334 ILE A O 1
ATOM 2423 N N . MET A 1 335 ? 21.291 18.149 -15.959 1.00 93.88 335 MET A N 1
ATOM 2424 C CA . MET A 1 335 ? 21.871 18.880 -14.823 1.00 93.88 335 MET A CA 1
ATOM 2425 C C . MET A 1 335 ? 22.410 20.256 -15.211 1.00 93.88 335 MET A C 1
ATOM 2427 O O . MET A 1 335 ? 22.252 21.214 -14.456 1.00 93.88 335 MET A O 1
ATOM 2431 N N . ARG A 1 336 ? 23.041 20.372 -16.385 1.00 95.06 336 ARG A N 1
ATOM 2432 C CA . ARG A 1 336 ? 23.519 21.659 -16.905 1.00 95.06 336 ARG A CA 1
ATOM 2433 C C . ARG A 1 336 ? 22.359 22.629 -17.119 1.00 95.06 336 ARG A C 1
ATOM 2435 O O . ARG A 1 336 ? 22.497 23.816 -16.836 1.00 95.06 336 ARG A O 1
ATOM 2442 N N . ASP A 1 337 ? 21.243 22.141 -17.647 1.00 94.88 337 ASP A N 1
ATOM 2443 C CA . ASP A 1 337 ? 20.102 22.987 -17.981 1.00 94.88 337 ASP A CA 1
ATOM 2444 C C . ASP A 1 337 ? 19.280 23.357 -16.733 1.00 94.88 337 ASP A C 1
ATOM 2446 O O . ASP A 1 337 ? 18.856 24.506 -16.628 1.00 94.88 337 ASP A O 1
ATOM 2450 N N . LEU A 1 338 ? 19.175 22.465 -15.738 1.00 94.06 338 LEU A N 1
ATOM 2451 C CA . LEU A 1 338 ? 18.633 22.784 -14.408 1.00 94.06 338 LEU A CA 1
ATOM 2452 C C . LEU A 1 338 ? 19.461 23.860 -13.694 1.00 94.06 338 LEU A C 1
ATOM 2454 O O . LEU A 1 338 ? 18.907 24.842 -13.205 1.00 94.06 338 LEU A O 1
ATOM 2458 N N . GLU A 1 339 ? 20.791 23.724 -13.682 1.00 93.56 339 GLU A N 1
ATOM 2459 C CA . GLU A 1 339 ? 21.669 24.742 -13.095 1.00 93.56 339 GLU A CA 1
ATOM 2460 C C . GLU A 1 339 ? 21.505 26.095 -13.795 1.00 93.56 339 GLU A C 1
ATOM 2462 O O . GLU A 1 339 ? 21.445 27.132 -13.133 1.00 93.56 339 GLU A O 1
ATOM 2467 N N . ARG A 1 340 ? 21.440 26.098 -15.131 1.00 93.44 340 ARG A N 1
ATOM 2468 C CA . ARG A 1 340 ? 21.225 27.325 -15.901 1.00 93.44 340 ARG A CA 1
ATOM 2469 C C . ARG A 1 340 ? 19.909 27.987 -15.503 1.00 93.44 340 ARG A C 1
ATOM 2471 O O . ARG A 1 340 ? 19.924 29.164 -15.162 1.00 93.44 340 ARG A O 1
ATOM 2478 N N . ALA A 1 341 ? 18.818 27.223 -15.473 1.00 91.38 341 ALA A N 1
ATOM 2479 C CA . ALA A 1 341 ? 17.505 27.726 -15.086 1.00 91.38 341 ALA A CA 1
ATOM 2480 C C . ALA A 1 341 ? 17.505 28.306 -13.662 1.00 91.38 341 ALA A C 1
ATOM 2482 O O . ALA A 1 341 ? 16.978 29.393 -13.450 1.00 91.38 341 ALA A O 1
ATOM 2483 N N . ALA A 1 342 ? 18.154 27.638 -12.701 1.00 90.19 342 ALA A N 1
ATOM 2484 C CA . ALA A 1 342 ? 18.270 28.138 -11.330 1.00 90.19 342 ALA A CA 1
ATOM 2485 C C . ALA A 1 342 ? 19.047 29.465 -11.253 1.00 90.19 342 ALA A C 1
ATOM 2487 O O . ALA A 1 342 ? 18.648 30.385 -10.540 1.00 90.19 342 ALA A O 1
ATOM 2488 N N . ARG A 1 343 ? 20.147 29.587 -12.008 1.00 90.38 343 ARG A N 1
ATOM 2489 C CA . ARG A 1 343 ? 20.957 30.815 -12.064 1.00 90.38 343 ARG A CA 1
ATOM 2490 C C . ARG A 1 343 ? 20.242 31.964 -12.757 1.00 90.38 343 ARG A C 1
ATOM 2492 O O . ARG A 1 343 ? 20.445 33.110 -12.369 1.00 90.38 343 ARG A O 1
ATOM 2499 N N . ASP A 1 344 ? 19.472 31.669 -13.795 1.00 90.50 344 ASP A N 1
ATOM 2500 C CA . ASP A 1 344 ? 18.705 32.682 -14.507 1.00 90.50 344 ASP A CA 1
ATOM 2501 C C . ASP A 1 344 ? 17.568 33.192 -13.615 1.00 90.50 344 ASP A C 1
ATOM 2503 O O . ASP A 1 344 ? 17.503 34.398 -13.384 1.00 90.50 344 ASP A O 1
ATOM 2507 N N . ALA A 1 345 ? 16.814 32.292 -12.973 1.00 86.62 345 ALA A N 1
ATOM 2508 C CA . ALA A 1 345 ? 15.759 32.654 -12.025 1.00 86.62 345 ALA A CA 1
ATOM 2509 C C . ALA A 1 345 ? 16.263 33.494 -10.839 1.00 86.62 345 ALA A C 1
ATOM 2511 O O . ALA A 1 345 ? 15.600 34.438 -10.411 1.00 86.62 345 ALA A O 1
ATOM 2512 N N . ALA A 1 346 ? 17.466 33.201 -10.332 1.00 83.19 346 ALA A N 1
ATOM 2513 C CA . ALA A 1 346 ? 18.091 33.987 -9.268 1.00 83.19 346 ALA A CA 1
ATOM 2514 C C . ALA A 1 346 ? 18.451 35.425 -9.697 1.00 83.19 346 ALA A C 1
ATOM 2516 O O . ALA A 1 346 ? 18.557 36.307 -8.847 1.00 83.19 346 ALA A O 1
ATOM 2517 N N . LYS A 1 347 ? 18.653 35.680 -10.998 1.00 84.31 347 LYS A N 1
ATOM 2518 C CA . LYS A 1 347 ? 18.984 37.015 -11.528 1.00 84.31 347 LYS A CA 1
ATOM 2519 C C . LYS A 1 347 ? 17.749 37.840 -11.863 1.00 84.31 347 LYS A C 1
ATOM 2521 O O . LYS A 1 347 ? 17.780 39.058 -11.699 1.00 84.31 347 LYS A O 1
ATOM 2526 N N . SER A 1 348 ? 16.715 37.206 -12.408 1.00 82.25 348 SER A N 1
ATOM 2527 C CA . SER A 1 348 ? 15.512 37.881 -12.906 1.00 82.25 348 SER A CA 1
ATOM 2528 C C . SER A 1 348 ? 14.387 37.984 -11.879 1.00 82.25 348 SER A C 1
ATOM 2530 O O . SER A 1 348 ? 13.445 38.733 -12.127 1.00 82.25 348 SER A O 1
ATOM 2532 N N . ASP A 1 349 ? 14.485 37.284 -10.743 1.00 74.06 349 ASP A N 1
ATOM 2533 C CA . ASP A 1 349 ? 13.410 37.167 -9.742 1.00 74.06 349 ASP A CA 1
ATOM 2534 C C . ASP A 1 349 ? 12.105 36.594 -10.350 1.00 74.06 349 ASP A C 1
ATOM 2536 O O . ASP A 1 349 ? 11.000 36.873 -9.891 1.00 74.06 349 ASP A O 1
ATOM 2540 N N . ASP A 1 350 ? 12.229 35.798 -11.422 1.00 76.94 350 ASP A N 1
ATOM 2541 C CA . ASP A 1 350 ? 11.116 35.172 -12.160 1.00 76.94 350 ASP A CA 1
ATOM 2542 C C . ASP A 1 350 ? 10.857 33.708 -11.758 1.00 76.94 350 ASP A C 1
ATOM 2544 O O . ASP A 1 350 ? 10.053 33.005 -12.379 1.00 76.94 350 ASP A O 1
ATOM 2548 N N . GLY A 1 351 ? 11.528 33.246 -10.700 1.00 81.50 351 GLY A N 1
ATOM 2549 C CA . GLY A 1 351 ? 11.360 31.905 -10.160 1.00 81.50 351 GLY A CA 1
ATOM 2550 C C . GLY A 1 351 ? 9.972 31.671 -9.556 1.00 81.50 351 GLY A C 1
ATOM 2551 O O . GLY A 1 351 ? 9.276 32.584 -9.107 1.00 81.50 351 GLY A O 1
ATOM 2552 N N . PHE A 1 352 ? 9.566 30.400 -9.480 1.00 82.94 352 PHE A N 1
ATOM 2553 C CA . PHE A 1 352 ? 8.337 30.029 -8.782 1.00 82.94 352 PHE A CA 1
ATOM 2554 C C . PHE A 1 352 ? 8.488 30.258 -7.271 1.00 82.94 352 PHE A C 1
ATOM 2556 O O . PHE A 1 352 ? 9.190 29.521 -6.577 1.00 82.94 352 PHE A O 1
ATOM 2563 N N . THR A 1 353 ? 7.802 31.272 -6.746 1.00 82.69 353 THR A N 1
ATOM 2564 C CA . THR A 1 353 ? 7.795 31.559 -5.308 1.00 82.69 353 THR A CA 1
ATOM 2565 C C . THR A 1 353 ? 6.800 30.651 -4.589 1.00 82.69 353 THR A C 1
ATOM 2567 O O . THR A 1 353 ? 5.595 30.890 -4.621 1.00 82.69 353 THR A O 1
ATOM 2570 N N . PHE A 1 354 ? 7.301 29.617 -3.906 1.00 79.31 354 PHE A N 1
ATOM 2571 C CA . PHE A 1 354 ? 6.465 28.751 -3.062 1.00 79.31 354 PHE A CA 1
ATOM 2572 C C . PHE A 1 354 ? 5.984 29.461 -1.786 1.00 79.31 354 PHE A C 1
ATOM 2574 O O . PHE A 1 354 ? 4.867 29.238 -1.327 1.00 79.31 354 PHE A O 1
ATOM 2581 N N . TYR A 1 355 ? 6.822 30.323 -1.209 1.00 81.94 355 TYR A N 1
ATOM 2582 C CA . TYR A 1 355 ? 6.514 31.083 -0.002 1.00 81.94 355 TYR A CA 1
ATOM 2583 C C . TYR A 1 355 ? 7.293 32.398 0.009 1.00 81.94 355 TYR A C 1
ATOM 2585 O O . TYR A 1 355 ? 8.447 32.441 -0.413 1.00 81.94 355 TYR A O 1
ATOM 2593 N N . SER A 1 356 ? 6.671 33.462 0.513 1.00 82.69 356 SER A N 1
ATOM 2594 C CA . SER A 1 356 ? 7.300 34.771 0.685 1.00 82.69 356 SER A CA 1
ATOM 2595 C C . SER A 1 356 ? 6.848 35.402 1.996 1.00 82.69 356 SER A C 1
ATOM 2597 O O . SER A 1 356 ? 5.680 35.304 2.377 1.00 82.69 356 SER A O 1
ATOM 2599 N N . ARG A 1 357 ? 7.779 36.056 2.694 1.00 84.25 357 ARG A N 1
ATOM 2600 C CA . ARG A 1 357 ? 7.512 36.784 3.936 1.00 84.25 357 ARG A CA 1
ATOM 2601 C C . ARG A 1 357 ? 8.346 38.059 3.982 1.00 84.25 357 ARG A C 1
ATOM 2603 O O . ARG A 1 357 ? 9.570 37.995 4.009 1.00 84.25 357 ARG A O 1
ATOM 2610 N N . GLY A 1 358 ? 7.666 39.198 4.092 1.00 89.06 358 GLY A N 1
ATOM 2611 C CA . GLY A 1 358 ? 8.306 40.515 4.091 1.00 89.06 358 GLY A CA 1
ATOM 2612 C C . GLY A 1 358 ? 8.789 40.941 2.702 1.00 89.06 358 GLY A C 1
ATOM 2613 O O . GLY A 1 358 ? 8.399 40.353 1.696 1.00 89.06 358 GLY A O 1
ATOM 2614 N N . ASP A 1 359 ? 9.627 41.977 2.660 1.00 88.94 359 ASP A N 1
ATOM 2615 C CA . ASP A 1 359 ? 10.260 42.470 1.432 1.00 88.94 359 ASP A CA 1
ATOM 2616 C C . ASP A 1 359 ? 11.701 41.950 1.349 1.00 88.94 359 ASP A C 1
ATOM 2618 O O . ASP A 1 359 ? 12.643 42.547 1.879 1.00 88.94 359 ASP A O 1
ATOM 2622 N N . VAL A 1 360 ? 11.860 40.787 0.712 1.00 86.12 360 VAL A N 1
ATOM 2623 C CA . VAL A 1 360 ? 13.160 40.119 0.543 1.00 86.12 360 VAL A CA 1
ATOM 2624 C C . VAL A 1 360 ? 14.132 40.994 -0.252 1.00 86.12 360 VAL A C 1
ATOM 2626 O O . VAL A 1 360 ? 15.328 41.002 0.038 1.00 86.12 360 VAL A O 1
ATOM 2629 N N . LYS A 1 361 ? 13.631 41.778 -1.214 1.00 85.12 361 LYS A N 1
ATOM 2630 C CA . LYS A 1 361 ? 14.453 42.639 -2.067 1.00 85.12 361 LYS A CA 1
ATOM 2631 C C . LYS A 1 361 ? 15.043 43.798 -1.275 1.00 85.12 361 LYS A C 1
ATOM 2633 O O . LYS A 1 361 ? 16.252 44.015 -1.335 1.00 85.12 361 LYS A O 1
ATOM 2638 N N . ALA A 1 362 ? 14.219 44.497 -0.496 1.00 90.75 362 ALA A N 1
ATOM 2639 C CA . ALA A 1 362 ? 14.688 45.561 0.386 1.00 90.75 362 ALA A CA 1
ATOM 2640 C C . ALA A 1 362 ? 15.663 45.024 1.447 1.00 90.75 362 ALA A C 1
ATOM 2642 O O . ALA A 1 362 ? 16.716 45.619 1.677 1.00 90.75 362 ALA A O 1
ATOM 2643 N N . ALA A 1 363 ? 15.352 43.870 2.052 1.00 90.44 363 ALA A N 1
ATOM 2644 C CA . ALA A 1 363 ? 16.223 43.231 3.038 1.00 90.44 363 ALA A CA 1
ATOM 2645 C C . ALA A 1 363 ? 17.583 42.829 2.443 1.00 90.44 363 ALA A C 1
ATOM 2647 O O . ALA A 1 363 ? 18.613 43.048 3.077 1.00 90.44 363 ALA A O 1
ATOM 2648 N N . SER A 1 364 ? 17.595 42.290 1.220 1.00 87.56 364 SER A N 1
ATOM 2649 C CA . SER A 1 364 ? 18.824 41.946 0.503 1.00 87.56 364 SER A CA 1
ATOM 2650 C C . SER A 1 364 ? 19.659 43.193 0.200 1.00 87.56 364 SER A C 1
ATOM 2652 O O . SER A 1 364 ? 20.842 43.213 0.505 1.00 87.56 364 SER A O 1
ATOM 2654 N N . GLN A 1 365 ? 19.055 44.275 -0.308 1.00 90.00 365 GLN A N 1
ATOM 2655 C CA . GLN A 1 365 ? 19.773 45.523 -0.618 1.00 90.00 365 GLN A CA 1
ATOM 2656 C C . GLN A 1 365 ? 20.415 46.189 0.607 1.00 90.00 365 GLN A C 1
ATOM 2658 O O . GLN A 1 365 ? 21.445 46.846 0.477 1.00 90.00 365 GLN A O 1
ATOM 2663 N N . ALA A 1 366 ? 19.805 46.041 1.784 1.00 94.88 366 ALA A N 1
ATOM 2664 C CA . ALA A 1 366 ? 20.316 46.592 3.035 1.00 94.88 366 ALA A CA 1
ATOM 2665 C C . ALA A 1 366 ? 21.319 45.668 3.754 1.00 94.88 366 ALA A C 1
ATOM 2667 O O . ALA A 1 366 ? 21.857 46.047 4.797 1.00 94.88 366 ALA A O 1
ATOM 2668 N N . ALA A 1 367 ? 21.553 44.451 3.251 1.00 94.56 367 ALA A N 1
ATOM 2669 C CA . ALA A 1 367 ? 22.391 43.469 3.924 1.00 94.56 367 ALA A CA 1
ATOM 2670 C C . ALA A 1 367 ? 23.876 43.869 3.884 1.00 94.56 367 ALA A C 1
ATOM 2672 O O . ALA A 1 367 ? 24.429 44.202 2.842 1.00 94.56 367 ALA A O 1
ATOM 2673 N N . ALA A 1 368 ? 24.559 43.777 5.029 1.00 96.56 368 ALA A N 1
ATOM 2674 C CA . ALA A 1 368 ? 26.001 44.033 5.110 1.00 96.56 368 ALA A CA 1
ATOM 2675 C C . ALA A 1 368 ? 26.853 42.908 4.485 1.00 96.56 368 ALA A C 1
ATOM 2677 O O . ALA A 1 368 ? 28.024 43.115 4.175 1.00 96.56 368 ALA A O 1
ATOM 2678 N N . GLN A 1 369 ? 26.279 41.712 4.322 1.00 95.69 369 GLN A N 1
ATOM 2679 C CA . GLN A 1 369 ? 26.948 40.545 3.760 1.00 95.69 369 GLN A CA 1
ATOM 2680 C C . GLN A 1 369 ? 25.967 39.720 2.926 1.00 95.69 369 GLN A C 1
ATOM 2682 O O . GLN A 1 369 ? 24.854 39.434 3.365 1.00 95.69 369 GLN A O 1
ATOM 2687 N N . HIS A 1 370 ? 26.427 39.283 1.754 1.00 89.94 370 HIS A N 1
ATOM 2688 C CA . HIS A 1 370 ? 25.711 38.363 0.877 1.00 89.94 370 HIS A CA 1
ATOM 2689 C C . HIS A 1 370 ? 26.466 37.037 0.803 1.00 89.94 370 HIS A C 1
ATOM 2691 O O . HIS A 1 370 ? 27.686 37.021 0.634 1.00 89.94 370 HIS A O 1
ATOM 2697 N N . ILE A 1 371 ? 25.740 35.928 0.925 1.00 91.12 371 ILE A N 1
ATOM 2698 C CA . ILE A 1 371 ? 26.271 34.579 0.727 1.00 91.12 371 ILE A CA 1
ATOM 2699 C C . ILE A 1 371 ? 25.419 33.922 -0.350 1.00 91.12 371 ILE A C 1
ATOM 2701 O O . ILE A 1 371 ? 24.203 33.824 -0.204 1.00 91.12 371 ILE A O 1
ATOM 2705 N N . GLU A 1 372 ? 26.067 33.471 -1.417 1.00 87.25 372 GLU A N 1
ATOM 2706 C CA . GLU A 1 372 ? 25.438 32.705 -2.488 1.00 87.25 372 GLU A CA 1
ATOM 2707 C C . GLU A 1 372 ? 26.031 31.295 -2.504 1.00 87.25 372 GLU A C 1
ATOM 2709 O O . GLU A 1 372 ? 27.247 31.116 -2.402 1.00 87.25 372 GLU A O 1
ATOM 2714 N N . ALA A 1 373 ? 25.170 30.290 -2.635 1.00 91.62 373 ALA A N 1
ATOM 2715 C CA . ALA A 1 373 ? 25.573 28.902 -2.786 1.00 91.62 373 ALA A CA 1
ATOM 2716 C C . ALA A 1 373 ? 24.647 28.194 -3.778 1.00 91.62 373 ALA A C 1
ATOM 2718 O O . ALA A 1 373 ? 23.432 28.381 -3.752 1.00 91.62 373 ALA A O 1
ATOM 2719 N N . LEU A 1 374 ? 25.236 27.356 -4.634 1.00 89.56 374 L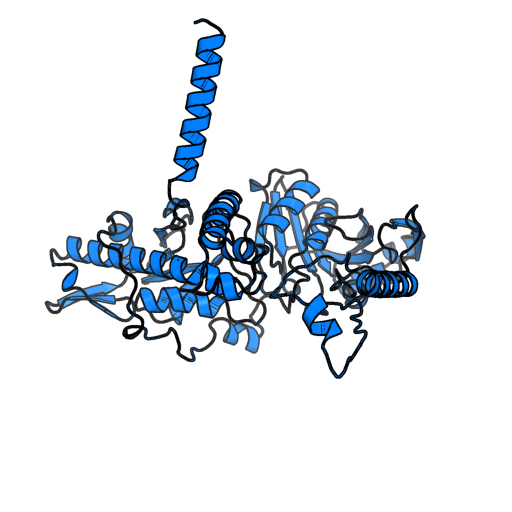EU A N 1
ATOM 2720 C CA . LEU A 1 374 ? 24.498 26.447 -5.503 1.00 89.56 374 LEU A CA 1
ATOM 2721 C C . LEU A 1 374 ? 24.546 25.042 -4.906 1.00 89.56 374 LEU A C 1
ATOM 2723 O O . LEU A 1 374 ? 25.622 24.464 -4.751 1.00 89.56 374 LEU A O 1
ATOM 2727 N N . TYR A 1 375 ? 23.373 24.483 -4.642 1.00 93.38 375 TYR A N 1
ATOM 2728 C CA . TYR A 1 375 ? 23.204 23.096 -4.228 1.00 93.38 375 TYR A CA 1
ATOM 2729 C C . TYR A 1 375 ? 22.694 22.281 -5.413 1.00 93.38 375 TYR A C 1
ATOM 2731 O O . TYR A 1 375 ? 22.004 22.815 -6.276 1.00 93.38 375 TYR A O 1
ATOM 2739 N N . ARG A 1 376 ? 23.069 21.002 -5.471 1.00 91.19 376 ARG A N 1
ATOM 2740 C CA . ARG A 1 376 ? 22.596 20.066 -6.495 1.00 91.19 376 ARG A CA 1
ATOM 2741 C C . ARG A 1 376 ? 22.214 18.749 -5.849 1.00 91.19 376 ARG A C 1
ATOM 2743 O O . ARG A 1 376 ? 22.923 18.277 -4.959 1.00 91.19 376 ARG A O 1
ATOM 2750 N N . ALA A 1 377 ? 21.153 18.136 -6.346 1.00 93.50 377 ALA A N 1
ATOM 2751 C CA . ALA A 1 377 ? 20.734 16.790 -6.001 1.00 93.50 377 ALA A CA 1
ATOM 2752 C C . ALA A 1 377 ? 20.741 15.917 -7.268 1.00 93.50 377 ALA A C 1
ATOM 2754 O O . ALA A 1 377 ? 20.104 16.279 -8.257 1.00 93.50 377 ALA A O 1
ATOM 2755 N N . PRO A 1 378 ? 21.453 14.774 -7.282 1.00 91.50 378 PRO A N 1
ATOM 2756 C CA . PRO A 1 378 ? 21.382 13.848 -8.404 1.00 91.50 378 PRO A CA 1
ATOM 2757 C C . PRO A 1 378 ? 20.056 13.078 -8.388 1.00 91.50 378 PRO A C 1
ATOM 2759 O O . PRO A 1 378 ? 19.362 13.018 -7.371 1.00 91.50 378 PRO A O 1
ATOM 2762 N N . TYR A 1 379 ? 19.762 12.397 -9.496 1.00 92.06 379 TYR A N 1
ATOM 2763 C CA . TYR A 1 379 ? 18.776 11.322 -9.481 1.00 92.06 379 TYR A CA 1
ATOM 2764 C C . TYR A 1 379 ? 19.172 10.262 -8.454 1.00 92.06 379 TYR A C 1
ATOM 2766 O O . TYR A 1 379 ? 20.331 9.843 -8.397 1.00 92.06 379 TYR A O 1
ATOM 2774 N N . LEU A 1 380 ? 18.205 9.822 -7.654 1.00 93.88 380 LEU A N 1
ATOM 2775 C CA . LEU A 1 380 ? 18.429 8.820 -6.619 1.00 93.88 380 LEU A CA 1
ATOM 2776 C C . LEU A 1 380 ? 17.435 7.674 -6.780 1.00 93.88 380 LEU A C 1
ATOM 2778 O O . LEU A 1 380 ? 16.223 7.893 -6.759 1.00 93.88 380 LEU A O 1
ATOM 2782 N N . ALA A 1 381 ? 17.971 6.463 -6.928 1.00 95.19 381 ALA A N 1
ATOM 2783 C CA . ALA A 1 381 ? 17.192 5.235 -6.883 1.00 95.19 381 ALA A CA 1
ATOM 2784 C C . ALA A 1 381 ? 16.737 4.957 -5.445 1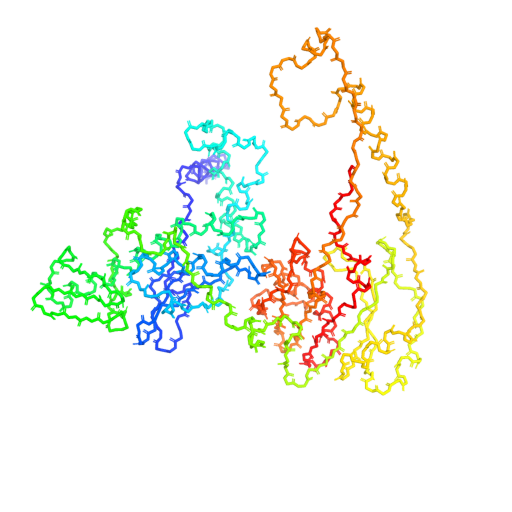.00 95.19 381 ALA A C 1
ATOM 2786 O O . ALA A 1 381 ? 17.463 5.216 -4.484 1.00 95.19 381 ALA A O 1
ATOM 2787 N N . HIS A 1 382 ? 15.550 4.391 -5.298 1.00 96.00 382 HIS A N 1
ATOM 2788 C CA . HIS A 1 382 ? 14.995 3.981 -4.017 1.00 96.00 382 HIS A CA 1
ATOM 2789 C C . HIS A 1 382 ? 15.754 2.798 -3.413 1.00 96.00 382 HIS A C 1
ATOM 2791 O O . HIS A 1 382 ? 15.835 2.694 -2.190 1.00 96.00 382 HIS A O 1
ATOM 2797 N N . ALA A 1 383 ? 16.291 1.920 -4.271 1.00 95.12 383 ALA A N 1
ATOM 2798 C CA . ALA A 1 383 ? 17.140 0.787 -3.903 1.00 95.12 383 ALA A CA 1
ATOM 2799 C C . ALA A 1 383 ? 16.568 -0.053 -2.740 1.00 95.12 383 ALA A C 1
ATOM 2801 O O . ALA A 1 383 ? 17.263 -0.366 -1.770 1.00 95.12 383 ALA A O 1
ATOM 2802 N N . ALA A 1 384 ? 15.281 -0.411 -2.830 1.00 95.00 384 ALA A N 1
ATOM 2803 C CA . ALA A 1 384 ? 14.635 -1.271 -1.845 1.00 95.00 384 ALA A CA 1
ATOM 2804 C C . ALA A 1 384 ? 15.358 -2.627 -1.731 1.00 95.00 384 ALA A C 1
ATOM 2806 O O . ALA A 1 384 ? 15.924 -3.146 -2.697 1.00 95.00 384 ALA A O 1
ATOM 2807 N N . MET A 1 385 ? 15.341 -3.222 -0.534 1.00 95.19 385 MET A N 1
ATOM 2808 C CA . MET A 1 385 ? 16.010 -4.507 -0.312 1.00 95.19 385 MET A CA 1
ATOM 2809 C C . MET A 1 385 ? 15.341 -5.627 -1.107 1.00 95.19 385 MET A C 1
ATOM 2811 O O . MET A 1 385 ? 16.042 -6.418 -1.734 1.00 95.19 385 MET A O 1
ATOM 2815 N N . GLU A 1 386 ? 14.008 -5.669 -1.123 1.00 96.94 386 GLU A N 1
ATOM 2816 C CA . GLU A 1 386 ? 13.238 -6.545 -2.007 1.00 96.94 386 GLU A CA 1
ATOM 2817 C C . GLU A 1 386 ? 13.121 -5.910 -3.404 1.00 96.94 386 GLU A C 1
ATOM 2819 O O . GLU A 1 386 ? 12.424 -4.894 -3.534 1.00 96.94 386 GLU A O 1
ATOM 2824 N N . PRO A 1 387 ? 13.711 -6.526 -4.450 1.00 96.38 387 PRO A N 1
ATOM 2825 C CA . PRO A 1 387 ? 13.563 -6.047 -5.816 1.00 96.38 387 PRO A CA 1
ATOM 2826 C C . PRO A 1 387 ? 12.106 -6.036 -6.280 1.00 96.38 387 PRO A C 1
ATOM 2828 O O . PRO A 1 387 ? 11.245 -6.765 -5.760 1.00 96.38 387 PRO A O 1
ATOM 2831 N N . ILE A 1 388 ? 11.823 -5.225 -7.294 1.00 97.94 388 ILE A N 1
ATOM 2832 C CA . ILE A 1 388 ? 10.486 -5.137 -7.878 1.00 97.94 388 ILE A CA 1
ATOM 2833 C C . ILE A 1 388 ? 10.008 -6.506 -8.368 1.00 97.94 388 ILE A C 1
ATOM 2835 O O . ILE A 1 388 ? 10.710 -7.251 -9.053 1.00 97.94 388 ILE A O 1
ATOM 2839 N N . ASN A 1 389 ? 8.793 -6.860 -7.952 1.00 98.44 389 ASN A N 1
ATOM 2840 C CA . ASN A 1 389 ? 8.167 -8.132 -8.269 1.00 98.44 389 ASN A CA 1
ATOM 2841 C C . ASN A 1 389 ? 6.641 -8.024 -8.195 1.00 98.44 389 ASN A C 1
ATOM 2843 O O . ASN A 1 389 ? 6.100 -7.186 -7.470 1.00 98.44 389 ASN A O 1
ATOM 2847 N N . CYS A 1 390 ? 5.957 -8.889 -8.938 1.00 98.81 390 CYS A N 1
ATOM 2848 C CA . CYS A 1 390 ? 4.512 -9.087 -8.856 1.00 98.81 390 CYS A CA 1
ATOM 2849 C C . CYS A 1 390 ? 4.171 -10.487 -9.357 1.00 98.81 390 CYS A C 1
ATOM 2851 O O . CYS A 1 390 ? 4.678 -10.919 -10.393 1.00 98.81 390 CYS A O 1
ATOM 2853 N N . THR A 1 391 ? 3.298 -11.191 -8.640 1.00 98.88 391 THR A N 1
ATOM 2854 C CA . THR A 1 391 ? 2.684 -12.418 -9.158 1.00 98.88 391 THR A CA 1
ATOM 2855 C C . THR A 1 391 ? 1.321 -12.085 -9.729 1.00 98.88 391 THR A C 1
ATOM 2857 O O . THR A 1 391 ? 0.522 -11.457 -9.044 1.00 98.88 391 THR A O 1
ATOM 2860 N N . ALA A 1 392 ? 1.040 -12.524 -10.951 1.00 98.88 392 ALA A N 1
ATOM 2861 C CA . ALA A 1 392 ? -0.242 -12.304 -11.607 1.00 98.88 392 ALA A CA 1
ATOM 2862 C C . ALA A 1 392 ? -0.797 -13.607 -12.191 1.00 98.88 392 ALA A C 1
ATOM 2864 O O . ALA A 1 392 ? -0.050 -14.482 -12.636 1.00 98.88 392 ALA A O 1
ATOM 2865 N N . GLN A 1 393 ? -2.120 -13.726 -12.207 1.00 98.81 393 GLN A N 1
ATOM 2866 C CA . GLN A 1 393 ? -2.850 -14.788 -12.884 1.00 98.81 393 GLN A CA 1
ATOM 2867 C C . GLN A 1 393 ? -4.051 -14.181 -13.604 1.00 98.81 393 GLN A C 1
ATOM 2869 O O . GLN A 1 393 ? -4.841 -13.477 -12.986 1.00 98.81 393 GLN A O 1
ATOM 2874 N N . VAL A 1 394 ? -4.200 -14.481 -14.895 1.00 98.69 394 VAL A N 1
ATOM 2875 C CA . VAL A 1 394 ? -5.395 -14.135 -15.674 1.00 98.69 394 VAL A CA 1
ATOM 2876 C C . VAL A 1 394 ? -6.090 -15.429 -16.062 1.00 98.69 394 VAL A C 1
ATOM 2878 O O . VAL A 1 394 ? -5.517 -16.248 -16.779 1.00 98.69 394 VAL A O 1
ATOM 2881 N N . LYS A 1 395 ? -7.301 -15.650 -15.552 1.00 98.00 395 LYS A N 1
ATOM 2882 C CA . LYS A 1 395 ? -8.046 -16.895 -15.748 1.00 98.00 395 LYS A CA 1
ATOM 2883 C C . LYS A 1 395 ? -9.547 -16.624 -15.725 1.00 98.00 395 LYS A C 1
ATOM 2885 O O . LYS A 1 395 ? -10.032 -15.956 -14.822 1.00 98.00 395 LYS A O 1
ATOM 2890 N N . ASP A 1 396 ? -10.277 -17.165 -16.699 1.00 96.69 396 ASP A N 1
ATOM 2891 C CA . ASP A 1 396 ? -11.748 -17.130 -16.756 1.00 96.69 396 ASP A CA 1
ATOM 2892 C C . ASP A 1 396 ? -12.344 -15.714 -16.605 1.00 96.69 396 ASP A C 1
ATOM 2894 O O . ASP A 1 396 ? -13.315 -15.499 -15.881 1.00 96.69 396 ASP A O 1
ATOM 2898 N N . GLY A 1 397 ? -11.723 -14.723 -17.259 1.00 95.56 397 GLY A N 1
ATOM 2899 C CA . GLY A 1 397 ? -12.141 -13.317 -17.187 1.00 95.56 397 GLY A CA 1
ATOM 2900 C C . GLY A 1 397 ? -11.841 -12.626 -15.853 1.00 95.56 397 GLY A C 1
ATOM 2901 O O . GLY A 1 397 ? -12.313 -11.515 -15.639 1.00 95.56 397 GLY A O 1
ATOM 2902 N N . LYS A 1 398 ? -11.066 -13.261 -14.966 1.00 98.38 398 LYS A N 1
ATOM 2903 C CA . LYS A 1 398 ? -10.630 -12.719 -13.675 1.00 98.38 398 LYS A CA 1
ATOM 2904 C C . LYS A 1 398 ? -9.126 -12.514 -13.641 1.00 98.38 398 LYS A C 1
ATOM 2906 O O . LYS A 1 398 ? -8.374 -13.219 -14.321 1.00 98.38 398 LYS A O 1
ATOM 2911 N N . VAL A 1 399 ? -8.703 -11.562 -12.819 1.00 98.75 399 VAL A N 1
ATOM 2912 C CA . VAL A 1 399 ? -7.293 -11.256 -12.587 1.00 98.75 399 VAL A CA 1
ATOM 2913 C C . VAL A 1 399 ? -7.012 -11.297 -11.095 1.00 98.75 399 VAL A C 1
ATOM 2915 O O . VAL A 1 399 ? -7.596 -10.535 -10.330 1.00 98.75 399 VAL A O 1
ATOM 2918 N N . ASP A 1 400 ? -6.077 -12.143 -10.689 1.00 98.56 400 ASP A N 1
ATOM 2919 C CA . ASP A 1 400 ? -5.534 -12.147 -9.335 1.00 98.56 400 ASP A CA 1
ATOM 2920 C C . ASP A 1 400 ? -4.102 -11.617 -9.384 1.00 98.56 400 ASP A C 1
ATOM 2922 O O . ASP A 1 400 ? -3.273 -12.119 -10.150 1.00 98.56 400 ASP A O 1
ATOM 2926 N N . ILE A 1 401 ? -3.802 -10.605 -8.567 1.00 98.56 401 ILE A N 1
ATOM 2927 C CA . ILE A 1 401 ? -2.437 -10.099 -8.393 1.00 98.56 401 ILE A CA 1
ATOM 2928 C C . ILE A 1 401 ? -2.007 -10.179 -6.930 1.00 98.56 401 ILE A C 1
ATOM 2930 O O . ILE A 1 401 ? -2.755 -9.812 -6.027 1.00 98.56 401 ILE A O 1
ATOM 2934 N N . TRP A 1 402 ? -0.770 -10.609 -6.696 1.00 98.56 402 TRP A N 1
ATOM 2935 C CA . TRP A 1 402 ? -0.082 -10.520 -5.412 1.00 98.56 402 TRP A CA 1
ATOM 2936 C C . TRP A 1 402 ? 1.100 -9.577 -5.574 1.00 98.56 402 TRP A C 1
ATOM 2938 O O . TRP A 1 402 ? 2.050 -9.887 -6.301 1.00 98.56 402 TRP A O 1
ATOM 2948 N N . ALA A 1 403 ? 1.027 -8.419 -4.925 1.00 98.00 403 ALA A N 1
ATOM 2949 C CA . ALA A 1 403 ? 1.981 -7.342 -5.143 1.00 98.00 403 ALA A CA 1
ATOM 2950 C C . ALA A 1 403 ? 2.378 -6.661 -3.825 1.00 98.00 403 ALA A C 1
ATOM 2952 O O . ALA A 1 403 ? 1.498 -6.271 -3.047 1.00 98.00 403 ALA A O 1
ATOM 2953 N N . PRO A 1 404 ? 3.680 -6.396 -3.610 1.00 97.25 404 PRO A N 1
ATOM 2954 C CA . PRO A 1 404 ? 4.120 -5.443 -2.605 1.00 97.25 404 PRO A CA 1
ATOM 2955 C C . PRO A 1 404 ? 3.878 -4.033 -3.152 1.00 97.25 404 PRO A C 1
ATOM 2957 O O . PRO A 1 404 ? 4.770 -3.418 -3.732 1.00 97.25 404 PRO A O 1
ATOM 2960 N N . THR A 1 405 ? 2.648 -3.530 -3.043 1.00 97.12 405 THR A N 1
ATOM 2961 C CA . THR A 1 405 ? 2.267 -2.201 -3.549 1.00 97.12 405 THR A CA 1
ATOM 2962 C C . THR A 1 405 ? 1.831 -1.268 -2.424 1.00 97.12 405 THR A C 1
ATOM 2964 O O . THR A 1 405 ? 1.204 -1.674 -1.443 1.00 97.12 405 THR A O 1
ATOM 2967 N N . GLN A 1 406 ? 2.170 0.010 -2.568 1.00 96.69 406 GLN A N 1
ATOM 2968 C CA . GLN A 1 406 ? 1.652 1.099 -1.748 1.00 96.69 406 GLN A CA 1
ATOM 2969 C C . GLN A 1 406 ? 0.338 1.660 -2.306 1.00 96.69 406 GLN A C 1
ATOM 2971 O O . GLN A 1 406 ? -0.349 2.378 -1.586 1.00 96.69 406 GLN A O 1
ATOM 2976 N N . ALA A 1 407 ? -0.021 1.344 -3.552 1.00 95.75 407 ALA A N 1
ATOM 2977 C CA . ALA A 1 407 ? -1.149 1.925 -4.273 1.00 95.75 407 ALA A CA 1
ATOM 2978 C C . ALA A 1 407 ? -2.090 0.843 -4.847 1.00 95.75 407 ALA A C 1
ATOM 2980 O O . ALA A 1 407 ? -2.226 0.715 -6.067 1.00 95.75 407 ALA A O 1
ATOM 2981 N N . PRO A 1 408 ? -2.776 0.058 -3.991 1.00 95.56 408 PRO A N 1
ATOM 2982 C CA . PRO A 1 408 ? -3.630 -1.046 -4.435 1.00 95.56 408 PRO A CA 1
ATOM 2983 C C . PRO A 1 408 ? -4.751 -0.618 -5.394 1.00 95.56 408 PRO A C 1
ATOM 2985 O O . PRO A 1 408 ? -5.103 -1.385 -6.285 1.00 95.56 408 PRO A O 1
ATOM 2988 N N . GLY A 1 409 ? -5.290 0.601 -5.253 1.00 92.56 409 GLY A N 1
ATOM 2989 C CA . GLY A 1 409 ? -6.308 1.124 -6.173 1.00 92.56 409 GLY A CA 1
ATOM 2990 C C . GLY A 1 409 ? -5.781 1.295 -7.602 1.00 92.56 409 GLY A C 1
ATOM 2991 O O . GLY A 1 409 ? -6.399 0.819 -8.550 1.00 92.56 409 GLY A O 1
ATOM 2992 N N . PHE A 1 410 ? -4.597 1.893 -7.761 1.00 95.31 410 PHE A N 1
ATOM 2993 C CA . PHE A 1 410 ? -3.968 2.033 -9.077 1.00 95.31 410 PHE A CA 1
ATOM 2994 C C . PHE A 1 410 ? -3.488 0.688 -9.631 1.00 95.31 410 PHE A C 1
ATOM 2996 O O . PHE A 1 410 ? -3.617 0.448 -10.829 1.00 95.31 410 PHE A O 1
ATOM 3003 N N . ALA A 1 411 ? -3.011 -0.216 -8.768 1.00 97.62 411 ALA A N 1
ATOM 3004 C CA . ALA A 1 411 ? -2.620 -1.568 -9.166 1.00 97.62 411 ALA A CA 1
ATOM 3005 C C . ALA A 1 411 ? -3.812 -2.353 -9.739 1.00 97.62 411 ALA A C 1
ATOM 3007 O O . ALA A 1 411 ? -3.684 -3.018 -10.765 1.00 97.62 411 ALA A O 1
ATOM 3008 N N . ARG A 1 412 ? -4.990 -2.226 -9.116 1.00 97.12 412 ARG A N 1
ATOM 3009 C CA . ARG A 1 412 ? -6.248 -2.796 -9.612 1.00 97.12 412 ARG A CA 1
ATOM 3010 C C . ARG A 1 412 ? -6.634 -2.219 -10.975 1.00 97.12 412 ARG A C 1
ATOM 3012 O O . ARG A 1 412 ? -6.903 -2.980 -11.900 1.00 97.12 412 ARG A O 1
ATOM 3019 N N . ALA A 1 413 ? -6.620 -0.892 -11.107 1.00 96.31 413 ALA A N 1
ATOM 3020 C CA . ALA A 1 413 ? -7.015 -0.200 -12.333 1.00 96.31 413 ALA A CA 1
ATOM 3021 C C . ALA A 1 413 ? -6.108 -0.546 -13.527 1.00 96.31 413 ALA A C 1
ATOM 3023 O O . ALA A 1 413 ? -6.601 -0.849 -14.618 1.00 96.31 413 ALA A O 1
ATOM 3024 N N . ILE A 1 414 ? -4.782 -0.562 -13.335 1.00 98.38 414 ILE A N 1
ATOM 3025 C CA . ILE A 1 414 ? -3.856 -0.934 -14.412 1.00 98.38 414 ILE A CA 1
ATOM 3026 C C . ILE A 1 414 ? -3.985 -2.417 -14.775 1.00 98.38 414 ILE A C 1
ATOM 3028 O O . ILE A 1 414 ? -3.973 -2.749 -15.957 1.00 98.38 414 ILE A O 1
ATOM 3032 N N . ALA A 1 415 ? -4.178 -3.307 -13.794 1.00 98.69 415 ALA A N 1
ATOM 3033 C CA . ALA A 1 415 ? -4.398 -4.728 -14.049 1.00 98.69 415 ALA A CA 1
ATOM 3034 C C . ALA A 1 415 ? -5.670 -4.970 -14.878 1.00 98.69 415 ALA A C 1
ATOM 3036 O O . ALA A 1 415 ? -5.624 -5.704 -15.864 1.00 98.69 415 ALA A O 1
ATOM 3037 N N . ALA A 1 416 ? -6.772 -4.300 -14.527 1.00 98.50 416 ALA A N 1
ATOM 3038 C CA . ALA A 1 416 ? -8.033 -4.356 -15.264 1.00 98.50 416 ALA A CA 1
ATOM 3039 C C . ALA A 1 416 ? -7.857 -3.878 -16.712 1.00 98.50 416 ALA A C 1
ATOM 3041 O O . ALA A 1 416 ? -8.225 -4.575 -17.658 1.00 98.50 416 ALA A O 1
ATOM 3042 N N . THR A 1 417 ? -7.208 -2.721 -16.875 1.00 98.38 417 THR A N 1
ATOM 3043 C CA . THR A 1 417 ? -6.939 -2.106 -18.181 1.00 98.38 417 THR A CA 1
ATOM 3044 C C . THR A 1 417 ? -6.109 -3.025 -19.075 1.00 98.38 417 THR A C 1
ATOM 3046 O O . THR A 1 417 ? -6.466 -3.243 -20.229 1.00 98.38 417 THR A O 1
ATOM 3049 N N . VAL A 1 418 ? -5.018 -3.594 -18.551 1.00 98.38 418 VAL A N 1
ATOM 3050 C CA . VAL A 1 418 ? -4.122 -4.466 -19.327 1.00 98.38 418 VAL A CA 1
ATOM 3051 C C . VAL A 1 418 ? -4.786 -5.796 -19.684 1.00 98.38 418 VAL A C 1
ATOM 3053 O O . VAL A 1 418 ? -4.577 -6.300 -20.785 1.00 98.38 418 VAL A O 1
ATOM 3056 N N . ALA A 1 419 ? -5.587 -6.366 -18.782 1.00 98.19 419 ALA A N 1
ATOM 3057 C CA . ALA A 1 419 ? -6.311 -7.610 -19.040 1.00 98.19 419 ALA A CA 1
ATOM 3058 C C . ALA A 1 419 ? -7.585 -7.423 -19.880 1.00 98.19 419 ALA A C 1
ATOM 3060 O O . ALA A 1 419 ? -8.141 -8.414 -20.351 1.00 98.19 419 ALA A O 1
ATOM 3061 N N . GLY A 1 420 ? -8.053 -6.186 -20.074 1.00 97.94 420 GLY A N 1
ATOM 3062 C CA . GLY A 1 420 ? -9.304 -5.903 -20.778 1.00 97.94 420 GLY A CA 1
ATOM 3063 C C . GLY A 1 420 ? -10.544 -6.391 -20.022 1.00 97.94 420 GLY A C 1
ATOM 3064 O O . GLY A 1 420 ? -11.507 -6.830 -20.646 1.00 97.94 420 GLY A O 1
ATOM 3065 N N . VAL A 1 421 ? -10.516 -6.345 -18.686 1.00 98.50 421 VAL A N 1
ATOM 3066 C CA . VAL A 1 421 ? -11.616 -6.780 -17.804 1.00 98.50 421 VAL A CA 1
ATOM 3067 C C . VAL A 1 421 ? -12.130 -5.603 -16.968 1.00 98.50 421 VAL A C 1
ATOM 3069 O O . VAL A 1 421 ? -11.396 -4.631 -16.776 1.00 98.50 421 VAL A O 1
ATOM 3072 N N . PRO A 1 422 ? -13.370 -5.644 -16.448 1.00 98.00 422 PRO A N 1
ATOM 3073 C CA . PRO A 1 422 ? -13.819 -4.640 -15.488 1.00 98.00 422 PRO A CA 1
ATOM 3074 C C . PRO A 1 422 ? -13.025 -4.739 -14.173 1.00 98.00 422 PRO A C 1
ATOM 3076 O O . PRO A 1 422 ? -12.549 -5.807 -13.792 1.00 98.00 422 PRO A O 1
ATOM 3079 N N . GLU A 1 423 ? -12.876 -3.625 -13.450 1.00 95.81 423 GLU A N 1
ATOM 3080 C CA . GLU A 1 423 ? -12.074 -3.604 -12.217 1.00 95.81 423 GLU A CA 1
ATOM 3081 C C . GLU A 1 423 ? -12.602 -4.541 -11.114 1.00 95.81 423 GLU A C 1
ATOM 3083 O O . GLU A 1 423 ? -11.841 -4.980 -10.254 1.00 95.81 423 GLU A O 1
ATOM 3088 N N . ASP A 1 424 ? -13.901 -4.835 -11.071 1.00 95.56 424 ASP A N 1
ATOM 3089 C CA . ASP A 1 424 ? -14.498 -5.781 -10.115 1.00 95.56 424 ASP A CA 1
ATOM 3090 C C . ASP A 1 424 ? -14.124 -7.247 -10.389 1.00 95.56 424 ASP A C 1
ATOM 3092 O O . ASP A 1 424 ? -14.236 -8.077 -9.489 1.00 95.56 424 ASP A O 1
ATOM 3096 N N . ALA A 1 425 ? -13.589 -7.549 -11.574 1.00 97.88 425 ALA A N 1
ATOM 3097 C CA . ALA A 1 425 ? -12.985 -8.836 -11.895 1.00 97.88 425 ALA A CA 1
ATOM 3098 C C . ALA A 1 425 ? -11.519 -8.956 -11.431 1.00 97.88 425 ALA A C 1
ATOM 3100 O O . ALA A 1 425 ? -10.897 -10.002 -11.639 1.00 97.88 425 ALA A O 1
ATOM 3101 N N . VAL A 1 426 ? -10.960 -7.906 -10.815 1.00 98.19 426 VAL A N 1
ATOM 3102 C CA . VAL A 1 426 ? -9.576 -7.873 -10.328 1.00 98.19 426 VAL A CA 1
ATOM 3103 C C . VAL A 1 426 ? -9.525 -7.963 -8.806 1.00 98.19 426 VAL A C 1
ATOM 3105 O O . VAL A 1 426 ? -10.065 -7.105 -8.105 1.00 98.19 426 VAL A O 1
ATOM 3108 N N . THR A 1 427 ? -8.791 -8.952 -8.301 1.00 97.25 427 THR A N 1
ATOM 3109 C CA . THR A 1 427 ? -8.478 -9.110 -6.877 1.00 97.25 427 THR A CA 1
ATOM 3110 C C . THR A 1 427 ? -7.022 -8.739 -6.619 1.00 97.25 427 THR A C 1
ATOM 3112 O O . THR A 1 427 ? -6.106 -9.283 -7.240 1.00 97.25 427 THR A O 1
ATOM 3115 N N . VAL A 1 428 ? -6.795 -7.818 -5.676 1.00 97.38 428 VAL A N 1
ATOM 3116 C CA . VAL A 1 428 ? -5.449 -7.391 -5.265 1.00 97.38 428 VAL A CA 1
ATOM 3117 C C . VAL A 1 428 ? -5.115 -7.934 -3.881 1.00 97.38 428 VAL A C 1
ATOM 3119 O O . VAL A 1 428 ? -5.704 -7.537 -2.877 1.00 97.38 428 VAL A O 1
ATOM 3122 N N . HIS A 1 429 ? -4.106 -8.793 -3.817 1.00 96.94 429 HIS A N 1
ATOM 3123 C CA . HIS A 1 429 ? -3.521 -9.295 -2.583 1.00 96.94 429 HIS A CA 1
ATOM 3124 C C . HIS A 1 429 ? -2.254 -8.497 -2.253 1.00 96.94 429 HIS A C 1
ATOM 3126 O O . HIS A 1 429 ? -1.176 -8.749 -2.796 1.00 96.94 429 HIS A O 1
ATOM 3132 N N . VAL A 1 430 ? -2.378 -7.515 -1.360 1.00 96.50 430 VAL A N 1
ATOM 3133 C CA . VAL A 1 430 ? -1.226 -6.729 -0.897 1.00 96.50 430 VAL A CA 1
ATOM 3134 C C . VAL A 1 430 ? -0.382 -7.583 0.051 1.00 96.50 430 VAL A C 1
ATOM 3136 O O . VAL A 1 430 ? -0.86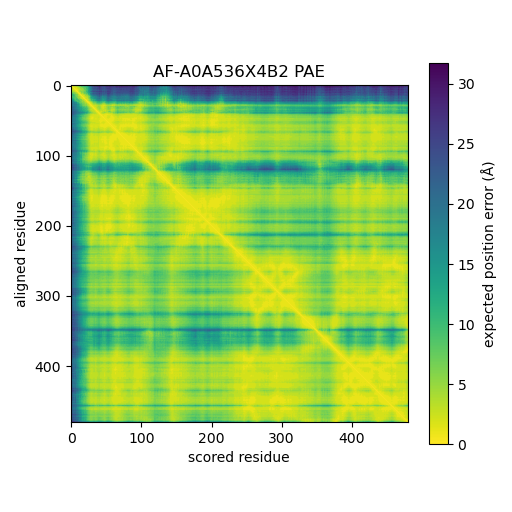2 -8.009 1.100 1.00 96.50 430 VAL A O 1
ATOM 3139 N N . THR A 1 431 ? 0.869 -7.848 -0.321 1.00 96.81 431 THR A N 1
ATOM 3140 C CA . THR A 1 431 ? 1.844 -8.567 0.520 1.00 96.81 431 THR A CA 1
ATOM 3141 C C . THR A 1 431 ? 2.611 -7.598 1.420 1.00 96.81 431 THR A C 1
ATOM 3143 O O . THR A 1 431 ? 2.450 -6.382 1.303 1.00 96.81 431 THR A O 1
ATOM 3146 N N . TYR A 1 432 ? 3.493 -8.098 2.294 1.00 96.50 432 TYR A N 1
ATOM 3147 C CA . TYR A 1 432 ? 4.517 -7.222 2.872 1.00 96.50 432 TYR A CA 1
ATOM 3148 C C . TYR A 1 432 ? 5.461 -6.701 1.789 1.00 96.50 432 TYR A C 1
ATOM 3150 O O . TYR A 1 432 ? 5.675 -7.366 0.774 1.00 96.50 432 TYR A O 1
ATOM 3158 N N . LEU A 1 433 ? 6.020 -5.514 2.034 1.00 96.06 433 LEU A N 1
ATOM 3159 C CA . LEU A 1 433 ? 7.006 -4.861 1.176 1.00 96.06 433 LEU A CA 1
ATOM 3160 C C . LEU A 1 433 ? 8.380 -4.921 1.852 1.00 96.06 433 LEU A C 1
ATOM 3162 O O . LEU A 1 433 ? 8.528 -4.468 2.989 1.00 96.06 433 LEU A O 1
ATOM 3166 N N . GLY A 1 434 ? 9.409 -5.396 1.153 1.00 96.12 434 GLY A N 1
ATOM 3167 C CA . GLY A 1 434 ? 10.803 -5.323 1.609 1.00 96.12 434 GLY A CA 1
ATOM 3168 C C . GLY A 1 434 ? 11.446 -3.966 1.309 1.00 96.12 434 GLY A C 1
ATOM 3169 O O . GLY A 1 434 ? 12.540 -3.897 0.748 1.00 96.12 434 GLY A O 1
ATOM 3170 N N . GLY A 1 435 ? 10.744 -2.887 1.661 1.00 94.50 435 GLY A N 1
ATOM 3171 C CA . GLY A 1 435 ? 11.077 -1.505 1.310 1.00 94.50 435 GLY A CA 1
ATOM 3172 C C . GLY A 1 435 ? 10.238 -0.972 0.145 1.00 94.50 435 GLY A C 1
ATOM 3173 O O . GLY A 1 435 ? 9.854 -1.710 -0.762 1.00 94.50 435 GLY A O 1
ATOM 3174 N N . GLY A 1 436 ? 9.931 0.324 0.193 1.00 91.81 436 GLY A N 1
ATOM 3175 C CA . GLY A 1 436 ? 9.151 1.016 -0.838 1.00 91.81 436 GLY A CA 1
ATOM 3176 C C . GLY A 1 436 ? 9.714 2.398 -1.136 1.00 91.81 436 GLY A C 1
ATOM 3177 O O . GLY A 1 436 ? 10.033 2.684 -2.280 1.00 91.81 436 GLY A O 1
ATOM 3178 N N . PHE A 1 437 ? 9.877 3.236 -0.104 1.00 92.12 437 PHE A N 1
ATOM 3179 C CA . PHE A 1 437 ? 10.500 4.572 -0.169 1.00 92.12 437 PHE A CA 1
ATOM 3180 C C . PHE A 1 437 ? 9.905 5.550 -1.203 1.00 92.12 437 PHE A C 1
ATOM 3182 O O . PHE A 1 437 ? 10.449 6.633 -1.384 1.00 92.12 437 PHE A O 1
ATOM 3189 N N . GLY A 1 438 ? 8.783 5.201 -1.838 1.00 91.62 438 GLY A N 1
ATOM 3190 C CA . GLY A 1 438 ? 8.213 5.925 -2.976 1.00 91.62 438 GLY A CA 1
ATOM 3191 C C . GLY A 1 438 ? 8.028 5.031 -4.202 1.00 91.62 438 GLY A C 1
ATOM 3192 O O . GLY A 1 438 ? 6.945 5.036 -4.773 1.00 91.62 438 GLY A O 1
ATOM 3193 N N . ARG A 1 439 ? 8.999 4.164 -4.524 1.00 94.62 439 ARG A N 1
ATOM 3194 C CA . ARG A 1 439 ? 9.006 3.307 -5.728 1.00 94.62 439 ARG A CA 1
ATOM 3195 C C . ARG A 1 439 ? 7.737 2.486 -5.936 1.00 94.62 439 ARG A C 1
ATOM 3197 O O . ARG A 1 439 ? 7.318 2.255 -7.065 1.00 94.62 439 ARG A O 1
ATOM 3204 N N . ARG A 1 440 ? 7.153 1.974 -4.849 1.00 95.69 440 ARG A N 1
ATOM 3205 C CA . ARG A 1 440 ? 5.985 1.074 -4.891 1.00 95.69 440 ARG A CA 1
ATOM 3206 C C . ARG A 1 440 ? 4.646 1.826 -4.885 1.00 95.69 440 ARG A C 1
ATOM 3208 O O . ARG A 1 440 ? 3.603 1.190 -4.713 1.00 95.69 440 ARG A O 1
ATOM 3215 N N . LEU A 1 441 ? 4.672 3.157 -5.028 1.00 94.69 441 LEU A N 1
ATOM 3216 C CA . LEU A 1 441 ? 3.511 3.969 -5.413 1.00 94.69 441 LEU A CA 1
ATOM 3217 C C . LEU A 1 441 ? 3.209 3.822 -6.907 1.00 94.69 441 LEU A C 1
ATOM 3219 O O . LEU A 1 441 ? 2.038 3.841 -7.285 1.00 94.69 441 LEU A O 1
ATOM 3223 N N . ASP A 1 442 ? 4.247 3.629 -7.721 1.00 95.94 442 ASP A N 1
ATOM 3224 C CA . ASP A 1 442 ? 4.114 3.284 -9.130 1.00 95.94 442 ASP A CA 1
ATOM 3225 C C . ASP A 1 442 ? 3.612 1.845 -9.295 1.00 95.94 442 ASP A C 1
ATOM 3227 O O . ASP A 1 442 ? 3.761 0.991 -8.414 1.00 95.94 442 ASP A O 1
ATOM 3231 N N . VAL A 1 443 ? 2.957 1.584 -10.427 1.00 97.31 443 VAL A N 1
ATOM 3232 C CA . VAL A 1 443 ? 2.249 0.319 -10.707 1.00 97.31 443 VAL A CA 1
ATOM 3233 C C . VAL A 1 443 ? 2.598 -0.263 -12.077 1.00 97.31 443 VAL A C 1
ATOM 3235 O O . VAL A 1 443 ? 1.946 -1.185 -12.567 1.00 97.31 443 VAL A O 1
ATOM 3238 N N . ASP A 1 444 ? 3.657 0.256 -12.686 1.00 97.69 444 ASP A N 1
ATOM 3239 C CA . ASP A 1 444 ? 4.245 -0.197 -13.942 1.00 97.69 444 ASP A CA 1
ATOM 3240 C C . ASP A 1 444 ? 4.491 -1.715 -13.963 1.00 97.69 444 ASP A C 1
ATOM 3242 O O . ASP A 1 444 ? 4.032 -2.421 -14.866 1.00 97.69 444 ASP A O 1
ATOM 3246 N N . PHE A 1 445 ? 5.113 -2.237 -12.905 1.00 98.25 445 PHE A N 1
ATOM 3247 C CA . PHE A 1 445 ? 5.439 -3.654 -12.760 1.00 98.25 445 PHE A CA 1
ATOM 3248 C C . PHE A 1 445 ? 4.198 -4.555 -12.645 1.00 98.25 445 PHE A C 1
ATOM 3250 O O . PHE A 1 445 ? 4.249 -5.734 -13.000 1.00 98.25 445 PHE A O 1
ATOM 3257 N N . VAL A 1 446 ? 3.061 -4.015 -12.188 1.00 98.75 446 VAL A N 1
ATOM 3258 C CA . VAL A 1 446 ? 1.781 -4.739 -12.159 1.00 98.75 446 VAL A CA 1
ATOM 3259 C C . VAL A 1 446 ? 1.235 -4.882 -13.575 1.00 98.75 446 VAL A C 1
ATOM 3261 O O . VAL A 1 446 ? 0.876 -5.988 -13.976 1.00 98.75 446 VAL A O 1
ATOM 3264 N N . GLY A 1 447 ? 1.231 -3.795 -14.355 1.00 98.50 447 GLY A N 1
ATOM 3265 C CA . GLY A 1 447 ? 0.817 -3.835 -15.760 1.00 98.50 447 GLY A CA 1
ATOM 3266 C C . GLY A 1 447 ? 1.656 -4.822 -16.577 1.00 98.50 447 GLY A C 1
ATOM 3267 O O . GLY A 1 447 ? 1.112 -5.655 -17.302 1.00 98.50 447 GLY A O 1
ATOM 3268 N N . GLN A 1 448 ? 2.977 -4.810 -16.384 1.00 98.69 448 GLN A N 1
ATOM 3269 C CA . GLN A 1 448 ? 3.882 -5.773 -17.014 1.00 98.69 448 GLN A CA 1
ATOM 3270 C C . GLN A 1 448 ? 3.583 -7.221 -16.595 1.00 98.69 448 GLN A C 1
ATOM 3272 O O . GLN A 1 448 ? 3.462 -8.090 -17.459 1.00 98.69 448 GLN A O 1
ATOM 3277 N N . ALA A 1 449 ? 3.421 -7.497 -15.295 1.00 98.81 449 ALA A N 1
ATOM 3278 C CA . ALA A 1 449 ? 3.135 -8.846 -14.802 1.00 98.81 449 ALA A CA 1
ATOM 3279 C C . ALA A 1 449 ? 1.811 -9.396 -15.351 1.00 98.81 449 ALA A C 1
ATOM 3281 O O . ALA A 1 449 ? 1.759 -10.547 -15.784 1.00 98.81 449 ALA A O 1
ATOM 3282 N N . VAL A 1 450 ? 0.760 -8.571 -15.402 1.00 98.81 450 VAL A N 1
ATOM 3283 C CA . VAL A 1 450 ? -0.537 -8.957 -15.978 1.00 98.81 450 VAL A CA 1
ATOM 3284 C C . VAL A 1 450 ? -0.408 -9.226 -17.474 1.00 98.81 450 VAL A C 1
ATOM 3286 O O . VAL A 1 450 ? -0.901 -10.250 -17.946 1.00 98.81 450 VAL A O 1
ATOM 3289 N N . ARG A 1 451 ? 0.320 -8.386 -18.224 1.00 98.50 451 ARG A N 1
ATOM 3290 C CA . ARG A 1 451 ? 0.559 -8.635 -19.652 1.00 98.50 451 ARG A CA 1
ATOM 3291 C C . ARG A 1 451 ? 1.262 -9.971 -19.886 1.00 98.50 451 ARG A C 1
ATOM 3293 O O . ARG A 1 451 ? 0.885 -10.683 -20.817 1.00 98.50 451 ARG A O 1
ATOM 3300 N N . ILE A 1 452 ? 2.255 -10.309 -19.062 1.00 98.75 452 ILE A N 1
ATOM 3301 C CA . ILE A 1 452 ? 2.949 -11.603 -19.123 1.00 98.75 452 ILE A CA 1
ATOM 3302 C C . ILE A 1 452 ? 1.981 -12.739 -18.769 1.00 98.75 452 ILE A C 1
ATOM 3304 O O . ILE A 1 452 ? 1.958 -13.745 -19.469 1.00 98.75 452 ILE A O 1
ATOM 3308 N N . ALA A 1 453 ? 1.152 -12.580 -17.733 1.00 98.69 453 ALA A N 1
ATOM 3309 C CA . ALA A 1 453 ? 0.186 -13.591 -17.295 1.00 98.69 453 ALA A CA 1
ATOM 3310 C C . ALA A 1 453 ? -0.880 -13.929 -18.354 1.00 98.69 453 ALA A C 1
ATOM 3312 O O . ALA A 1 453 ? -1.353 -15.060 -18.405 1.00 98.69 453 ALA A O 1
ATOM 3313 N N . ILE A 1 454 ? -1.227 -12.997 -19.246 1.00 98.12 454 ILE A N 1
ATOM 3314 C CA . ILE A 1 454 ? -2.105 -13.286 -20.396 1.00 98.12 454 ILE A CA 1
ATOM 3315 C C . ILE A 1 454 ? -1.476 -14.348 -21.316 1.00 98.12 454 ILE A C 1
ATOM 3317 O O . ILE A 1 454 ? -2.180 -15.184 -21.878 1.00 98.12 454 ILE A O 1
ATOM 3321 N N . GLU A 1 455 ? -0.145 -14.379 -21.426 1.00 97.62 455 GLU A N 1
ATOM 3322 C CA . GLU A 1 455 ? 0.571 -15.339 -22.271 1.00 97.62 455 GLU A CA 1
ATOM 3323 C C . GLU A 1 455 ? 0.720 -16.723 -21.626 1.00 97.62 455 GLU A C 1
ATOM 3325 O O . GLU A 1 455 ? 1.108 -17.674 -22.293 1.00 97.62 455 GLU A O 1
ATOM 3330 N N . THR A 1 456 ? 0.443 -16.911 -20.337 1.00 96.75 456 THR A N 1
ATOM 3331 C CA . THR A 1 456 ? 0.802 -18.169 -19.650 1.00 96.75 456 THR A CA 1
ATOM 3332 C C . THR A 1 456 ? -0.277 -19.250 -19.697 1.00 96.75 456 THR A C 1
ATOM 3334 O O . THR A 1 456 ? -0.052 -20.352 -19.179 1.00 96.75 456 THR A O 1
ATOM 3337 N N . GLY A 1 457 ? -1.420 -18.974 -20.335 1.00 89.88 457 GLY A N 1
ATOM 3338 C CA . GLY A 1 457 ? -2.531 -19.919 -20.466 1.00 89.88 457 GLY A CA 1
ATOM 3339 C C . GLY A 1 457 ? -3.157 -20.255 -19.112 1.00 89.88 457 GLY A C 1
ATOM 3340 O O . GLY A 1 457 ? -3.227 -21.421 -18.736 1.00 89.88 457 GLY A O 1
ATOM 3341 N N . ALA A 1 458 ? -3.545 -19.224 -18.355 1.00 95.75 458 ALA A N 1
ATOM 3342 C CA . ALA A 1 458 ? -4.121 -19.298 -17.008 1.00 95.75 458 ALA A CA 1
ATOM 3343 C C . ALA A 1 458 ? -3.188 -19.759 -15.874 1.00 95.75 458 ALA A C 1
ATOM 3345 O O . ALA A 1 458 ? -3.610 -19.782 -14.713 1.00 95.75 458 ALA A O 1
ATOM 3346 N N . ARG A 1 459 ? -1.922 -20.091 -16.153 1.00 98.31 459 ARG A N 1
ATOM 3347 C CA . ARG A 1 459 ? -0.935 -20.381 -15.100 1.00 98.31 459 ARG A CA 1
ATOM 3348 C C . ARG A 1 459 ? -0.487 -19.084 -14.410 1.00 98.31 459 ARG A C 1
ATOM 3350 O O . ARG A 1 459 ? -0.200 -18.113 -15.104 1.00 98.31 459 ARG A O 1
ATOM 3357 N N . PRO A 1 460 ? -0.383 -19.041 -13.074 1.00 98.69 460 PRO A N 1
ATOM 3358 C CA . PRO A 1 460 ? 0.169 -17.877 -12.388 1.00 98.69 460 PRO A CA 1
ATOM 3359 C C . PRO A 1 460 ? 1.638 -17.669 -12.780 1.00 98.69 460 PRO A C 1
ATOM 3361 O O . PRO A 1 460 ? 2.365 -18.637 -13.000 1.00 98.69 460 PRO A O 1
ATOM 3364 N N . VAL A 1 461 ? 2.090 -16.419 -12.847 1.00 98.88 461 VAL A N 1
ATOM 3365 C CA . VAL A 1 461 ? 3.485 -16.069 -13.144 1.00 98.88 461 VAL A CA 1
ATOM 3366 C C . VAL A 1 461 ? 3.983 -14.986 -12.203 1.00 98.88 461 VAL A C 1
ATOM 3368 O O . VAL A 1 461 ? 3.328 -13.961 -12.032 1.00 98.88 461 VAL A O 1
ATOM 3371 N N . GLN A 1 462 ? 5.139 -15.218 -11.583 1.00 98.81 462 GLN A N 1
ATOM 3372 C CA . GLN A 1 462 ? 5.836 -14.213 -10.784 1.00 98.81 462 GLN A CA 1
ATOM 3373 C C . GLN A 1 462 ? 6.868 -13.501 -11.651 1.00 98.81 462 GLN A C 1
ATOM 3375 O O . GLN A 1 462 ? 7.883 -14.089 -12.021 1.00 98.81 462 GLN A O 1
ATOM 3380 N N . LEU A 1 463 ? 6.602 -12.237 -11.966 1.00 98.81 463 LEU A N 1
ATOM 3381 C CA . LEU A 1 463 ? 7.576 -11.327 -12.548 1.00 98.81 463 LEU A CA 1
ATOM 3382 C C . LEU A 1 463 ? 8.560 -10.876 -11.466 1.00 98.81 463 LEU A C 1
ATOM 3384 O O . LEU A 1 463 ? 8.142 -10.428 -10.398 1.00 98.81 463 LEU A O 1
ATOM 3388 N N . LEU A 1 464 ? 9.850 -10.959 -11.778 1.00 97.69 464 LEU A N 1
ATOM 3389 C CA . LEU A 1 464 ? 10.959 -10.428 -10.998 1.00 97.69 464 LEU A CA 1
ATOM 3390 C C . LEU A 1 464 ? 11.780 -9.472 -11.865 1.00 97.69 464 LEU A C 1
ATOM 3392 O O . LEU A 1 464 ? 12.157 -9.802 -12.992 1.00 97.69 464 LEU A O 1
ATOM 3396 N N . TRP A 1 465 ? 12.102 -8.311 -11.309 1.00 97.56 465 TRP A N 1
ATOM 3397 C CA . TRP A 1 465 ? 13.139 -7.437 -11.831 1.00 97.56 465 TRP A CA 1
ATOM 3398 C C . TRP A 1 465 ? 14.458 -7.786 -11.126 1.00 97.56 465 TRP A C 1
ATOM 3400 O O . TRP A 1 465 ? 14.529 -7.707 -9.895 1.00 97.56 465 TRP A O 1
ATOM 3410 N N . PRO A 1 466 ? 15.504 -8.206 -11.860 1.00 95.56 466 PRO A N 1
ATOM 3411 C CA . PRO A 1 466 ? 16.857 -8.285 -11.316 1.00 95.56 466 PRO A CA 1
ATOM 3412 C C . PRO A 1 466 ? 17.273 -6.953 -10.680 1.00 95.56 466 PRO A C 1
ATOM 3414 O O . PRO A 1 466 ? 16.767 -5.900 -11.067 1.00 95.56 466 PRO A O 1
ATOM 3417 N N . ARG A 1 467 ? 18.209 -6.970 -9.723 1.00 95.69 467 ARG A N 1
ATOM 3418 C CA . ARG A 1 467 ? 18.618 -5.745 -9.010 1.00 95.69 467 ARG A CA 1
ATOM 3419 C C . ARG A 1 467 ? 19.157 -4.675 -9.963 1.00 95.69 467 ARG A C 1
ATOM 3421 O O . ARG A 1 467 ? 18.937 -3.487 -9.739 1.00 95.69 467 ARG A O 1
ATOM 3428 N N . GLU A 1 468 ? 19.846 -5.091 -11.016 1.00 95.00 468 GLU A N 1
ATOM 3429 C CA . GLU A 1 468 ? 20.365 -4.212 -12.058 1.00 95.00 468 GLU A CA 1
ATOM 3430 C C . GLU A 1 468 ? 19.219 -3.511 -12.793 1.00 95.00 468 GLU A C 1
ATOM 3432 O O . GLU A 1 468 ? 19.258 -2.296 -12.961 1.00 95.00 468 GLU A O 1
ATOM 3437 N N . GLU A 1 469 ? 18.173 -4.251 -13.164 1.00 95.56 469 GLU A N 1
ATOM 3438 C CA . GLU A 1 469 ? 16.979 -3.719 -13.832 1.00 95.56 469 GLU A CA 1
ATOM 3439 C C . GLU A 1 469 ? 16.198 -2.781 -12.904 1.00 95.56 469 GLU A C 1
ATOM 3441 O O . GLU A 1 469 ? 15.868 -1.672 -13.307 1.00 95.56 469 GLU A O 1
ATOM 3446 N N . ASP A 1 470 ? 15.994 -3.177 -11.645 1.00 94.75 470 ASP A N 1
ATOM 3447 C CA . ASP A 1 470 ? 15.358 -2.360 -10.601 1.00 94.75 470 ASP A CA 1
ATOM 3448 C C . ASP A 1 470 ? 16.072 -1.019 -10.395 1.00 94.75 470 ASP A C 1
ATOM 3450 O O . ASP A 1 470 ? 15.445 0.034 -10.374 1.00 94.75 470 ASP A O 1
ATOM 3454 N N . THR A 1 471 ? 17.405 -1.034 -10.342 1.00 95.19 471 THR A N 1
ATOM 3455 C CA . THR A 1 471 ? 18.198 0.186 -10.125 1.00 95.19 471 THR A CA 1
ATOM 3456 C C . THR A 1 471 ? 18.263 1.073 -11.373 1.00 95.19 471 THR A C 1
ATOM 3458 O O . THR A 1 471 ? 18.288 2.298 -11.256 1.00 95.19 471 THR A O 1
ATOM 3461 N N . THR A 1 472 ? 18.325 0.485 -12.572 1.00 93.75 472 THR A N 1
ATOM 3462 C CA . THR A 1 472 ? 18.490 1.219 -13.848 1.00 93.75 472 THR A CA 1
ATOM 3463 C C . THR A 1 472 ? 17.173 1.673 -14.485 1.00 93.75 472 THR A C 1
ATOM 3465 O O . THR A 1 472 ? 17.199 2.486 -15.405 1.00 93.75 472 THR A O 1
ATOM 3468 N N . HIS A 1 473 ? 16.036 1.193 -13.976 1.00 94.69 473 HIS A N 1
ATOM 3469 C CA . HIS A 1 473 ? 14.692 1.549 -14.445 1.00 94.69 473 HIS A CA 1
ATOM 3470 C C . HIS A 1 473 ? 13.784 1.966 -13.281 1.00 94.69 473 HIS A C 1
ATOM 3472 O O . HIS A 1 473 ? 12.566 1.778 -13.310 1.00 94.69 473 HIS A O 1
ATOM 3478 N N . ASP A 1 474 ? 14.394 2.516 -12.233 1.00 93.25 474 ASP A N 1
ATOM 3479 C CA . ASP A 1 474 ? 13.687 3.106 -11.107 1.00 93.25 474 ASP A CA 1
ATOM 3480 C C . ASP A 1 474 ? 12.907 4.356 -11.564 1.00 93.25 474 ASP A C 1
ATOM 3482 O O . ASP A 1 474 ? 13.261 5.035 -12.532 1.00 93.25 474 ASP A O 1
ATOM 3486 N N . PHE A 1 475 ? 11.869 4.706 -10.817 1.00 93.31 475 PHE A N 1
ATOM 3487 C CA . PHE A 1 475 ? 11.253 6.024 -10.877 1.00 93.31 475 PHE A CA 1
ATOM 3488 C C . PHE A 1 475 ? 12.048 6.939 -9.951 1.00 93.31 475 PHE A C 1
ATOM 3490 O O . PHE A 1 475 ? 11.662 7.198 -8.815 1.00 93.31 475 PHE A O 1
ATOM 3497 N N . TYR A 1 476 ? 13.218 7.374 -10.418 1.00 92.38 476 TYR A N 1
ATOM 3498 C CA . TYR A 1 476 ? 14.177 8.112 -9.600 1.00 92.38 476 TYR A CA 1
ATOM 3499 C C . TYR A 1 476 ? 13.560 9.332 -8.916 1.00 92.38 476 TYR A C 1
ATOM 3501 O O . TYR A 1 476 ? 12.786 10.080 -9.521 1.00 92.38 476 TYR A O 1
ATOM 3509 N N . ARG A 1 477 ? 14.015 9.620 -7.689 1.00 93.69 477 ARG A N 1
ATOM 3510 C CA . ARG A 1 477 ? 13.840 10.960 -7.120 1.00 93.69 477 ARG A CA 1
ATOM 3511 C C . ARG A 1 477 ? 14.378 11.979 -8.133 1.00 93.69 477 ARG A C 1
ATOM 3513 O O . ARG A 1 477 ? 15.527 11.810 -8.549 1.00 93.69 477 ARG A O 1
ATOM 3520 N N . PRO A 1 478 ? 13.598 13.007 -8.517 1.00 91.44 478 PRO A N 1
ATOM 3521 C CA . PRO A 1 478 ? 14.042 13.985 -9.499 1.00 91.44 478 PRO A CA 1
ATOM 3522 C C . PRO A 1 478 ? 15.344 14.665 -9.081 1.00 91.44 478 PRO A C 1
ATOM 3524 O O . PRO A 1 478 ? 15.533 14.977 -7.903 1.00 91.44 478 PRO A O 1
ATOM 3527 N N . ALA A 1 479 ? 16.218 14.901 -10.056 1.00 92.19 479 ALA A N 1
ATOM 3528 C CA . ALA A 1 479 ? 17.379 15.755 -9.875 1.00 92.19 479 ALA A CA 1
ATOM 3529 C C . ALA A 1 479 ? 16.962 17.233 -9.745 1.00 92.19 479 ALA A C 1
ATOM 3531 O O . ALA A 1 479 ? 15.899 17.617 -10.240 1.00 92.19 479 ALA A O 1
ATOM 3532 N N . GLY A 1 480 ? 17.796 18.049 -9.098 1.00 88.38 480 GLY A N 1
ATOM 3533 C CA . GLY A 1 480 ? 17.510 19.462 -8.828 1.00 88.38 480 GLY A CA 1
ATOM 3534 C C . GLY A 1 480 ? 18.719 20.280 -8.424 1.00 88.38 480 GLY A C 1
ATOM 3535 O O . GLY A 1 480 ? 19.801 19.683 -8.203 1.00 88.38 480 GLY A O 1
#

Radius of gyration: 27.44 Å; Cα contacts (8 Å, |Δi|>4): 892; chains: 1; bounding box: 70×73×73 Å